Protein AF-0000000084525799 (afdb_homodimer)

InterPro domains:
  IPR000524 Transcription regulator HTH, GntR [PF00392] (22-78)
  IPR000524 Transcription regulator HTH, GntR [PS50949] (14-81)
  IPR000524 Transcription regulator HTH, GntR [SM00345] (20-78)
  IPR008920 Transcription regulator FadR/GntR, C-terminal [G3DSA:1.20.120.530] (85-225)
  IPR008920 Transcription regulator FadR/GntR, C-terminal [SSF48008] (85-222)
  IPR011711 GntR, C-terminal [PF07729] (88-215)
  IPR011711 GntR, C-terminal [SM00895] (88-216)
  IPR036388 Winged helix-like DNA-binding domain superfamily [G3DSA:1.10.10.10] (8-80)
  IPR036390 Winged helix DNA-binding domain superfamily [SSF46785] (15-82)

Secondary structure (DSSP, 8-state):
----TT--S--TT--HHHHHHHHHHHHHHTTSSPTT-B--HHHHHHHHT--HHHHHHHHHHHHHTTSEEE-TTS-EEEPP--HHHHHHHHHHHHHHHHHHHHHHHHH--HHHHHHHHHHHHHHHHHHHHHHTT-GGGHHHHHHHHHHHHHHHHTTS--HHHHHHHHHHHHHHHHHHHHS----THHHHHHHHHHHHHHHTT-HHHHHHHHHHHHHHHHHHHHHHS----/----TT--S--TT--HHHHHHHHHHHHHHTTSSPTT-B--HHHHHHHHT--HHHHHHHHHHHHHTTSEEE-TTS-EEEPP--HHHHHHHHHHHHHHHHHHHHHHHHH--HHHHHHHHHHHHHHHHHHHHHHTT-GGGHHHHHHHHHHHHHHHHTTS--HHHHHHHHHHHHHHHHHHHHS----THHHHHHHHHHHHHHHTT-HHHHHHHHHHHHHHHHHHHHHTT-S--

Sequence (458 aa):
MLVHRFDVAGREGETVGDVAHRRIRSDIVHARLKPMQKLKLEVLKERYGVSVSTLREILSKLTVEELVVAEGQRGFQVAPVTQGGLRDISELRILLETFALRKSLAAGDLDWQGNVVSAHYKLATVEKKLMNGDPEQVEQWVRHDWGFHYATISACDAPALMQAHSSIFDRHQRYHMLVPHFRGKLAADEHERLRDLVLDRKADEAVDLLTSHVRAGVEHVLSVGTIPAMLVHRFDVAGREGETVGDVAHRRIRSDIVHARLKPMQKLKLEVLKERYGVSVSTLREILSKLTVEELVVAEGQRGFQVAPVTQGGLRDISELRILLETFALRKSLAAGDLDWQGNVVSAHYKLATVEKKLMNGDPEQVEQWVRHDWGFHYATISACDAPALMQAHSSIFDRHQRYHMLVPHFRGKLAADEHERLRDLVLDRKADEAVDLLTSHVRAGVEHVLSVGTIPA

Foldseek 3Di:
DPPQLQNLDDDPPDDLLNSLLSVVLNCLLLCVAPAFAFDDLVVSCVVSVDDSVSVVVSLVVVVVLQQWDDDVVPGIGGHAFALVVLVVLLVVLLVLLLLLLLLCLVQPDPVLLVQLVVLLVQLLVLLVVVLVPDPVSLSVNLSSVVSNSCSSRVNNPDVVSSVVNVSSSSVNSSLCSQVVDDPHPVLNVLSVVLSVCSVVSVSVVNSVSVSVSSVVSSVVSVVRHDGHD/DPPQLQNLDDDPPDDLLNSLLSVVLNCLLLCVAPAFAFDDLVVSCVVSVDDSVSVVVSLVVVVVLQQWDDDVVPGIGGHAFALVNLVVLLVVLLVLLLLLLLLCLVQPDPVLLVQLVVLLVQLLVLLVVVLVPDPVSLSVNLSSVVSNSCSSRVNNPDVVSSVVNVSSSSVNSSLCSQVVDDPHPVLNVLSVVLSVCSVVSVSVVNSVSVSVSSVVSSVVSVVVPDHHD

Structure (mmCIF, N/CA/C/O backbone):
data_AF-0000000084525799-model_v1
#
loop_
_entity.id
_entity.type
_entity.pdbx_description
1 polymer 'Transcriptional regulator, GntR family'
#
loop_
_atom_site.group_PDB
_atom_site.id
_atom_site.type_symbol
_atom_site.label_atom_id
_atom_site.label_alt_id
_atom_site.label_comp_id
_atom_site.label_asym_id
_atom_site.label_entity_id
_atom_site.label_seq_id
_atom_site.pdbx_PDB_ins_code
_atom_site.Cartn_x
_atom_site.Cartn_y
_atom_site.Cartn_z
_atom_site.occupancy
_atom_site.B_iso_or_equiv
_atom_site.auth_seq_id
_atom_site.auth_comp_id
_atom_site.auth_asym_id
_atom_site.auth_atom_id
_atom_site.pdbx_PDB_model_num
ATOM 1 N N . MET A 1 1 ? -1.345 19.562 -11.922 1 25.59 1 MET A N 1
ATOM 2 C CA . MET A 1 1 ? -1.147 19.719 -10.484 1 25.59 1 MET A CA 1
ATOM 3 C C . MET A 1 1 ? -1.774 18.547 -9.719 1 25.59 1 MET A C 1
ATOM 5 O O . MET A 1 1 ? -2.941 18.219 -9.938 1 25.59 1 MET A O 1
ATOM 9 N N . LEU A 1 2 ? -1.003 17.641 -9.305 1 35.16 2 LEU A N 1
ATOM 10 C CA . LEU A 1 2 ? -1.513 16.484 -8.586 1 35.16 2 LEU A CA 1
ATOM 11 C C . LEU A 1 2 ? -2.535 16.906 -7.535 1 35.16 2 LEU A C 1
ATOM 13 O O . LEU A 1 2 ? -2.307 17.859 -6.785 1 35.16 2 LEU A O 1
ATOM 17 N N . VAL A 1 3 ? -3.688 16.906 -7.918 1 37.44 3 VAL A N 1
ATOM 18 C CA . VAL A 1 3 ? -4.695 17.25 -6.922 1 37.44 3 VAL A CA 1
ATOM 19 C C . VAL A 1 3 ? -4.227 16.812 -5.539 1 37.44 3 VAL A C 1
ATOM 21 O O . VAL A 1 3 ? -3.926 15.633 -5.328 1 37.44 3 VAL A O 1
ATOM 24 N N . HIS A 1 4 ? -3.795 17.875 -4.953 1 42.34 4 HIS A N 1
ATOM 25 C CA . HIS A 1 4 ? -3.379 17.594 -3.584 1 42.34 4 HIS A CA 1
ATOM 26 C C . HIS A 1 4 ? -4.445 16.797 -2.834 1 42.34 4 HIS A C 1
ATOM 28 O O . HIS A 1 4 ? -5.633 17.125 -2.908 1 42.34 4 HIS A O 1
ATOM 34 N N . ARG A 1 5 ? -4.164 15.648 -2.459 1 44.72 5 ARG A N 1
ATOM 35 C CA . ARG A 1 5 ? -5.043 14.688 -1.803 1 44.72 5 ARG A CA 1
ATOM 36 C C . ARG A 1 5 ? -5.977 15.375 -0.817 1 44.72 5 ARG A C 1
ATOM 38 O O . ARG A 1 5 ? -7.066 14.883 -0.534 1 44.72 5 ARG A O 1
ATOM 45 N N . PHE A 1 6 ? -5.625 16.672 -0.457 1 41.47 6 PHE A N 1
ATOM 46 C CA . PHE A 1 6 ? -6.457 17.328 0.537 1 41.47 6 PHE A CA 1
ATOM 47 C C . PHE A 1 6 ? -7.242 18.484 -0.094 1 41.47 6 PHE A C 1
ATOM 49 O O . PHE A 1 6 ? -7.859 19.281 0.612 1 41.47 6 PHE A O 1
ATOM 56 N N . ASP A 1 7 ? -7.121 18.516 -1.472 1 47.06 7 ASP A N 1
ATOM 57 C CA . ASP A 1 7 ? -7.953 19.516 -2.117 1 47.06 7 ASP A CA 1
ATOM 58 C C . ASP A 1 7 ? -9.414 19.078 -2.172 1 47.06 7 ASP A C 1
ATOM 60 O O . ASP A 1 7 ? -9.773 18.203 -2.961 1 47.06 7 ASP A O 1
ATOM 64 N N . VAL A 1 8 ? -10.242 19.578 -1.281 1 47 8 VAL A N 1
ATOM 65 C CA . VAL A 1 8 ? -11.633 19.156 -1.106 1 47 8 VAL A CA 1
ATOM 66 C C . VAL A 1 8 ? -12.531 19.938 -2.062 1 47 8 VAL A C 1
ATOM 68 O O . VAL A 1 8 ? -13.75 19.734 -2.082 1 47 8 VAL A O 1
ATOM 71 N N . ALA A 1 9 ? -11.891 20.781 -2.875 1 51.81 9 ALA A N 1
ATOM 72 C CA . ALA A 1 9 ? -12.734 21.547 -3.785 1 51.81 9 ALA A CA 1
ATOM 73 C C . ALA A 1 9 ? -13 20.766 -5.074 1 51.81 9 ALA A C 1
ATOM 75 O O . ALA A 1 9 ? -12.086 20.141 -5.621 1 51.81 9 ALA A O 1
ATOM 76 N N . GLY A 1 10 ? -14.125 20.391 -5.234 1 56.5 10 GLY A N 1
ATOM 77 C CA . GLY A 1 10 ? -14.547 19.641 -6.41 1 56.5 10 GLY A CA 1
ATOM 78 C C . GLY A 1 10 ? -13.914 20.141 -7.691 1 56.5 10 GLY A C 1
ATOM 79 O O . GLY A 1 10 ? -13.602 21.328 -7.812 1 56.5 10 GLY A O 1
ATOM 80 N N . ARG A 1 11 ? -13.273 19.297 -8.438 1 59.75 11 ARG A N 1
ATOM 81 C CA . ARG A 1 11 ? -12.75 19.688 -9.742 1 59.75 11 ARG A CA 1
ATOM 82 C C . ARG A 1 11 ? -13.664 19.203 -10.859 1 59.75 11 ARG A C 1
ATOM 84 O O . ARG A 1 11 ? -14.57 18.391 -10.633 1 59.75 11 ARG A O 1
ATOM 91 N N . GLU A 1 12 ? -13.477 19.891 -11.906 1 63.28 12 GLU A N 1
ATOM 92 C CA . GLU A 1 12 ? -14.234 19.484 -13.094 1 63.28 12 GLU A CA 1
ATOM 93 C C . GLU A 1 12 ? -14.125 17.984 -13.344 1 63.28 12 GLU A C 1
ATOM 95 O O . GLU A 1 12 ? -13.031 17.422 -13.289 1 63.28 12 GLU A O 1
ATOM 100 N N . GLY A 1 13 ? -15.242 17.344 -13.383 1 67.06 13 GLY A N 1
ATOM 101 C CA . GLY A 1 13 ? -15.297 15.922 -13.688 1 67.06 13 GLY A CA 1
ATOM 102 C C . GLY A 1 13 ? -15.43 15.055 -12.453 1 67.06 13 GLY A C 1
ATOM 103 O O . GLY A 1 13 ? -15.672 13.852 -12.555 1 67.06 13 GLY A O 1
ATOM 104 N N . GLU A 1 14 ? -15.352 15.828 -11.383 1 76.12 14 GLU A N 1
ATOM 105 C CA . GLU A 1 14 ? -15.484 15.055 -10.148 1 76.12 14 GLU A CA 1
ATOM 106 C C . GLU A 1 14 ? -16.953 14.875 -9.766 1 76.12 14 GLU A C 1
ATOM 108 O O . GLU A 1 14 ? -17.766 15.766 -9.977 1 76.12 14 GLU A O 1
ATOM 113 N N . THR A 1 15 ? -17.234 13.703 -9.266 1 81.5 15 THR A N 1
ATOM 114 C CA . THR A 1 15 ? -18.578 13.398 -8.789 1 81.5 15 THR A CA 1
ATOM 115 C C . THR A 1 15 ? -18.75 13.867 -7.344 1 81.5 15 THR A C 1
ATOM 117 O O . THR A 1 15 ? -17.766 14.164 -6.66 1 81.5 15 THR A O 1
ATOM 120 N N . VAL A 1 16 ? -19.969 14.016 -7.023 1 82.75 16 VAL A N 1
ATOM 121 C CA . VAL A 1 16 ? -20.281 14.352 -5.637 1 82.75 16 VAL A CA 1
ATOM 122 C C . VAL A 1 16 ? -19.656 13.328 -4.699 1 82.75 16 VAL A C 1
ATOM 124 O O . VAL A 1 16 ? -19.203 13.672 -3.604 1 82.75 16 VAL A O 1
ATOM 127 N N . GLY A 1 17 ? -19.578 12.094 -5.129 1 87.5 17 GLY A N 1
ATOM 128 C CA . GLY A 1 17 ? -18.953 11.023 -4.363 1 87.5 17 GLY A CA 1
ATOM 129 C C . GLY A 1 17 ? -17.469 11.234 -4.152 1 87.5 17 GLY A C 1
ATOM 130 O O . GLY A 1 17 ? -16.938 10.984 -3.062 1 87.5 17 GLY A O 1
ATOM 131 N N . ASP A 1 18 ? -16.812 11.711 -5.188 1 87.69 18 ASP A N 1
ATOM 132 C CA . ASP A 1 18 ? -15.375 11.977 -5.102 1 87.69 18 ASP A CA 1
ATOM 133 C C . ASP A 1 18 ? -15.086 13.062 -4.074 1 87.69 18 ASP A C 1
ATOM 135 O O . ASP A 1 18 ? -14.148 12.938 -3.279 1 87.69 18 ASP A O 1
ATOM 139 N N . VAL A 1 19 ? -15.867 14.047 -4.152 1 89.12 19 VAL A N 1
ATOM 140 C CA . VAL A 1 19 ? -15.695 15.172 -3.24 1 89.12 19 VAL A CA 1
ATOM 141 C C . VAL A 1 19 ? -15.961 14.719 -1.806 1 89.12 19 VAL A C 1
ATOM 143 O O . VAL A 1 19 ? -15.18 15.023 -0.898 1 89.12 19 VAL A O 1
ATOM 146 N N . ALA A 1 20 ? -17.047 14.016 -1.622 1 93.75 20 ALA A N 1
ATOM 147 C CA . ALA A 1 20 ? -17.375 13.516 -0.29 1 93.75 20 ALA A CA 1
ATOM 148 C C . ALA A 1 20 ? -16.281 12.602 0.243 1 93.75 20 ALA A C 1
ATOM 150 O O . ALA A 1 20 ? -15.938 12.656 1.427 1 93.75 20 ALA A O 1
ATOM 151 N N . HIS A 1 21 ? -15.734 11.766 -0.628 1 93.38 21 HIS A N 1
A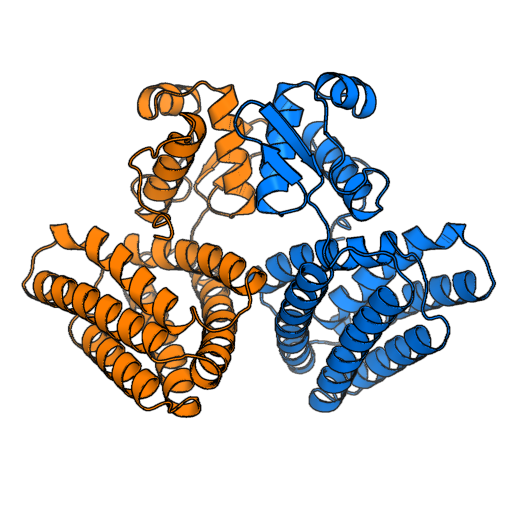TOM 152 C CA . HIS A 1 21 ? -14.633 10.883 -0.252 1 93.38 21 HIS A CA 1
ATOM 153 C C . HIS A 1 21 ? -13.445 11.672 0.282 1 93.38 21 HIS A C 1
ATOM 155 O O . HIS A 1 21 ? -12.906 11.352 1.34 1 93.38 21 HIS A O 1
ATOM 161 N N . ARG A 1 22 ? -13.047 12.672 -0.445 1 92.38 22 ARG A N 1
ATOM 162 C CA . ARG A 1 22 ? -11.906 13.492 -0.042 1 92.38 22 ARG A CA 1
ATOM 163 C C . ARG A 1 22 ? -12.195 14.219 1.268 1 92.38 22 ARG A C 1
ATOM 165 O O . ARG A 1 22 ? -11.305 14.344 2.117 1 92.38 22 ARG A O 1
ATOM 172 N N . ARG A 1 23 ? -13.391 14.68 1.413 1 93.38 23 ARG A N 1
ATOM 173 C CA . ARG A 1 23 ? -13.773 15.398 2.627 1 93.38 23 ARG A CA 1
ATOM 174 C C . ARG A 1 23 ? -13.742 14.469 3.84 1 93.38 23 ARG A C 1
ATOM 176 O O . ARG A 1 23 ? -13.211 14.836 4.891 1 93.38 23 ARG A O 1
ATOM 183 N N . ILE A 1 24 ? -14.328 13.305 3.695 1 96 24 ILE A N 1
ATOM 184 C CA . ILE A 1 24 ? -14.352 12.352 4.801 1 96 24 ILE A CA 1
ATOM 185 C C . ILE A 1 24 ? -12.922 11.953 5.164 1 96 24 ILE A C 1
ATOM 187 O O . ILE A 1 24 ? -12.562 11.938 6.344 1 96 24 ILE A O 1
ATOM 191 N N . ARG A 1 25 ? -12.172 11.68 4.145 1 94.06 25 ARG A N 1
ATOM 192 C CA . ARG A 1 25 ? -10.773 11.328 4.367 1 94.06 25 ARG A CA 1
ATOM 193 C C . ARG A 1 25 ? -10.039 12.445 5.105 1 94.06 25 ARG A C 1
ATOM 195 O O . ARG A 1 25 ? -9.32 12.188 6.07 1 94.06 25 ARG A O 1
ATOM 202 N N . SER A 1 26 ? -10.234 13.641 4.625 1 91.44 26 SER A N 1
ATOM 203 C CA . SER A 1 26 ? -9.625 14.812 5.254 1 91.44 26 SER A CA 1
ATOM 204 C C . SER A 1 26 ? -10.047 14.938 6.711 1 91.44 26 SER A C 1
ATOM 206 O O . SER A 1 26 ? -9.219 15.211 7.582 1 91.44 26 SER A O 1
ATOM 208 N N . ASP A 1 27 ? -11.328 14.727 6.973 1 93.88 27 ASP A N 1
ATOM 209 C CA . ASP A 1 27 ? -11.844 14.844 8.336 1 93.88 27 ASP A CA 1
ATOM 210 C C . ASP A 1 27 ? -11.234 13.781 9.25 1 93.88 27 ASP A C 1
ATOM 212 O O . ASP A 1 27 ? -10.984 14.039 10.43 1 93.88 27 ASP A O 1
ATOM 216 N N . ILE A 1 28 ? -10.969 12.609 8.711 1 94.56 28 ILE A N 1
ATOM 217 C CA . ILE A 1 28 ? -10.359 11.539 9.492 1 94.56 28 ILE A CA 1
ATOM 218 C C . ILE A 1 28 ? -8.891 11.867 9.75 1 94.56 28 ILE A C 1
ATOM 220 O O . ILE A 1 28 ? -8.414 11.781 10.883 1 94.56 28 ILE A O 1
ATOM 224 N N . VAL A 1 29 ? -8.188 12.312 8.742 1 91.19 29 VAL A N 1
ATOM 225 C CA . VAL A 1 29 ? -6.754 12.555 8.82 1 91.19 29 VAL A CA 1
ATOM 226 C C . VAL A 1 29 ? -6.48 13.742 9.742 1 91.19 29 VAL A C 1
ATOM 228 O O . VAL A 1 29 ? -5.504 13.734 10.5 1 91.19 29 VAL A O 1
ATOM 231 N N . HIS A 1 30 ? -7.348 14.727 9.719 1 88.44 30 HIS A N 1
ATOM 232 C CA . HIS A 1 30 ? -7.168 15.914 10.539 1 88.44 30 HIS A CA 1
ATOM 233 C C . HIS A 1 30 ? -7.848 15.758 11.898 1 88.44 30 HIS A C 1
ATOM 235 O O . HIS A 1 30 ? -8.008 16.734 12.633 1 88.44 30 HIS A O 1
ATOM 241 N N . ALA A 1 31 ? -8.406 14.602 12.227 1 89.56 31 ALA A N 1
ATOM 242 C CA . ALA A 1 31 ? -8.93 14.195 13.531 1 89.56 31 ALA A CA 1
ATOM 243 C C . ALA A 1 31 ? -10.219 14.938 13.859 1 89.56 31 ALA A C 1
ATOM 245 O O . ALA A 1 31 ? -10.57 15.094 15.031 1 89.56 31 ALA A O 1
ATOM 246 N N . ARG A 1 32 ? -10.805 15.516 12.82 1 92.38 32 ARG A N 1
ATOM 247 C CA . ARG A 1 32 ? -12.156 16.031 13.031 1 92.38 32 ARG A CA 1
ATOM 248 C C . ARG A 1 32 ? -13.141 14.898 13.289 1 92.38 32 ARG A C 1
ATOM 250 O O . ARG A 1 32 ? -14.109 15.062 14.039 1 92.38 32 ARG A O 1
ATOM 257 N N . LEU A 1 33 ? -13.023 13.781 12.586 1 95.62 33 LEU A N 1
ATOM 258 C CA . LEU A 1 33 ? -13.57 12.484 12.977 1 95.62 33 LEU A CA 1
ATOM 259 C C . LEU A 1 33 ? -12.57 11.703 13.82 1 95.62 33 LEU A C 1
ATOM 261 O O . LEU A 1 33 ? -11.477 11.375 13.352 1 95.62 33 LEU A O 1
ATOM 265 N N . LYS A 1 34 ? -12.938 11.391 15.047 1 94.69 34 LYS A N 1
ATOM 266 C CA . LYS A 1 34 ? -11.984 10.906 16.047 1 94.69 34 LYS A CA 1
ATOM 267 C C . LYS A 1 34 ? -11.812 9.398 15.945 1 94.69 34 LYS A C 1
ATOM 269 O O . LYS A 1 34 ? -12.719 8.688 15.5 1 94.69 34 LYS A O 1
ATOM 274 N N . PRO A 1 35 ? -10.617 8.938 16.453 1 95.31 35 PRO A N 1
ATOM 275 C CA . PRO A 1 35 ? -10.43 7.484 16.5 1 95.31 35 PRO A CA 1
ATOM 276 C C . PRO A 1 35 ? -11.555 6.77 17.25 1 95.31 35 PRO A C 1
ATOM 278 O O . PRO A 1 35 ? -12.008 7.246 18.281 1 95.31 35 PRO A O 1
ATOM 281 N N . MET A 1 36 ? -12.016 5.699 16.625 1 95 36 MET A N 1
ATOM 282 C CA . MET A 1 36 ? -13.016 4.797 17.203 1 95 36 MET A CA 1
ATOM 283 C C . MET A 1 36 ? -14.406 5.422 17.141 1 95 36 MET A C 1
ATOM 285 O O . MET A 1 36 ? -15.383 4.801 17.547 1 95 36 MET A O 1
ATOM 289 N N . GLN A 1 37 ? -14.516 6.602 16.672 1 96.31 37 GLN A N 1
ATOM 290 C CA . GLN A 1 37 ? -15.828 7.223 16.516 1 96.31 37 GLN A CA 1
ATOM 291 C C . GLN A 1 37 ? -16.703 6.43 15.547 1 96.31 37 GLN A C 1
ATOM 293 O O . GLN A 1 37 ? -16.281 6.102 14.438 1 96.31 37 GLN A O 1
ATOM 298 N N . LYS A 1 38 ? -17.875 6.121 15.984 1 96.12 38 LYS A N 1
ATOM 299 C CA . LYS A 1 38 ? -18.828 5.441 15.109 1 96.12 38 LYS A CA 1
ATOM 300 C C . LYS A 1 38 ? -19.281 6.363 13.984 1 96.12 38 LYS A C 1
ATOM 302 O O . LYS A 1 38 ? -19.531 7.551 14.211 1 96.12 38 LYS A O 1
ATOM 307 N N . LEU A 1 39 ? -19.297 5.832 12.828 1 97.12 39 LEU A N 1
ATOM 308 C CA . LEU A 1 39 ? -19.734 6.582 11.648 1 97.12 39 LEU A CA 1
ATOM 309 C C . LEU A 1 39 ? -21.156 6.211 11.258 1 97.12 39 LEU A C 1
ATOM 311 O O . LEU A 1 39 ? -21.375 5.363 10.391 1 97.12 39 LEU A O 1
ATOM 315 N N . LYS A 1 40 ? -22.125 6.871 11.914 1 95.62 40 LYS A N 1
ATOM 316 C CA . LYS A 1 40 ? -23.531 6.625 11.648 1 95.62 40 LYS A CA 1
ATOM 317 C C . LYS A 1 40 ? -23.953 7.18 10.289 1 95.62 40 LYS A C 1
ATOM 319 O O . LYS A 1 40 ? -23.859 8.383 10.047 1 95.62 40 LYS A O 1
ATOM 324 N N . LEU A 1 41 ? -24.438 6.383 9.469 1 95.12 41 LEU A N 1
ATOM 325 C CA . LEU A 1 41 ? -24.672 6.691 8.062 1 95.12 41 LEU A CA 1
ATOM 326 C C . LEU A 1 41 ? -25.672 7.828 7.914 1 95.12 41 LEU A C 1
ATOM 328 O O . LEU A 1 41 ? -25.5 8.711 7.07 1 95.12 41 LEU A O 1
ATOM 332 N N . GLU A 1 42 ? -26.719 7.84 8.742 1 95 42 GLU A N 1
ATOM 333 C CA . GLU A 1 42 ? -27.734 8.875 8.633 1 95 42 GLU A CA 1
ATOM 334 C C . GLU A 1 42 ? -27.172 10.242 9.008 1 95 42 GLU A C 1
ATOM 336 O O . GLU A 1 42 ? -27.5 11.25 8.383 1 95 42 GLU A O 1
ATOM 341 N N . VAL A 1 43 ? -26.391 10.297 9.938 1 95.94 43 VAL A N 1
ATOM 342 C CA . VAL A 1 43 ? -25.75 11.539 10.359 1 95.94 43 VAL A CA 1
ATOM 343 C C . VAL A 1 43 ? -24.797 12.023 9.281 1 95.94 43 VAL A C 1
ATOM 345 O O . VAL A 1 43 ? -24.766 13.211 8.945 1 95.94 43 VAL A O 1
ATOM 348 N N . LEU A 1 44 ? -23.984 11.133 8.719 1 96.94 44 LEU A N 1
ATOM 349 C CA . LEU A 1 44 ? -23 11.477 7.699 1 96.94 44 LEU A CA 1
ATOM 350 C C . LEU A 1 44 ? -23.688 11.93 6.414 1 96.94 44 LEU A C 1
ATOM 352 O O . LEU A 1 44 ? -23.172 12.789 5.699 1 96.94 44 LEU A O 1
ATOM 356 N N . LYS A 1 45 ? -24.781 11.281 6.156 1 96.88 45 LYS A N 1
ATOM 357 C CA . LYS A 1 45 ? -25.578 11.68 4.992 1 96.88 45 LYS A CA 1
ATOM 358 C C . LYS A 1 45 ? -25.875 13.172 5.016 1 96.88 45 LYS A C 1
ATOM 360 O O . LYS A 1 45 ? -25.719 13.859 4 1 96.88 45 LYS A O 1
ATOM 365 N N . GLU A 1 46 ? -26.297 13.68 6.129 1 96.06 46 GLU A N 1
ATOM 366 C CA . GLU A 1 46 ? -26.609 15.094 6.289 1 96.06 46 GLU A CA 1
ATOM 367 C C . GLU A 1 46 ? -25.344 15.945 6.246 1 96.06 46 GLU A C 1
ATOM 369 O O . GLU A 1 46 ? -25.312 16.984 5.594 1 96.06 46 GLU A O 1
ATOM 374 N N . ARG A 1 47 ? -24.344 15.477 6.793 1 95.44 47 ARG A N 1
ATOM 375 C CA . ARG A 1 47 ? -23.109 16.234 6.938 1 95.44 47 ARG A CA 1
ATOM 376 C C . ARG A 1 47 ? -22.406 16.391 5.598 1 95.44 47 ARG A C 1
ATOM 378 O O . ARG A 1 47 ? -21.812 17.438 5.32 1 95.44 47 ARG A O 1
ATOM 385 N N . TYR A 1 48 ? -22.438 15.344 4.781 1 96.19 48 TYR A N 1
ATOM 386 C CA . TYR A 1 48 ? -21.594 15.359 3.584 1 96.19 48 TYR A CA 1
ATOM 387 C C . TYR A 1 48 ? -22.453 15.461 2.324 1 96.19 48 TYR A C 1
ATOM 389 O O . TYR A 1 48 ? -21.922 15.57 1.216 1 96.19 48 TYR A O 1
ATOM 397 N N . GLY A 1 49 ? -23.703 15.328 2.414 1 95.06 49 GLY A N 1
ATOM 398 C CA . GLY A 1 49 ? -24.609 15.609 1.321 1 95.06 49 GLY A CA 1
ATOM 399 C C . GLY A 1 49 ? -24.625 14.531 0.257 1 95.06 49 GLY A C 1
ATOM 400 O O . GLY A 1 49 ? -24.672 14.828 -0.938 1 95.06 49 GLY A O 1
ATOM 401 N N . VAL A 1 50 ? -24.453 13.289 0.634 1 95.19 50 VAL A N 1
ATOM 402 C CA . VAL A 1 50 ? -24.484 12.164 -0.301 1 95.19 50 VAL A CA 1
ATOM 403 C C . VAL A 1 50 ? -25.375 11.062 0.259 1 95.19 50 VAL A C 1
ATOM 405 O O . VAL A 1 50 ? -25.672 11.031 1.458 1 95.19 50 VAL A O 1
ATOM 408 N N . SER A 1 51 ? -25.828 10.188 -0.551 1 94.62 51 SER A N 1
ATOM 409 C CA . SER A 1 51 ? -26.75 9.117 -0.166 1 94.62 51 SER A CA 1
ATOM 410 C C . SER A 1 51 ? -26.047 8.078 0.701 1 94.62 51 SER A C 1
ATOM 412 O O . SER A 1 51 ? -24.828 8.031 0.756 1 94.62 51 SER A O 1
ATOM 414 N N . VAL A 1 52 ? -26.859 7.297 1.346 1 93.5 52 VAL A N 1
ATOM 415 C CA . VAL A 1 52 ? -26.359 6.223 2.193 1 93.5 52 VAL A CA 1
ATOM 416 C C . VAL A 1 52 ? -25.562 5.23 1.349 1 93.5 52 VAL A C 1
ATOM 418 O O . VAL A 1 52 ? -24.516 4.738 1.779 1 93.5 52 VAL A O 1
ATOM 421 N N . SER A 1 53 ? -26 4.941 0.217 1 91.94 53 SER A N 1
ATOM 422 C CA . SER A 1 53 ? -25.312 4.004 -0.656 1 91.94 53 SER A CA 1
ATOM 423 C C . SER A 1 53 ? -23.938 4.539 -1.05 1 91.94 53 SER A C 1
ATOM 425 O O . SER A 1 53 ? -22.953 3.799 -1.049 1 91.94 53 SER A O 1
ATOM 427 N N . THR A 1 54 ? -23.859 5.762 -1.387 1 92.94 54 THR A N 1
ATOM 428 C CA . THR A 1 54 ? -22.594 6.406 -1.725 1 92.94 54 THR A CA 1
ATOM 429 C C . THR A 1 54 ? -21.641 6.41 -0.524 1 92.94 54 THR A C 1
ATOM 431 O O . THR A 1 54 ? -20.453 6.145 -0.667 1 92.94 54 THR A O 1
ATOM 434 N N . LEU A 1 55 ? -22.219 6.668 0.591 1 95.56 55 LEU A N 1
ATOM 435 C CA . LEU A 1 55 ? -21.422 6.66 1.812 1 95.56 55 LEU A CA 1
ATOM 436 C C . LEU A 1 55 ? -20.828 5.277 2.064 1 95.56 55 LEU A C 1
ATOM 438 O O . LEU A 1 55 ? -19.656 5.156 2.439 1 95.56 55 LEU A O 1
ATOM 442 N N . ARG A 1 56 ? -21.641 4.309 1.902 1 92.75 56 ARG A N 1
ATOM 443 C CA . ARG A 1 56 ? -21.156 2.947 2.105 1 92.75 56 ARG A CA 1
ATOM 444 C C . ARG A 1 56 ? -20.016 2.625 1.148 1 92.75 56 ARG A C 1
ATOM 446 O O . ARG A 1 56 ? -19.047 1.968 1.531 1 92.75 56 ARG A O 1
ATOM 453 N N . GLU A 1 57 ? -20.078 3.084 -0.061 1 92.69 57 GLU A N 1
ATOM 454 C CA . GLU A 1 57 ? -19 2.906 -1.023 1 92.69 57 GLU A CA 1
ATOM 455 C C . GLU A 1 57 ? -17.719 3.613 -0.561 1 92.69 57 GLU A C 1
ATOM 457 O O . GLU A 1 57 ? -16.641 3.029 -0.588 1 92.69 57 GLU A O 1
ATOM 462 N N . ILE A 1 58 ? -17.906 4.82 -0.156 1 94.75 58 ILE A N 1
ATOM 463 C CA . ILE A 1 58 ? -16.797 5.648 0.278 1 94.75 58 ILE A CA 1
ATOM 464 C C . ILE A 1 58 ? -16.125 5.023 1.504 1 94.75 58 ILE A C 1
ATOM 466 O O . ILE A 1 58 ? -14.906 4.875 1.549 1 94.75 58 ILE A O 1
ATOM 470 N N . LEU A 1 59 ? -16.969 4.656 2.453 1 95.81 59 LEU A N 1
ATOM 471 C CA . LEU A 1 59 ? -16.438 4.098 3.695 1 95.81 59 LEU A CA 1
ATOM 472 C C . LEU A 1 59 ? -15.797 2.74 3.449 1 95.81 59 LEU A C 1
ATOM 474 O O . LEU A 1 59 ? -14.812 2.391 4.102 1 95.81 59 LEU A O 1
ATOM 478 N N . SER A 1 60 ? -16.297 2.01 2.535 1 92.69 60 SER A N 1
ATOM 479 C CA . SER A 1 60 ? -15.68 0.742 2.152 1 92.69 60 SER A CA 1
ATOM 480 C C . SER A 1 60 ? -14.289 0.955 1.567 1 92.69 60 SER A C 1
ATOM 482 O O . SER A 1 60 ? -13.352 0.219 1.893 1 92.69 60 SER A O 1
ATOM 484 N N . LYS A 1 61 ? -14.094 1.958 0.708 1 94.06 61 LYS A N 1
ATOM 485 C CA . LYS A 1 61 ? -12.781 2.314 0.184 1 94.06 61 LYS A CA 1
ATOM 486 C C . LYS A 1 61 ? -11.812 2.666 1.313 1 94.06 61 LYS A C 1
ATOM 488 O O . LYS A 1 61 ? -10.656 2.242 1.302 1 94.06 61 LYS A O 1
ATOM 493 N N . LEU A 1 62 ? -12.336 3.35 2.221 1 95.38 62 LEU A N 1
ATOM 494 C CA . LEU A 1 62 ? -11.5 3.854 3.307 1 95.38 62 LEU A CA 1
ATOM 495 C C . LEU A 1 62 ? -11.102 2.727 4.254 1 95.38 62 LEU A C 1
ATOM 497 O O . LEU A 1 62 ? -10.148 2.867 5.023 1 95.38 62 LEU A O 1
ATOM 501 N N . THR A 1 63 ? -11.852 1.562 4.285 1 93.88 63 THR A N 1
ATOM 502 C CA . THR A 1 63 ? -11.43 0.396 5.059 1 93.88 63 THR A CA 1
ATOM 503 C C . THR A 1 63 ? -10.141 -0.194 4.488 1 93.88 63 THR A C 1
ATOM 505 O O . THR A 1 63 ? -9.273 -0.643 5.238 1 93.88 63 THR A O 1
ATOM 508 N N . VAL A 1 64 ? -10.016 -0.153 3.188 1 92.19 64 VAL A N 1
ATOM 509 C CA . VAL A 1 64 ? -8.812 -0.659 2.529 1 92.19 64 VAL A CA 1
ATOM 510 C C . VAL A 1 64 ? -7.629 0.246 2.852 1 92.19 64 VAL A C 1
ATOM 512 O O . VAL A 1 64 ? -6.504 -0.231 3.02 1 92.19 64 VAL A O 1
ATOM 515 N N . GLU A 1 65 ? -7.922 1.487 2.941 1 92.25 65 GLU A N 1
ATOM 516 C CA . GLU A 1 65 ? -6.887 2.459 3.277 1 92.25 65 GLU A CA 1
ATOM 517 C C . GLU A 1 65 ? -6.586 2.453 4.773 1 92.25 65 GLU A C 1
ATOM 519 O O . GLU A 1 65 ? -5.727 3.197 5.242 1 92.25 65 GLU A O 1
ATOM 524 N N . GLU A 1 66 ? -7.367 1.695 5.57 1 94.12 66 GLU A N 1
ATOM 525 C CA . GLU A 1 66 ? -7.18 1.454 7 1 94.12 66 GLU A CA 1
ATOM 526 C C . GLU A 1 66 ? -7.457 2.715 7.812 1 94.12 66 GLU A C 1
ATOM 528 O O . GLU A 1 66 ? -6.867 2.916 8.875 1 94.12 66 GLU A O 1
ATOM 533 N N . LEU A 1 67 ? -8.273 3.611 7.242 1 96.06 67 LEU A N 1
ATOM 534 C CA . LEU A 1 67 ? -8.719 4.797 7.965 1 96.06 67 LEU A CA 1
ATOM 535 C C . LEU A 1 67 ? -10.047 4.539 8.664 1 96.06 67 LEU A C 1
ATOM 537 O O . LEU A 1 67 ? -10.438 5.289 9.562 1 96.06 67 LEU A O 1
ATOM 541 N N . VAL A 1 68 ? -10.734 3.51 8.18 1 96.5 68 VAL A N 1
ATOM 542 C CA . VAL A 1 68 ? -12.039 3.1 8.688 1 96.5 68 VAL A CA 1
ATOM 543 C C . VAL A 1 68 ? -12.047 1.594 8.938 1 96.5 68 VAL A C 1
ATOM 545 O O . VAL A 1 68 ? -11.352 0.84 8.258 1 96.5 68 VAL A O 1
ATOM 548 N N . VAL A 1 69 ? -12.742 1.119 9.953 1 94.94 69 VAL A N 1
ATOM 549 C CA . VAL A 1 69 ? -12.961 -0.3 10.211 1 94.94 69 VAL A CA 1
ATOM 550 C C . VAL A 1 69 ? -14.438 -0.635 10.039 1 94.94 69 VAL A C 1
ATOM 552 O O . VAL A 1 69 ? -15.305 0.111 10.492 1 94.94 69 VAL A O 1
ATOM 555 N N . ALA A 1 70 ? -14.578 -1.75 9.32 1 89.88 70 ALA A N 1
ATOM 556 C CA . ALA A 1 70 ? -15.945 -2.24 9.188 1 89.88 70 ALA A CA 1
ATOM 557 C C . ALA A 1 70 ? -16.297 -3.182 10.336 1 89.88 70 ALA A C 1
ATOM 559 O O . ALA A 1 70 ? -15.477 -3.988 10.766 1 89.88 70 ALA A O 1
ATOM 560 N N . GLU A 1 71 ? -17.422 -3.014 10.922 1 79.12 71 GLU A N 1
ATOM 561 C CA . GLU A 1 71 ? -17.922 -3.881 11.984 1 79.12 71 GLU A CA 1
ATOM 562 C C . GLU A 1 71 ? -19 -4.828 11.461 1 79.12 71 GLU A C 1
ATOM 564 O O . GLU A 1 71 ? -20.172 -4.73 11.852 1 79.12 71 GLU A O 1
ATOM 569 N N . GLY A 1 72 ? -18.578 -5.781 10.648 1 67.19 72 GLY A N 1
ATOM 570 C CA . GLY A 1 72 ? -19.547 -6.688 10.07 1 67.19 72 GLY A CA 1
ATOM 571 C C . GLY A 1 72 ? -20.719 -5.973 9.414 1 67.19 72 GLY A C 1
ATOM 572 O O . GLY A 1 72 ? -20.531 -5.152 8.516 1 67.19 72 GLY A O 1
ATOM 573 N N . GLN A 1 73 ? -21.953 -6.324 9.961 1 64.94 73 GLN A N 1
ATOM 574 C CA . GLN A 1 73 ? -23.172 -5.734 9.438 1 64.94 73 GLN A CA 1
ATOM 575 C C . GLN A 1 73 ? -23.625 -4.551 10.289 1 64.94 73 GLN A C 1
ATOM 577 O O . GLN A 1 73 ? -24.672 -3.967 10.039 1 64.94 73 GLN A O 1
ATOM 582 N N . ARG A 1 74 ? -22.734 -4.227 11.141 1 66.81 74 ARG A N 1
ATOM 583 C CA . ARG A 1 74 ? -23.172 -3.307 12.188 1 66.81 74 ARG A CA 1
ATOM 584 C C . ARG A 1 74 ? -22.781 -1.872 11.859 1 66.81 74 ARG A C 1
ATOM 586 O O . ARG A 1 74 ? -23.266 -0.928 12.477 1 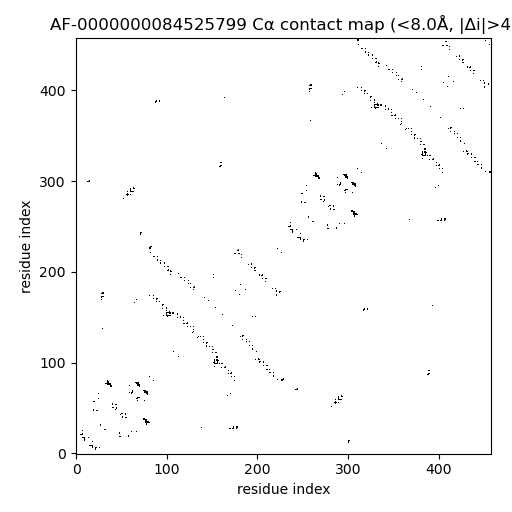66.81 74 ARG A O 1
ATOM 593 N N . GLY A 1 75 ? -21.859 -1.723 10.898 1 88 75 GLY A N 1
ATOM 594 C CA . GLY A 1 75 ? -21.531 -0.335 10.602 1 88 75 GLY A CA 1
ATOM 595 C C . GLY A 1 75 ? -20.047 -0.08 10.477 1 88 75 GLY A C 1
ATOM 596 O O . GLY A 1 75 ? -19.281 -0.979 10.109 1 88 75 GLY A O 1
ATOM 597 N N . PHE A 1 76 ? -19.672 1.282 10.461 1 95.62 76 PHE A N 1
ATOM 598 C CA . PHE A 1 76 ? -18.312 1.74 10.273 1 95.62 76 PHE A CA 1
ATOM 599 C C . PHE A 1 76 ? -17.844 2.572 11.461 1 95.62 76 PHE A C 1
ATOM 601 O O . PHE A 1 76 ? -18.656 3.219 12.125 1 95.62 76 PHE A O 1
ATOM 608 N N . GLN A 1 77 ? -16.641 2.529 11.734 1 97.06 77 GLN A N 1
ATOM 609 C CA . GLN A 1 77 ? -16.031 3.424 12.711 1 97.06 77 GLN A CA 1
ATOM 610 C C . GLN A 1 77 ? -14.648 3.877 12.242 1 97.06 77 GLN A C 1
ATOM 612 O O . GLN A 1 77 ? -14.008 3.209 11.422 1 97.06 77 GLN A O 1
ATOM 617 N N . VAL A 1 78 ? -14.25 5.012 12.742 1 97.44 78 VAL A N 1
ATOM 618 C CA . VAL A 1 78 ? -12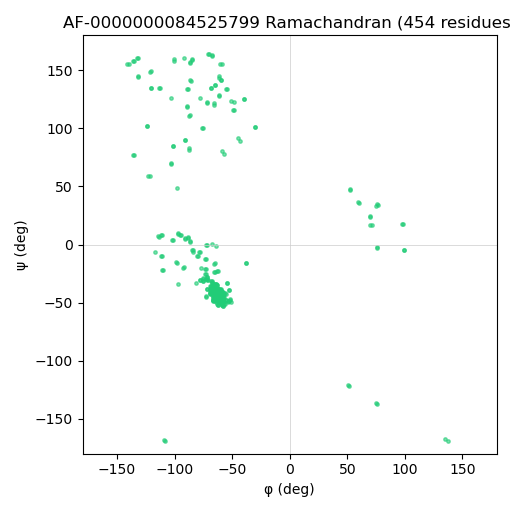.891 5.473 12.445 1 97.44 78 VAL A CA 1
ATOM 619 C C . VAL A 1 78 ? -11.875 4.508 13.055 1 97.44 78 VAL A C 1
ATOM 621 O O . VAL A 1 78 ? -12.039 4.059 14.188 1 97.44 78 VAL A O 1
ATOM 624 N N . ALA A 1 79 ? -10.805 4.172 12.32 1 96.5 79 ALA A N 1
ATOM 625 C CA . ALA A 1 79 ? -9.797 3.213 12.766 1 96.5 79 ALA A CA 1
ATOM 626 C C . ALA A 1 79 ? -9.133 3.684 14.062 1 96.5 79 ALA A C 1
ATOM 628 O O . ALA A 1 79 ? -8.875 4.875 14.234 1 96.5 79 ALA A O 1
ATOM 629 N N . PRO A 1 80 ? -8.852 2.775 14.969 1 95.38 80 PRO A N 1
ATOM 630 C CA . PRO A 1 80 ? -8.125 3.154 16.188 1 95.38 80 PRO A CA 1
ATOM 631 C C . PRO A 1 80 ? -6.68 3.564 15.906 1 95.38 80 PRO A C 1
ATOM 633 O O . PRO A 1 80 ? -6.16 3.314 14.82 1 95.38 80 PRO A O 1
ATOM 636 N N . VAL A 1 81 ? -6.105 4.23 16.859 1 94.31 81 VAL A N 1
ATOM 637 C CA . VAL A 1 81 ? -4.691 4.59 16.844 1 94.31 81 VAL A CA 1
ATOM 638 C C . VAL A 1 81 ? -3.984 3.984 18.047 1 94.31 81 VAL A C 1
ATOM 640 O O . VAL A 1 81 ? -4.551 3.932 19.141 1 94.31 81 VAL A O 1
ATOM 643 N N . THR A 1 82 ? -2.857 3.404 17.859 1 95.69 82 THR A N 1
ATOM 644 C CA . THR A 1 82 ? -2.037 2.844 18.922 1 95.69 82 THR A CA 1
ATOM 645 C C . THR A 1 82 ? -0.57 3.223 18.734 1 95.69 82 THR A C 1
ATOM 647 O O . THR A 1 82 ? -0.156 3.586 17.625 1 95.69 82 THR A O 1
ATOM 650 N N . GLN A 1 83 ? 0.223 3.191 19.828 1 95.88 83 GLN A N 1
ATOM 651 C CA . GLN A 1 83 ? 1.657 3.445 19.734 1 95.88 83 GLN A CA 1
ATOM 652 C C . GLN A 1 83 ? 2.332 2.455 18.797 1 95.88 83 GLN A C 1
ATOM 654 O O . GLN A 1 83 ? 3.189 2.84 18 1 95.88 83 GLN A O 1
ATOM 659 N N . GLY A 1 84 ? 1.934 1.197 18.938 1 96.25 84 GLY A N 1
ATOM 660 C CA . GLY A 1 84 ? 2.457 0.181 18.031 1 96.25 84 GLY A CA 1
ATOM 661 C C . GLY A 1 84 ? 2.131 0.45 16.578 1 96.25 84 GLY A C 1
ATOM 662 O O . GLY A 1 84 ? 2.971 0.238 15.695 1 96.25 84 GLY A O 1
ATOM 663 N N . GLY A 1 85 ? 0.903 0.895 16.344 1 96.44 85 GLY A N 1
ATOM 664 C CA . GLY A 1 85 ? 0.508 1.255 14.984 1 96.44 85 GLY A CA 1
ATOM 665 C C . GLY A 1 85 ? 1.33 2.391 14.406 1 96.44 85 GLY A C 1
ATOM 666 O O . GLY A 1 85 ? 1.709 2.355 13.234 1 96.44 85 GLY A O 1
ATOM 667 N N . LEU A 1 86 ? 1.615 3.383 15.234 1 96 86 LEU A N 1
ATOM 668 C CA . LEU A 1 86 ? 2.439 4.504 14.797 1 96 86 LEU A CA 1
ATOM 669 C C . LEU A 1 86 ? 3.84 4.035 14.414 1 96 86 LEU A C 1
ATOM 671 O O . LEU A 1 86 ? 4.359 4.41 13.359 1 96 86 LEU A O 1
ATOM 675 N N . ARG A 1 87 ? 4.457 3.215 15.273 1 97.12 87 ARG A N 1
ATOM 676 C CA . ARG A 1 87 ? 5.797 2.707 15 1 97.12 87 ARG A CA 1
ATOM 677 C C . ARG A 1 87 ? 5.809 1.863 13.727 1 97.12 87 ARG A C 1
ATOM 679 O O . ARG A 1 87 ? 6.723 1.976 12.906 1 97.12 87 ARG A O 1
ATOM 686 N N . ASP A 1 88 ? 4.809 1.102 13.617 1 97.5 88 ASP A N 1
ATOM 687 C CA . ASP A 1 88 ? 4.691 0.194 12.484 1 97.5 88 ASP A CA 1
ATOM 688 C C . ASP A 1 88 ? 4.609 0.967 11.164 1 97.5 88 ASP A C 1
ATOM 690 O O . ASP A 1 88 ? 5.391 0.721 10.25 1 97.5 88 ASP A O 1
ATOM 694 N N . ILE A 1 89 ? 3.738 1.896 11.039 1 97.38 89 ILE A N 1
ATOM 695 C CA . ILE A 1 89 ? 3.537 2.631 9.797 1 97.38 89 ILE A CA 1
ATOM 696 C C . ILE A 1 89 ? 4.727 3.557 9.547 1 97.38 89 ILE A C 1
ATOM 698 O O . ILE A 1 89 ? 5.094 3.809 8.398 1 97.38 89 ILE A O 1
ATOM 702 N N . SER A 1 90 ? 5.379 4.059 10.609 1 97.88 90 SER A N 1
ATOM 703 C CA . SER A 1 90 ? 6.547 4.918 10.445 1 97.88 90 SER A CA 1
ATOM 704 C C . SER A 1 90 ? 7.715 4.156 9.828 1 97.88 90 SER A C 1
ATOM 706 O O . SER A 1 90 ? 8.453 4.703 9.008 1 97.88 90 SER A O 1
ATOM 708 N N . GLU A 1 91 ? 7.84 2.941 10.227 1 98 91 GLU A N 1
ATOM 709 C CA . GLU A 1 91 ? 8.906 2.127 9.648 1 98 91 GLU A CA 1
ATOM 710 C C . GLU A 1 91 ? 8.664 1.877 8.164 1 98 91 GLU A C 1
ATOM 712 O O . GLU A 1 91 ? 9.602 1.895 7.363 1 98 91 GLU A O 1
ATOM 717 N N . LEU A 1 92 ? 7.453 1.604 7.832 1 98.62 92 LEU A N 1
ATOM 718 C CA . LEU A 1 92 ? 7.129 1.418 6.422 1 98.62 92 LEU A CA 1
ATOM 719 C C . LEU A 1 92 ? 7.32 2.717 5.645 1 98.62 92 LEU A C 1
ATOM 721 O O . LEU A 1 92 ? 7.805 2.703 4.512 1 98.62 92 LEU A O 1
ATOM 725 N N . ARG A 1 93 ? 6.91 3.873 6.191 1 98.44 93 ARG A N 1
ATOM 726 C CA . ARG A 1 93 ? 7.16 5.164 5.559 1 98.44 93 ARG A CA 1
ATOM 727 C C . ARG A 1 93 ? 8.641 5.344 5.25 1 98.44 93 ARG A C 1
ATOM 729 O O . ARG A 1 93 ? 9.008 5.719 4.133 1 98.44 93 ARG A O 1
ATOM 736 N N . ILE A 1 94 ? 9.461 5.059 6.297 1 98.75 94 ILE A N 1
ATOM 737 C CA . ILE A 1 94 ? 10.898 5.23 6.145 1 98.75 94 ILE A CA 1
ATOM 738 C C . ILE A 1 94 ? 11.406 4.352 5 1 98.75 94 ILE A C 1
ATOM 740 O O . ILE A 1 94 ? 12.148 4.82 4.133 1 98.75 94 ILE A O 1
ATOM 744 N N . LEU A 1 95 ? 10.992 3.133 4.965 1 98.75 95 LEU A N 1
ATOM 745 C CA . LEU A 1 95 ? 11.422 2.201 3.93 1 98.75 95 LEU A CA 1
ATOM 746 C C . LEU A 1 95 ? 11.078 2.729 2.543 1 98.75 95 LEU A C 1
ATOM 748 O O . LEU A 1 95 ? 11.945 2.814 1.671 1 98.75 95 LEU A O 1
ATOM 752 N N . LEU A 1 96 ? 9.828 3.092 2.309 1 98.75 96 LEU A N 1
ATOM 753 C CA . LEU A 1 96 ? 9.352 3.547 1.007 1 98.75 96 LEU A CA 1
ATOM 754 C C . LEU A 1 96 ? 10.008 4.867 0.62 1 98.75 96 LEU A C 1
ATOM 756 O O . LEU A 1 96 ? 10.492 5.02 -0.505 1 98.75 96 LEU A O 1
ATOM 760 N N . GLU A 1 97 ? 10.016 5.773 1.521 1 98.62 97 GLU A N 1
ATOM 761 C CA . GLU A 1 97 ? 10.461 7.137 1.236 1 98.62 97 GLU A CA 1
ATOM 762 C C . GLU A 1 97 ? 11.969 7.18 0.98 1 98.62 97 GLU A C 1
ATOM 764 O O . GLU A 1 97 ? 12.43 7.898 0.09 1 98.62 97 GLU A O 1
ATOM 769 N N . THR A 1 98 ? 12.758 6.449 1.779 1 98.81 98 THR A N 1
ATOM 770 C CA . THR A 1 98 ? 14.203 6.465 1.582 1 98.81 98 THR A CA 1
ATOM 771 C C . THR A 1 98 ? 14.578 5.789 0.266 1 98.81 98 THR A C 1
ATOM 773 O O . THR A 1 98 ? 15.5 6.23 -0.424 1 98.81 98 THR A O 1
ATOM 776 N N . PHE A 1 99 ? 13.898 4.715 -0.122 1 98.75 99 PHE A N 1
ATOM 777 C CA . PHE A 1 99 ? 14.141 4.074 -1.409 1 98.75 99 PHE A CA 1
ATOM 778 C C . PHE A 1 99 ? 13.828 5.027 -2.557 1 98.75 99 PHE A C 1
ATOM 780 O O . PHE A 1 99 ? 14.641 5.188 -3.473 1 98.75 99 PHE A O 1
ATOM 787 N N . ALA A 1 100 ? 12.688 5.668 -2.488 1 98.75 100 ALA A N 1
ATOM 788 C CA . ALA A 1 100 ? 12.266 6.613 -3.52 1 98.75 100 ALA A CA 1
ATOM 789 C C . ALA A 1 100 ? 13.203 7.82 -3.568 1 98.75 100 ALA A C 1
ATOM 791 O O . ALA A 1 100 ? 13.445 8.375 -4.641 1 98.75 100 ALA A O 1
ATOM 792 N N . LEU A 1 101 ? 13.664 8.227 -2.389 1 98.81 101 LEU A N 1
ATOM 793 C CA . LEU A 1 101 ? 14.57 9.367 -2.297 1 98.81 101 LEU A CA 1
ATOM 794 C C . LEU A 1 101 ? 15.875 9.078 -3.029 1 98.81 101 LEU A C 1
ATOM 796 O O . LEU A 1 101 ? 16.344 9.898 -3.826 1 98.81 101 LEU A O 1
ATOM 800 N N . ARG A 1 102 ? 16.484 7.895 -2.809 1 98.62 102 ARG A N 1
ATOM 801 C CA . ARG A 1 102 ? 17.703 7.512 -3.502 1 98.62 102 ARG A CA 1
ATOM 802 C C . ARG A 1 102 ? 17.5 7.496 -5.012 1 98.62 102 ARG A C 1
ATOM 804 O O . ARG A 1 102 ? 18.344 7.98 -5.766 1 98.62 102 ARG A O 1
ATOM 811 N N . LYS A 1 103 ? 16.406 6.93 -5.43 1 98.5 103 LYS A N 1
ATOM 812 C CA . LYS A 1 103 ? 16.109 6.879 -6.855 1 98.5 103 LYS A CA 1
ATOM 813 C C . LYS A 1 103 ? 15.938 8.281 -7.43 1 98.5 103 LYS A C 1
ATOM 815 O O . LYS A 1 103 ? 16.391 8.562 -8.539 1 98.5 103 LYS A O 1
ATOM 820 N N . SER A 1 104 ? 15.234 9.117 -6.691 1 98.75 104 SER A N 1
ATOM 821 C CA . SER A 1 104 ? 14.977 10.477 -7.156 1 98.75 104 SER A CA 1
ATOM 822 C C . SER A 1 104 ? 16.266 11.281 -7.258 1 98.75 104 SER A C 1
ATOM 824 O O . SER A 1 104 ? 16.438 12.062 -8.195 1 98.75 104 SER A O 1
ATOM 826 N N . LEU A 1 105 ? 17.172 11.094 -6.297 1 98.62 105 LEU A N 1
ATOM 827 C CA . LEU A 1 105 ? 18.453 11.789 -6.324 1 98.62 105 LEU A CA 1
ATOM 828 C C . LEU A 1 105 ? 19.281 11.359 -7.527 1 98.62 105 LEU A C 1
ATOM 830 O O . LEU A 1 105 ? 20 12.172 -8.109 1 98.62 105 LEU A O 1
ATOM 834 N N . ALA A 1 106 ? 19.141 10.109 -7.902 1 98.12 106 ALA A N 1
ATOM 835 C CA . ALA A 1 106 ? 19.891 9.562 -9.031 1 98.12 106 ALA A CA 1
ATOM 836 C C . ALA A 1 106 ? 19.312 10.039 -10.359 1 98.12 106 ALA A C 1
ATOM 838 O O . ALA A 1 106 ? 20.047 10.281 -11.32 1 98.12 106 ALA A O 1
ATOM 839 N N . ALA A 1 107 ? 18.016 10.258 -10.391 1 97.94 107 ALA A N 1
ATOM 840 C CA . ALA A 1 107 ? 17.344 10.414 -11.68 1 97.94 107 ALA A CA 1
ATOM 841 C C . ALA A 1 107 ? 16.875 11.852 -11.875 1 97.94 107 ALA A C 1
ATOM 843 O O . ALA A 1 107 ? 16.562 12.266 -13 1 97.94 107 ALA A O 1
ATOM 844 N N . GLY A 1 108 ? 16.703 12.617 -10.82 1 97.75 108 GLY A N 1
ATOM 845 C CA . GLY A 1 108 ? 16.062 13.914 -10.875 1 97.75 108 GLY A CA 1
ATOM 846 C C . GLY A 1 108 ? 16.781 14.914 -11.758 1 97.75 108 GLY A C 1
ATOM 847 O O . GLY A 1 108 ? 18.016 14.93 -11.797 1 97.75 108 GLY A O 1
ATOM 848 N N . ASP A 1 109 ? 16.016 15.719 -12.43 1 98.06 109 ASP A N 1
ATOM 849 C CA . ASP A 1 109 ? 16.578 16.766 -13.281 1 98.06 109 ASP A CA 1
ATOM 850 C C . ASP A 1 109 ? 16.344 18.141 -12.664 1 98.06 109 ASP A C 1
ATOM 852 O O . ASP A 1 109 ? 15.984 18.25 -11.492 1 98.06 109 ASP A O 1
ATOM 856 N N . LEU A 1 110 ? 16.594 19.156 -13.43 1 97.75 110 LEU A N 1
ATOM 857 C CA . LEU A 1 110 ? 16.516 20.531 -12.93 1 97.75 110 LEU A CA 1
ATOM 858 C C . LEU A 1 110 ? 15.086 20.891 -12.555 1 97.75 110 LEU A C 1
ATOM 860 O O . LEU A 1 110 ? 14.867 21.625 -11.586 1 97.75 110 LEU A O 1
ATOM 864 N N . ASP A 1 111 ? 14.195 20.422 -13.305 1 98.19 111 ASP A N 1
ATOM 865 C CA . ASP A 1 111 ? 12.797 20.688 -12.992 1 98.19 111 ASP A CA 1
ATOM 866 C C . ASP A 1 111 ? 12.406 20.094 -11.648 1 98.19 111 ASP A C 1
ATOM 868 O O . ASP A 1 111 ? 11.68 20.719 -10.867 1 98.19 111 ASP A O 1
ATOM 872 N N . TRP A 1 112 ? 12.859 18.875 -11.445 1 98.19 112 TRP A N 1
ATOM 873 C CA . TRP A 1 112 ? 12.617 18.219 -10.172 1 98.19 112 TRP A CA 1
ATOM 874 C C . TRP A 1 112 ? 13.227 19.016 -9.016 1 98.19 112 TRP A C 1
ATOM 876 O O . TRP A 1 112 ? 12.578 19.234 -7.996 1 98.19 112 TRP A O 1
ATOM 886 N N . GLN A 1 113 ? 14.438 19.484 -9.141 1 98.31 113 GLN A N 1
ATOM 887 C CA . GLN A 1 113 ? 15.086 20.281 -8.109 1 98.31 113 GLN A CA 1
ATOM 888 C C . GLN A 1 113 ? 14.305 21.562 -7.828 1 98.31 113 GLN A C 1
ATOM 890 O O . GLN A 1 113 ? 14.148 21.953 -6.672 1 98.31 113 GLN A O 1
ATOM 895 N N . GLY A 1 114 ? 13.883 22.172 -8.914 1 98.38 114 GLY A N 1
ATOM 896 C CA . GLY A 1 114 ? 13.055 23.359 -8.758 1 98.38 114 GLY A CA 1
ATOM 897 C C . GLY A 1 114 ? 11.797 23.109 -7.945 1 98.38 114 GLY A C 1
ATOM 898 O O . GLY A 1 114 ? 11.414 23.938 -7.113 1 98.38 114 GLY A O 1
ATOM 899 N N . ASN A 1 115 ? 11.141 22 -8.203 1 98.12 115 ASN A N 1
ATOM 900 C CA . ASN A 1 115 ? 9.945 21.625 -7.457 1 98.12 115 ASN A CA 1
ATOM 901 C C . ASN A 1 115 ? 10.25 21.391 -5.98 1 98.12 115 ASN A C 1
ATOM 903 O O . ASN A 1 115 ? 9.445 21.734 -5.113 1 98.12 115 ASN A O 1
ATOM 907 N N . VAL A 1 116 ? 11.391 20.812 -5.664 1 98.62 116 VAL A N 1
ATOM 908 C CA . VAL A 1 116 ? 11.797 20.578 -4.285 1 98.62 116 VAL A CA 1
ATOM 909 C C . VAL A 1 116 ? 12 21.906 -3.568 1 98.62 116 VAL A C 1
ATOM 911 O O . VAL A 1 116 ? 11.523 22.094 -2.447 1 98.62 116 VAL A O 1
ATOM 914 N N . VAL A 1 117 ? 12.688 22.812 -4.203 1 98.69 117 VAL A N 1
ATOM 915 C CA . VAL A 1 117 ? 12.945 24.125 -3.639 1 98.69 117 VAL A CA 1
ATOM 916 C C . VAL A 1 117 ? 11.625 24.859 -3.389 1 98.69 117 VAL A C 1
ATOM 918 O O . VAL A 1 117 ? 11.422 25.438 -2.32 1 98.69 117 VAL A O 1
ATOM 921 N N . SER A 1 118 ? 10.805 24.797 -4.395 1 98.62 118 SER A N 1
ATOM 922 C CA . SER A 1 118 ? 9.5 25.453 -4.285 1 98.62 118 SER A CA 1
ATOM 923 C C . SER A 1 118 ? 8.688 24.859 -3.133 1 98.62 118 SER A C 1
ATOM 925 O O . SER A 1 118 ? 8.102 25.609 -2.342 1 98.62 118 SER A O 1
ATOM 927 N N . ALA A 1 119 ? 8.609 23.547 -3.051 1 98.25 119 ALA A N 1
ATOM 928 C CA . ALA A 1 119 ? 7.863 22.875 -1.993 1 98.25 119 ALA A CA 1
ATOM 929 C C . ALA A 1 119 ? 8.422 23.234 -0.617 1 98.25 119 ALA A C 1
ATOM 931 O O . ALA A 1 119 ? 7.668 23.484 0.324 1 98.25 119 ALA A O 1
ATOM 932 N N . HIS A 1 120 ? 9.75 23.266 -0.48 1 98.44 120 HIS A N 1
ATOM 933 C CA . HIS A 1 120 ? 10.352 23.625 0.799 1 98.44 120 HIS A CA 1
ATOM 934 C C . HIS A 1 120 ? 10.039 25.062 1.174 1 98.44 120 HIS A C 1
ATOM 936 O O . HIS A 1 120 ? 9.805 25.375 2.346 1 98.44 120 HIS A O 1
ATOM 942 N N . TYR A 1 121 ? 10.117 25.953 0.188 1 98.5 121 TYR A N 1
ATOM 943 C CA . TYR A 1 121 ? 9.828 27.359 0.452 1 98.5 121 TYR A CA 1
ATOM 944 C C . TYR A 1 121 ? 8.445 27.516 1.061 1 98.5 121 TYR A C 1
ATOM 946 O O . TYR A 1 121 ? 8.273 28.234 2.043 1 98.5 121 TYR A O 1
ATOM 954 N N . LYS A 1 122 ? 7.461 26.875 0.472 1 97.5 122 LYS A N 1
ATOM 955 C CA . LYS A 1 122 ? 6.094 26.922 0.992 1 97.5 122 LYS A CA 1
ATOM 956 C C . LYS A 1 122 ? 6.027 26.359 2.41 1 97.5 122 LYS A C 1
ATOM 958 O O . LYS A 1 122 ? 5.398 26.953 3.287 1 97.5 122 LYS A O 1
ATOM 963 N N . LEU A 1 123 ? 6.68 25.234 2.633 1 96.62 123 LEU A N 1
ATOM 964 C CA . LEU A 1 123 ? 6.703 24.609 3.953 1 96.62 123 LEU A CA 1
ATOM 965 C C . LEU A 1 123 ? 7.352 25.531 4.977 1 96.62 123 LEU A C 1
ATOM 967 O O . LEU A 1 123 ? 6.801 25.75 6.059 1 96.62 123 LEU A O 1
ATOM 971 N N . ALA A 1 124 ? 8.469 26.094 4.613 1 97.31 124 ALA A N 1
ATOM 972 C CA . ALA A 1 124 ? 9.234 26.953 5.512 1 97.31 124 ALA A CA 1
ATOM 973 C C . ALA A 1 124 ? 8.422 28.188 5.895 1 97.31 124 ALA A C 1
ATOM 975 O O . ALA A 1 124 ? 8.5 28.656 7.031 1 97.31 124 ALA A O 1
ATOM 976 N N . THR A 1 125 ? 7.719 28.703 4.969 1 96.81 125 THR A N 1
ATOM 977 C CA . THR A 1 125 ? 6.883 29.875 5.211 1 96.81 125 THR A CA 1
ATOM 978 C C . THR A 1 125 ? 5.82 29.562 6.266 1 96.81 125 THR A C 1
ATOM 980 O O . THR A 1 125 ? 5.609 30.359 7.188 1 96.81 125 THR A O 1
ATOM 983 N N . VAL A 1 126 ? 5.191 28.438 6.102 1 94.5 126 VAL A N 1
ATOM 984 C CA . VAL A 1 126 ? 4.145 28.031 7.031 1 94.5 126 VAL A CA 1
ATOM 985 C C . VAL A 1 126 ? 4.758 27.703 8.391 1 94.5 126 VAL A C 1
ATOM 987 O O . VAL A 1 126 ? 4.18 28.016 9.43 1 94.5 126 VAL A O 1
ATOM 990 N N . GLU A 1 127 ? 5.906 27 8.391 1 94.06 127 GLU A N 1
ATOM 991 C CA . GLU A 1 127 ? 6.59 26.656 9.633 1 94.06 127 GLU A CA 1
ATOM 992 C C . GLU A 1 127 ? 6.949 27.922 10.422 1 94.06 127 GLU A C 1
ATOM 994 O O . GLU A 1 127 ? 6.84 27.938 11.648 1 94.06 127 GLU A O 1
ATOM 999 N N . LYS A 1 128 ? 7.406 28.953 9.727 1 94.56 128 LYS A N 1
ATOM 1000 C CA . LYS A 1 128 ? 7.723 30.219 10.375 1 94.56 128 LYS A CA 1
ATOM 1001 C C . LYS A 1 128 ? 6.496 30.812 11.062 1 94.56 128 LYS A C 1
ATOM 1003 O O . LYS A 1 128 ? 6.582 31.312 12.188 1 94.56 128 LYS A O 1
ATOM 1008 N N . LYS A 1 129 ? 5.398 30.719 10.406 1 92.94 129 LYS A N 1
ATOM 1009 C CA . LYS A 1 129 ? 4.156 31.234 10.977 1 92.94 129 LYS A CA 1
ATOM 1010 C C . LYS A 1 129 ? 3.74 30.438 12.203 1 92.94 129 LYS A C 1
ATOM 1012 O O . LYS A 1 129 ? 3.252 31 13.188 1 92.94 129 LYS A O 1
ATOM 1017 N N . LEU A 1 130 ? 3.881 29.156 12.133 1 89.31 130 LEU A N 1
ATOM 1018 C CA . LEU A 1 130 ? 3.547 28.281 13.258 1 89.31 130 LEU A CA 1
ATOM 1019 C C . LEU A 1 130 ? 4.43 28.594 14.461 1 89.31 130 LEU A C 1
ATOM 1021 O O . LEU A 1 130 ? 3.949 28.625 15.594 1 89.31 130 LEU A O 1
ATOM 1025 N N . MET A 1 131 ? 5.664 28.766 14.219 1 89.81 131 MET A N 1
ATOM 1026 C CA . MET A 1 131 ? 6.613 29.047 15.289 1 89.81 131 MET A CA 1
ATOM 1027 C C . MET A 1 131 ? 6.328 30.391 15.93 1 89.81 131 MET A C 1
ATOM 1029 O O . MET A 1 131 ? 6.656 30.625 17.094 1 89.81 131 MET A O 1
ATOM 1033 N N . ASN A 1 132 ? 5.707 31.188 15.172 1 90 132 ASN A N 1
ATOM 1034 C CA . ASN A 1 132 ? 5.336 32.5 15.688 1 90 132 ASN A CA 1
ATOM 1035 C C . ASN A 1 132 ? 3.977 32.469 16.375 1 90 132 ASN A C 1
ATOM 1037 O O . ASN A 1 132 ? 3.443 33.531 16.75 1 90 132 ASN A O 1
ATOM 1041 N N . GLY A 1 133 ? 3.363 31.297 16.531 1 82.12 133 GLY A N 1
ATOM 1042 C CA . GLY A 1 133 ? 2.215 31.109 17.406 1 82.12 133 GLY A CA 1
ATOM 1043 C C . GLY A 1 133 ? 0.891 31.141 16.656 1 82.12 133 GLY A C 1
ATOM 1044 O O . GLY A 1 133 ? -0.157 31.391 17.266 1 82.12 133 GLY A O 1
ATOM 1045 N N . ASP A 1 134 ? 0.826 30.984 15.391 1 83.25 134 ASP A N 1
ATOM 1046 C CA . ASP A 1 134 ? -0.415 30.984 14.617 1 83.25 134 ASP A CA 1
ATOM 1047 C C . ASP A 1 134 ? -0.972 29.562 14.484 1 83.25 134 ASP A C 1
ATOM 1049 O O . ASP A 1 134 ? -0.668 28.859 13.523 1 83.25 134 ASP A O 1
ATOM 1053 N N . PRO A 1 135 ? -1.789 29.188 15.414 1 77.31 135 PRO A N 1
ATOM 1054 C CA . PRO A 1 135 ? -2.275 27.812 15.422 1 77.31 135 PRO A CA 1
ATOM 1055 C C . PRO A 1 135 ? -3.146 27.484 14.211 1 77.31 135 PRO A C 1
ATOM 1057 O O . PRO A 1 135 ? -3.338 26.312 13.883 1 77.31 135 PRO A O 1
ATOM 1060 N N . GLU A 1 136 ? -3.617 28.484 13.523 1 78.94 136 GLU A N 1
ATOM 1061 C CA . GLU A 1 136 ? -4.496 28.281 12.375 1 78.94 136 GLU A CA 1
ATOM 1062 C C . GLU A 1 136 ? -3.729 27.734 11.18 1 78.94 136 GLU A C 1
ATOM 1064 O O . GLU A 1 136 ? -4.332 27.266 10.211 1 78.94 136 GLU A O 1
ATOM 1069 N N . GLN A 1 137 ? -2.436 27.562 11.438 1 83 137 GLN A N 1
ATOM 1070 C CA . GLN A 1 137 ? -1.6 27.172 10.305 1 83 137 GLN A CA 1
ATOM 1071 C C . GLN A 1 137 ? -1.279 25.672 10.359 1 83 137 GLN A C 1
ATOM 1073 O O . GLN A 1 137 ? -0.579 25.156 9.484 1 83 137 GLN A O 1
ATOM 1078 N N . VAL A 1 138 ? -1.863 25.016 11.328 1 83.5 138 VAL A N 1
ATOM 1079 C CA . VAL A 1 138 ? -1.524 23.609 11.508 1 83.5 138 VAL A CA 1
ATOM 1080 C C . VAL A 1 138 ? -1.944 22.812 10.273 1 83.5 138 VAL A C 1
ATOM 1082 O O . VAL A 1 138 ? -1.174 22 9.758 1 83.5 138 VAL A O 1
ATOM 1085 N N . GLU A 1 139 ? -3.096 23.016 9.766 1 82.56 139 GLU A N 1
ATOM 1086 C CA . GLU A 1 139 ? -3.578 22.297 8.594 1 82.56 139 GLU A CA 1
ATOM 1087 C C . GLU A 1 139 ? -2.703 22.594 7.375 1 82.56 139 GLU A C 1
ATOM 1089 O O . GLU A 1 139 ? -2.408 21.688 6.586 1 82.56 139 GLU A O 1
ATOM 1094 N N . GLN A 1 140 ? -2.352 23.859 7.246 1 86.62 140 GLN A N 1
ATOM 1095 C CA . GLN A 1 140 ? -1.461 24.234 6.148 1 86.62 140 GLN A CA 1
ATOM 1096 C C . GLN A 1 140 ? -0.099 23.562 6.301 1 86.62 140 GLN A C 1
ATOM 1098 O O . GLN A 1 140 ? 0.521 23.172 5.309 1 86.62 140 GLN A O 1
ATOM 1103 N N . TRP A 1 141 ? 0.381 23.484 7.496 1 88.31 141 TRP A N 1
ATOM 1104 C CA . TRP A 1 141 ? 1.659 22.828 7.746 1 88.31 141 TRP A CA 1
ATOM 1105 C C . TRP A 1 141 ? 1.616 21.359 7.312 1 88.31 141 TRP A C 1
ATOM 1107 O O . TRP A 1 141 ? 2.533 20.875 6.641 1 88.31 141 TRP A O 1
ATOM 1117 N N . VAL A 1 142 ? 0.585 20.719 7.68 1 84.12 142 VAL A N 1
ATOM 1118 C CA . VAL A 1 142 ? 0.424 19.312 7.316 1 84.12 142 VAL A CA 1
ATOM 1119 C C . VAL A 1 142 ? 0.457 19.156 5.797 1 84.12 142 VAL A C 1
ATOM 1121 O O . VAL A 1 142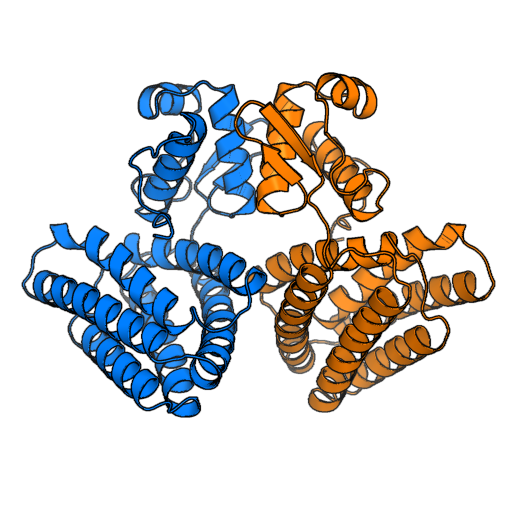 ? 1.148 18.281 5.266 1 84.12 142 VAL A O 1
ATOM 1124 N N . ARG A 1 143 ? -0.25 19.969 5.137 1 86.75 143 ARG A N 1
ATOM 1125 C CA . ARG A 1 143 ? -0.323 19.953 3.68 1 86.75 143 ARG A CA 1
ATOM 1126 C C . ARG A 1 143 ? 1.054 20.172 3.061 1 86.75 143 ARG A C 1
ATOM 1128 O O . ARG A 1 143 ? 1.459 19.453 2.156 1 86.75 143 ARG A O 1
ATOM 1135 N N . HIS A 1 144 ? 1.702 21.141 3.525 1 92.25 144 HIS A N 1
ATOM 1136 C CA . HIS A 1 144 ? 2.971 21.5 2.902 1 92.25 144 HIS A CA 1
ATOM 1137 C C . HIS A 1 144 ? 4.086 20.547 3.338 1 92.25 144 HIS A C 1
ATOM 1139 O O . HIS A 1 144 ? 5.039 20.328 2.59 1 92.25 144 HIS A O 1
ATOM 1145 N N . ASP A 1 145 ? 3.971 20.016 4.57 1 92.94 145 ASP A N 1
ATOM 1146 C CA . ASP A 1 145 ? 4.895 18.953 4.977 1 92.94 145 ASP A CA 1
ATOM 1147 C C . ASP A 1 145 ? 4.801 17.75 4.039 1 92.94 145 ASP A C 1
ATOM 1149 O O . ASP A 1 145 ? 5.824 17.234 3.59 1 92.94 145 ASP A O 1
ATOM 1153 N N . TRP A 1 146 ? 3.602 17.359 3.734 1 91.38 146 TRP A N 1
ATOM 1154 C CA . TRP A 1 146 ? 3.373 16.328 2.738 1 91.38 146 TRP A CA 1
ATOM 1155 C C . TRP A 1 146 ? 3.994 16.703 1.398 1 91.38 146 TRP A C 1
ATOM 1157 O O . TRP A 1 146 ? 4.684 15.898 0.773 1 91.38 146 TRP A O 1
ATOM 1167 N N . GLY A 1 147 ? 3.672 17.875 0.965 1 94.62 147 GLY A N 1
ATOM 1168 C CA . GLY A 1 147 ? 4.148 18.328 -0.327 1 94.62 147 GLY A CA 1
ATOM 1169 C C . GLY A 1 147 ? 5.656 18.281 -0.464 1 94.62 147 GLY A C 1
ATOM 1170 O O . GLY A 1 147 ? 6.176 17.891 -1.514 1 94.62 147 GLY A O 1
ATOM 1171 N N . PHE A 1 148 ? 6.352 18.688 0.61 1 98.06 148 PHE A N 1
ATOM 1172 C CA . PHE A 1 148 ? 7.809 18.719 0.583 1 98.06 148 PHE A CA 1
ATOM 1173 C C . PHE A 1 148 ? 8.375 17.297 0.492 1 98.06 148 PHE A C 1
ATOM 1175 O O . PHE A 1 148 ? 9.203 17.016 -0.369 1 98.06 148 PHE A O 1
ATOM 1182 N N . HIS A 1 149 ? 7.914 16.406 1.288 1 97.81 149 HIS A N 1
ATOM 1183 C CA . HIS A 1 149 ? 8.391 15.031 1.272 1 97.81 149 HIS A CA 1
ATOM 1184 C C . HIS A 1 149 ? 8.07 14.352 -0.052 1 97.81 149 HIS A C 1
ATOM 1186 O O . HIS A 1 149 ? 8.891 13.609 -0.595 1 97.81 149 HIS A O 1
ATOM 1192 N N . TYR A 1 150 ? 6.875 14.617 -0.501 1 97.25 150 TYR A N 1
ATOM 1193 C CA . TYR A 1 150 ? 6.473 14.07 -1.792 1 97.25 150 TYR A CA 1
ATOM 1194 C C . TYR A 1 150 ? 7.379 14.586 -2.906 1 97.25 150 TYR A C 1
ATOM 1196 O O . TYR A 1 150 ? 7.812 13.812 -3.766 1 97.25 150 TYR A O 1
ATOM 1204 N N . ALA A 1 151 ? 7.613 15.852 -2.895 1 97.94 151 ALA A N 1
ATOM 1205 C CA . ALA A 1 151 ? 8.453 16.453 -3.924 1 97.94 151 ALA A CA 1
ATOM 1206 C C . ALA A 1 151 ? 9.844 15.812 -3.938 1 97.94 151 ALA A C 1
ATOM 1208 O O . ALA A 1 151 ? 10.398 15.539 -5.004 1 97.94 151 ALA A O 1
ATOM 1209 N N . THR A 1 152 ? 10.43 15.586 -2.783 1 98.62 152 THR A N 1
ATOM 1210 C CA . THR A 1 152 ? 11.789 15.07 -2.684 1 98.62 152 THR A CA 1
ATOM 1211 C C . THR A 1 152 ? 11.891 13.688 -3.312 1 98.62 152 THR A C 1
ATOM 1213 O O . THR A 1 152 ? 12.961 13.289 -3.779 1 98.62 152 THR A O 1
ATOM 1216 N N . ILE A 1 153 ? 10.773 12.969 -3.422 1 98.56 153 ILE A N 1
ATOM 1217 C CA . ILE A 1 153 ? 10.875 11.578 -3.867 1 98.56 153 ILE A CA 1
ATOM 1218 C C . ILE A 1 153 ? 10.188 11.43 -5.227 1 98.56 153 ILE A C 1
ATOM 1220 O O . ILE A 1 153 ? 10.125 10.32 -5.77 1 98.56 153 ILE A O 1
ATOM 1224 N N . SER A 1 154 ? 9.75 12.477 -5.883 1 97.94 154 SER A N 1
ATOM 1225 C CA . SER A 1 154 ? 8.812 12.422 -7 1 97.94 154 SER A CA 1
ATOM 1226 C C . SER A 1 154 ? 9.516 12.055 -8.297 1 97.94 154 SER A C 1
ATOM 1228 O O . SER A 1 154 ? 8.867 11.734 -9.297 1 97.94 154 SER A O 1
ATOM 1230 N N . ALA A 1 155 ? 10.812 12.023 -8.336 1 98.25 155 ALA A N 1
ATOM 1231 C CA . ALA A 1 155 ? 11.531 11.68 -9.555 1 98.25 155 ALA A CA 1
ATOM 1232 C C . ALA A 1 155 ? 11.891 10.195 -9.586 1 98.25 155 ALA A C 1
ATOM 1234 O O . ALA A 1 155 ? 12.594 9.742 -10.492 1 98.25 155 ALA A O 1
ATOM 1235 N N . CYS A 1 156 ? 11.391 9.445 -8.664 1 97.75 156 CYS A N 1
ATOM 1236 C CA . CYS A 1 156 ? 11.828 8.07 -8.484 1 97.75 156 CYS A CA 1
ATOM 1237 C C . CYS A 1 156 ? 11.297 7.176 -9.594 1 97.75 156 CYS A C 1
ATOM 1239 O O . CYS A 1 156 ? 11.766 6.047 -9.773 1 97.75 156 CYS A O 1
ATOM 1241 N N . ASP A 1 157 ? 10.336 7.574 -10.445 1 95.44 157 ASP A N 1
ATOM 1242 C CA . ASP A 1 157 ? 9.719 6.789 -11.516 1 95.44 157 ASP A CA 1
ATOM 1243 C C . ASP A 1 157 ? 9.203 5.449 -10.984 1 95.44 157 ASP A C 1
ATOM 1245 O O . ASP A 1 157 ? 9.539 4.395 -11.523 1 95.44 157 ASP A O 1
ATOM 1249 N N . ALA A 1 158 ? 8.516 5.473 -9.922 1 97.44 158 ALA A N 1
ATOM 1250 C CA . ALA A 1 158 ? 7.949 4.305 -9.25 1 97.44 158 ALA A CA 1
ATOM 1251 C C . ALA A 1 158 ? 6.508 4.559 -8.82 1 97.44 158 ALA A C 1
ATOM 1253 O O . ALA A 1 158 ? 6.23 4.734 -7.629 1 97.44 158 ALA A O 1
ATOM 1254 N N . PRO A 1 159 ? 5.555 4.508 -9.766 1 96.5 159 PRO A N 1
ATOM 1255 C CA . PRO A 1 159 ? 4.168 4.879 -9.484 1 96.5 159 PRO A CA 1
ATOM 1256 C C . PRO A 1 159 ? 3.543 4.035 -8.375 1 96.5 159 PRO A C 1
ATOM 1258 O O . PRO A 1 159 ? 2.828 4.566 -7.52 1 96.5 159 PRO A O 1
ATOM 1261 N N . ALA A 1 160 ? 3.801 2.729 -8.367 1 96.56 160 ALA A N 1
ATOM 1262 C CA . ALA A 1 160 ? 3.232 1.865 -7.336 1 96.56 160 ALA A CA 1
ATOM 1263 C C . ALA A 1 160 ? 3.756 2.244 -5.953 1 96.56 160 ALA A C 1
ATOM 1265 O O . ALA A 1 160 ? 2.996 2.287 -4.984 1 96.56 160 ALA A O 1
ATOM 1266 N N . LEU A 1 161 ? 5.012 2.486 -5.863 1 98 161 LEU A N 1
ATOM 1267 C CA . LEU A 1 161 ? 5.621 2.91 -4.605 1 98 161 LEU A CA 1
ATOM 1268 C C . LEU A 1 161 ? 5.043 4.242 -4.145 1 98 161 LEU A C 1
ATOM 1270 O O . LEU A 1 161 ? 4.742 4.418 -2.961 1 98 161 LEU A O 1
ATOM 1274 N N . MET A 1 162 ? 4.906 5.188 -5.062 1 96.75 162 MET A N 1
ATOM 1275 C CA . MET A 1 162 ? 4.395 6.512 -4.73 1 96.75 162 MET A CA 1
ATOM 1276 C C . MET A 1 162 ? 2.969 6.43 -4.199 1 96.75 162 MET A C 1
ATOM 1278 O O . MET A 1 162 ? 2.6 7.16 -3.279 1 96.75 162 MET A O 1
ATOM 1282 N N . GLN A 1 163 ? 2.211 5.543 -4.785 1 93.81 163 GLN A N 1
ATOM 1283 C CA . GLN A 1 163 ? 0.845 5.352 -4.309 1 93.81 163 GLN A CA 1
ATOM 1284 C C . GLN A 1 163 ? 0.829 4.773 -2.898 1 93.81 163 GLN A C 1
ATOM 1286 O O . GLN A 1 163 ? 0.075 5.238 -2.039 1 93.81 163 GLN A O 1
ATOM 1291 N N . ALA A 1 164 ? 1.609 3.738 -2.646 1 95.56 164 ALA A N 1
ATOM 1292 C CA . ALA A 1 164 ? 1.722 3.154 -1.312 1 95.56 164 ALA A CA 1
ATOM 1293 C C . ALA A 1 164 ? 2.195 4.191 -0.297 1 95.56 164 ALA A C 1
ATOM 1295 O O . ALA A 1 164 ? 1.648 4.285 0.805 1 95.56 164 ALA A O 1
ATOM 1296 N N . HIS A 1 165 ? 3.164 4.961 -0.688 1 96.75 165 HIS A N 1
ATOM 1297 C CA . HIS A 1 165 ? 3.729 5.98 0.186 1 96.75 165 HIS A CA 1
ATOM 1298 C C . HIS A 1 165 ? 2.676 7.016 0.576 1 96.75 165 HIS A C 1
ATOM 1300 O O . HIS A 1 165 ? 2.6 7.422 1.738 1 96.75 165 HIS A O 1
ATOM 1306 N N . SER A 1 166 ? 1.894 7.457 -0.371 1 92.88 166 SER A N 1
ATOM 1307 C CA . SER A 1 166 ? 0.879 8.469 -0.105 1 92.88 166 SER A CA 1
ATOM 1308 C C . SER A 1 166 ? -0.121 7.992 0.942 1 92.88 166 SER A C 1
ATOM 1310 O O . SER A 1 166 ? -0.491 8.75 1.845 1 92.88 166 SER A O 1
ATOM 1312 N N . SER A 1 167 ? -0.513 6.754 0.818 1 92.06 167 SER A N 1
ATOM 1313 C CA . SER A 1 167 ? -1.451 6.18 1.776 1 92.06 167 SER A CA 1
ATOM 1314 C C . SER A 1 167 ? -0.827 6.07 3.164 1 92.06 167 SER A C 1
ATOM 1316 O O . SER A 1 167 ? -1.469 6.395 4.164 1 92.06 167 SER A O 1
ATOM 1318 N N . ILE A 1 168 ? 0.408 5.668 3.221 1 95.94 168 ILE A N 1
ATOM 1319 C CA . ILE A 1 168 ? 1.127 5.488 4.477 1 95.94 168 ILE A CA 1
ATOM 1320 C C . ILE A 1 168 ? 1.38 6.844 5.129 1 95.94 168 ILE A C 1
ATOM 1322 O O . ILE A 1 168 ? 1.249 6.988 6.348 1 95.94 168 ILE A O 1
ATOM 1326 N N . PHE A 1 169 ? 1.722 7.824 4.301 1 94.19 169 PHE A N 1
ATOM 1327 C CA . PHE A 1 169 ? 1.995 9.164 4.809 1 94.19 169 PHE A CA 1
ATOM 1328 C C . PHE A 1 169 ? 0.755 9.758 5.465 1 94.19 169 PHE A C 1
ATOM 1330 O O . PHE A 1 169 ? 0.84 10.344 6.547 1 94.19 169 PHE A O 1
ATOM 1337 N N . ASP A 1 170 ? -0.385 9.547 4.883 1 90.44 170 ASP A N 1
ATOM 1338 C CA . ASP A 1 170 ? -1.641 10.055 5.43 1 90.44 170 ASP A CA 1
ATOM 1339 C C . ASP A 1 170 ? -1.937 9.43 6.793 1 90.44 170 ASP A C 1
ATOM 1341 O O . ASP A 1 170 ? -2.357 10.117 7.719 1 90.44 170 ASP A O 1
ATOM 1345 N N . ARG A 1 171 ? -1.774 8.164 6.848 1 93.44 171 ARG A N 1
ATOM 1346 C CA . ARG A 1 171 ? -1.994 7.48 8.117 1 93.44 171 ARG A CA 1
ATOM 1347 C C . ARG A 1 171 ? -1.025 7.977 9.18 1 93.44 171 ARG A C 1
ATOM 1349 O O . ARG A 1 171 ? -1.405 8.148 10.344 1 93.44 171 ARG A O 1
ATOM 1356 N N . HIS A 1 172 ? 0.181 8.188 8.766 1 93.94 172 HIS A N 1
ATOM 1357 C CA . HIS A 1 172 ? 1.203 8.703 9.672 1 93.94 172 HIS A CA 1
ATOM 1358 C C . HIS A 1 172 ? 0.845 10.109 10.156 1 93.94 172 HIS A C 1
ATOM 1360 O O . HIS A 1 172 ? 0.974 10.406 11.352 1 93.94 172 HIS A O 1
ATOM 1366 N N . GLN A 1 173 ? 0.393 10.953 9.266 1 89.38 173 GLN A N 1
ATOM 1367 C CA . GLN A 1 173 ? 0.048 12.336 9.578 1 89.38 173 GLN A CA 1
ATOM 1368 C C . GLN A 1 173 ? -1.108 12.398 10.57 1 89.38 173 GLN A C 1
ATOM 1370 O O . GLN A 1 173 ? -1.159 13.297 11.414 1 89.38 173 GLN A O 1
ATOM 1375 N N . ARG A 1 174 ? -2.033 11.477 10.477 1 90.44 174 ARG A N 1
ATOM 1376 C CA . ARG A 1 174 ? -3.156 11.438 11.406 1 90.44 174 ARG A CA 1
ATOM 1377 C C . ARG A 1 174 ? -2.672 11.445 12.852 1 90.44 174 ARG A C 1
ATOM 1379 O O . ARG A 1 174 ? -3.236 12.141 13.695 1 90.44 174 ARG A O 1
ATOM 1386 N N . TYR A 1 175 ? -1.63 10.758 13.156 1 90.38 175 TYR A N 1
ATOM 1387 C CA . TYR A 1 175 ? -1.092 10.703 14.516 1 90.38 175 TYR A CA 1
ATOM 1388 C C . TYR A 1 175 ? -0.565 12.062 14.945 1 90.38 175 TYR A C 1
ATOM 1390 O O . TYR A 1 175 ? -0.736 12.461 16.094 1 90.38 175 TYR A O 1
ATOM 1398 N N . HIS A 1 176 ? 0.019 12.758 14.016 1 84.12 176 HIS A N 1
ATOM 1399 C CA . HIS A 1 176 ? 0.567 14.07 14.32 1 84.12 176 HIS A CA 1
ATOM 1400 C C . HIS A 1 176 ? -0.543 15.102 14.531 1 84.12 176 HIS A C 1
ATOM 1402 O O . HIS A 1 176 ? -0.379 16.047 15.297 1 84.12 176 HIS A O 1
ATOM 1408 N N . MET A 1 177 ? -1.646 14.859 13.891 1 85.06 177 MET A N 1
ATOM 1409 C CA . MET A 1 177 ? -2.793 15.75 14.055 1 85.06 177 MET A CA 1
ATOM 1410 C C . MET A 1 177 ? -3.479 15.516 15.398 1 85.06 177 MET A C 1
ATOM 1412 O O . MET A 1 177 ? -4.086 16.422 15.953 1 85.06 177 MET A O 1
ATOM 1416 N N . LEU A 1 178 ? -3.381 14.336 15.867 1 84.31 178 LEU A N 1
ATOM 1417 C CA . LEU A 1 178 ? -3.984 13.984 17.141 1 84.31 178 LEU A CA 1
ATOM 1418 C C . LEU A 1 178 ? -3.199 14.594 18.297 1 84.31 178 LEU A C 1
ATOM 1420 O O . LEU A 1 178 ? -3.77 14.898 19.359 1 84.31 178 LEU A O 1
ATOM 1424 N N . VAL A 1 179 ? -1.957 14.742 18.062 1 76.62 179 VAL A N 1
ATOM 1425 C CA . VAL A 1 179 ? -1.095 15.391 19.047 1 76.62 179 VAL A CA 1
ATOM 1426 C C . VAL A 1 179 ? -0.395 16.594 18.422 1 76.62 179 VAL A C 1
ATOM 1428 O O . VAL A 1 179 ? 0.815 16.562 18.188 1 76.62 179 VAL A O 1
ATOM 1431 N N . PRO A 1 180 ? -1.25 17.453 17.984 1 61.84 180 PRO A N 1
ATOM 1432 C CA . PRO A 1 180 ? -0.692 18.516 17.141 1 61.84 180 PRO A CA 1
ATOM 1433 C C . PRO A 1 180 ? 0.388 19.328 17.859 1 61.84 180 PRO A C 1
ATOM 1435 O O . PRO A 1 180 ? 0.074 20.234 18.641 1 61.84 180 PRO A O 1
ATOM 1438 N N . HIS A 1 181 ? 1.49 18.75 17.859 1 67.44 181 HIS A N 1
ATOM 1439 C CA . HIS A 1 181 ? 2.627 19.5 18.375 1 67.44 181 HIS A CA 1
ATOM 1440 C C . HIS A 1 181 ? 3.756 19.578 17.359 1 67.44 181 HIS A C 1
ATOM 1442 O O . HIS A 1 181 ? 4.332 18.547 16.984 1 67.44 181 HIS A O 1
ATOM 1448 N N . PHE A 1 182 ? 3.783 20.766 16.75 1 74.5 182 PHE A N 1
ATOM 1449 C CA . PHE A 1 182 ? 4.906 21.094 15.875 1 74.5 182 PHE A CA 1
ATOM 1450 C C . PHE A 1 182 ? 6.199 21.188 16.672 1 74.5 182 PHE A C 1
ATOM 1452 O O . PHE A 1 182 ? 6.258 21.906 17.672 1 74.5 182 PHE A O 1
ATOM 1459 N N . ARG A 1 183 ? 7.184 20.297 16.219 1 79.62 183 ARG A N 1
ATOM 1460 C CA . ARG A 1 183 ? 8.445 20.203 16.953 1 79.62 183 ARG A CA 1
ATOM 1461 C C . ARG A 1 183 ? 9.242 21.5 16.828 1 79.62 183 ARG A C 1
ATOM 1463 O O . ARG A 1 183 ? 10.375 21.578 17.312 1 79.62 183 ARG A O 1
ATOM 1470 N N . GLY A 1 184 ? 8.633 22.484 16.078 1 85.56 184 GLY A N 1
ATOM 1471 C CA . GLY A 1 184 ? 9.219 23.812 16.047 1 85.56 184 GLY A CA 1
ATOM 1472 C C . GLY A 1 184 ? 10.461 23.906 15.188 1 85.56 184 GLY A C 1
ATOM 1473 O O . GLY A 1 184 ? 10.484 23.406 14.062 1 85.56 184 GLY A O 1
ATOM 1474 N N . LYS A 1 185 ? 11.422 24.594 15.742 1 90.38 185 LYS A N 1
ATOM 1475 C CA . LYS A 1 185 ? 12.625 24.953 14.992 1 90.38 185 LYS A CA 1
ATOM 1476 C C . LYS A 1 185 ? 13.43 23.703 14.625 1 90.38 185 LYS A C 1
ATOM 1478 O O . LYS A 1 185 ? 14.031 23.641 13.555 1 90.38 185 LYS A O 1
ATOM 1483 N N . LEU A 1 186 ? 13.414 22.75 15.477 1 91.44 186 LEU A N 1
ATOM 1484 C CA . LEU A 1 186 ? 14.172 21.531 15.211 1 91.44 186 LEU A CA 1
ATOM 1485 C C . LEU A 1 186 ? 13.68 20.859 13.93 1 91.44 186 LEU A C 1
ATOM 1487 O O . LEU A 1 186 ? 14.484 20.484 13.078 1 91.44 186 LEU A O 1
ATOM 1491 N N . ALA A 1 187 ? 12.43 20.672 13.797 1 93.12 187 ALA A N 1
ATOM 1492 C CA . ALA A 1 187 ? 11.852 20.047 12.609 1 93.12 187 ALA A CA 1
ATOM 1493 C C . ALA A 1 187 ? 12.094 20.906 11.367 1 93.12 187 ALA A C 1
ATOM 1495 O O . ALA A 1 187 ? 12.406 20.391 10.297 1 93.12 187 ALA A O 1
ATOM 1496 N N . ALA A 1 188 ? 11.961 22.203 11.531 1 95.75 188 ALA A N 1
ATOM 1497 C CA . ALA A 1 188 ? 12.18 23.125 10.422 1 95.75 188 ALA A CA 1
ATOM 1498 C C . ALA A 1 188 ? 13.625 23.078 9.93 1 95.75 188 ALA A C 1
ATOM 1500 O O . ALA A 1 188 ? 13.883 23.078 8.727 1 95.75 188 ALA A O 1
ATOM 1501 N N . ASP A 1 189 ? 14.555 23.016 10.844 1 97.56 189 ASP A N 1
ATOM 1502 C CA . ASP A 1 189 ? 15.969 22.922 10.492 1 97.56 189 ASP A CA 1
ATOM 1503 C C . ASP A 1 189 ? 16.266 21.609 9.758 1 97.56 189 ASP A C 1
ATOM 1505 O O . ASP A 1 189 ? 17.062 21.594 8.82 1 97.56 189 ASP A O 1
ATOM 1509 N N . GLU A 1 190 ? 15.664 20.562 10.211 1 98 190 GLU A N 1
ATOM 1510 C CA . GLU A 1 190 ? 15.852 19.281 9.555 1 98 190 GLU A CA 1
ATOM 1511 C C . GLU A 1 190 ? 15.32 19.312 8.125 1 98 190 GLU A C 1
ATOM 1513 O O . GLU A 1 190 ? 15.945 18.75 7.215 1 98 190 GLU A O 1
ATOM 1518 N N . HIS A 1 191 ? 14.148 19.938 7.887 1 98.25 191 HIS A N 1
ATOM 1519 C CA . HIS A 1 191 ? 13.617 20.062 6.539 1 98.25 191 HIS A CA 1
ATOM 1520 C C . HIS A 1 191 ? 14.555 20.875 5.648 1 98.25 191 HIS A C 1
ATOM 1522 O O . HIS A 1 191 ? 14.773 20.531 4.488 1 98.25 191 HIS A O 1
ATOM 1528 N N . GLU A 1 192 ? 15.055 21.953 6.195 1 98.5 192 GLU A N 1
ATOM 1529 C CA . GLU A 1 192 ? 16 22.766 5.445 1 98.5 192 GLU A CA 1
ATOM 1530 C C . GLU A 1 192 ? 17.25 21.984 5.082 1 98.5 192 GLU A C 1
ATOM 1532 O O . GLU A 1 192 ? 17.719 22.031 3.938 1 98.5 192 GLU A O 1
ATOM 1537 N N . ARG A 1 193 ? 17.781 21.328 6.031 1 98.75 193 ARG A N 1
ATOM 1538 C CA . ARG A 1 193 ? 18.984 20.516 5.793 1 98.75 193 ARG A CA 1
ATOM 1539 C C . ARG A 1 193 ? 18.703 19.422 4.777 1 98.75 193 ARG A C 1
ATOM 1541 O O . ARG A 1 193 ? 19.547 19.109 3.938 1 98.75 193 ARG A O 1
ATOM 1548 N N . LEU A 1 194 ? 17.547 18.797 4.852 1 98.75 194 LEU A N 1
ATOM 1549 C CA . LEU A 1 194 ? 17.188 17.75 3.891 1 98.75 194 LEU A CA 1
ATOM 1550 C C . LEU A 1 194 ? 17.125 18.328 2.479 1 98.75 194 LEU A C 1
ATOM 1552 O O . LEU A 1 194 ? 17.625 17.703 1.534 1 98.75 194 LEU A O 1
ATOM 1556 N N . ARG A 1 195 ? 16.453 19.5 2.365 1 98.75 195 ARG A N 1
ATOM 1557 C CA . ARG A 1 195 ? 16.453 20.188 1.072 1 98.75 195 ARG A CA 1
ATOM 1558 C C . ARG A 1 195 ? 17.859 20.344 0.53 1 98.75 195 ARG A C 1
ATOM 1560 O O . ARG A 1 195 ? 18.141 20.016 -0.624 1 98.75 195 ARG A O 1
ATOM 1567 N N . ASP A 1 196 ? 18.766 20.828 1.335 1 98.75 196 ASP A N 1
ATOM 1568 C CA . ASP A 1 196 ? 20.125 21.109 0.905 1 98.75 196 ASP A CA 1
ATOM 1569 C C . ASP A 1 196 ? 20.844 19.828 0.487 1 98.75 196 ASP A C 1
ATOM 1571 O O . ASP A 1 196 ? 21.547 19.797 -0.522 1 98.75 196 ASP A O 1
ATOM 1575 N N . LEU A 1 197 ? 20.688 18.75 1.311 1 98.81 197 LEU A N 1
ATOM 1576 C CA . LEU A 1 197 ? 21.297 17.469 0.991 1 98.81 197 LEU A CA 1
ATOM 1577 C C . LEU A 1 197 ? 20.766 16.922 -0.327 1 98.81 197 LEU A C 1
ATOM 1579 O O . LEU A 1 197 ? 21.5 16.312 -1.104 1 98.81 197 LEU A O 1
ATOM 1583 N N . VAL A 1 198 ? 19.453 17.078 -0.583 1 98.69 198 VAL A N 1
ATOM 1584 C CA . VAL A 1 198 ? 18.828 16.641 -1.819 1 98.69 198 VAL A CA 1
ATOM 1585 C C . VAL A 1 198 ? 19.406 17.406 -3.004 1 98.69 198 VAL A C 1
ATOM 1587 O O . VAL A 1 198 ? 19.766 16.812 -4.02 1 98.69 198 VAL A O 1
ATOM 1590 N N . LEU A 1 199 ? 19.547 18.703 -2.848 1 98.19 199 LEU A N 1
ATOM 1591 C CA . LEU A 1 199 ? 20.078 19.547 -3.922 1 98.19 199 LEU A CA 1
ATOM 1592 C C . LEU A 1 199 ? 21.547 19.234 -4.184 1 98.19 199 LEU A C 1
ATOM 1594 O O . LEU A 1 199 ? 22.016 19.312 -5.328 1 98.19 199 LEU A O 1
ATOM 1598 N N . ASP A 1 200 ? 22.25 18.844 -3.158 1 98.12 200 ASP A N 1
ATOM 1599 C CA . ASP A 1 200 ? 23.656 18.5 -3.27 1 98.12 200 ASP A CA 1
ATOM 1600 C C . ASP A 1 200 ? 23.828 17.047 -3.711 1 98.12 200 ASP A C 1
ATOM 1602 O O . ASP A 1 200 ? 24.953 16.562 -3.875 1 98.12 200 ASP A O 1
ATOM 1606 N N . ARG A 1 201 ? 22.797 16.359 -3.816 1 98.25 201 ARG A N 1
ATOM 1607 C CA . ARG A 1 201 ? 22.734 14.977 -4.25 1 98.25 201 ARG A CA 1
ATOM 1608 C C . ARG A 1 201 ? 23.562 14.078 -3.32 1 98.25 201 ARG A C 1
ATOM 1610 O O . ARG A 1 201 ? 24.297 13.219 -3.779 1 98.25 201 ARG A O 1
ATOM 1617 N N . LYS A 1 202 ? 23.516 14.422 -2.117 1 98.56 202 LYS A N 1
ATOM 1618 C CA . LYS A 1 202 ? 24.141 13.594 -1.086 1 98.56 202 LYS A CA 1
ATOM 1619 C C . LYS A 1 202 ? 23.172 12.531 -0.578 1 98.56 202 LYS A C 1
ATOM 1621 O O . LYS A 1 202 ? 22.641 12.641 0.529 1 98.56 202 LYS A O 1
ATOM 1626 N N . ALA A 1 203 ? 23.094 11.453 -1.302 1 98.5 203 ALA A N 1
ATOM 1627 C CA . ALA A 1 203 ? 22.047 10.453 -1.127 1 98.5 203 ALA A CA 1
ATOM 1628 C C . ALA A 1 203 ? 22.141 9.789 0.245 1 98.5 203 ALA A C 1
ATOM 1630 O O . ALA A 1 203 ? 21.156 9.719 0.975 1 98.5 203 ALA A O 1
ATOM 1631 N N . ASP A 1 204 ? 23.297 9.336 0.612 1 98.69 204 ASP A N 1
ATOM 1632 C CA . ASP A 1 204 ? 23.438 8.609 1.872 1 98.69 204 ASP A CA 1
ATOM 1633 C C . ASP A 1 204 ? 23.109 9.508 3.062 1 98.69 204 ASP A C 1
ATOM 1635 O O . ASP A 1 204 ? 22.375 9.094 3.969 1 98.69 204 ASP A O 1
ATOM 1639 N N . GLU A 1 205 ? 23.594 10.719 3.104 1 98.81 205 GLU A N 1
ATOM 1640 C CA . GLU A 1 205 ? 23.328 11.664 4.184 1 98.81 205 GLU A CA 1
ATOM 1641 C C . GLU A 1 205 ? 21.844 12.039 4.227 1 98.81 205 GLU A C 1
ATOM 1643 O O . GLU A 1 205 ? 21.266 12.195 5.309 1 98.81 205 GLU A O 1
ATOM 1648 N N . ALA A 1 206 ? 21.234 12.242 3.041 1 98.88 206 ALA A N 1
ATOM 1649 C CA . ALA A 1 206 ? 19.812 12.586 2.975 1 98.88 206 ALA A CA 1
ATOM 1650 C C . ALA A 1 206 ? 18.953 11.469 3.547 1 98.88 206 ALA A C 1
ATOM 1652 O O . ALA A 1 206 ? 18 11.734 4.305 1 98.88 206 ALA A O 1
ATOM 1653 N N . VAL A 1 207 ? 19.281 10.234 3.201 1 98.75 207 VAL A N 1
ATOM 1654 C CA . VAL A 1 207 ? 18.547 9.07 3.689 1 98.75 207 VAL A CA 1
ATOM 1655 C C . VAL A 1 207 ? 18.688 8.969 5.207 1 98.75 207 VAL A C 1
ATOM 1657 O O . VAL A 1 207 ? 17.719 8.727 5.914 1 98.75 207 VAL A O 1
ATOM 1660 N N . ASP A 1 208 ? 19.891 9.172 5.695 1 98.75 208 ASP A N 1
ATOM 1661 C CA . ASP A 1 208 ? 20.125 9.125 7.133 1 98.75 208 ASP A CA 1
ATOM 1662 C C . ASP A 1 208 ? 19.312 10.203 7.855 1 98.75 208 ASP A C 1
ATOM 1664 O O . ASP A 1 208 ? 18.719 9.945 8.898 1 98.75 208 ASP A O 1
ATOM 1668 N N . LEU A 1 209 ? 19.328 11.391 7.348 1 98.81 209 LEU A N 1
ATOM 1669 C CA . LEU A 1 209 ? 18.609 12.5 7.953 1 98.81 209 LEU A CA 1
ATOM 1670 C C . LEU A 1 209 ? 17.094 12.25 7.922 1 98.81 209 LEU A C 1
ATOM 1672 O O . LEU A 1 209 ? 16.406 12.477 8.914 1 98.81 209 LEU A O 1
ATOM 1676 N N . LEU A 1 210 ? 16.562 11.805 6.777 1 98.62 210 LEU A N 1
ATOM 1677 C CA . LEU A 1 210 ? 15.133 11.5 6.664 1 98.62 210 LEU A CA 1
ATOM 1678 C C . LEU A 1 210 ? 14.719 10.453 7.688 1 98.62 210 LEU A C 1
ATOM 1680 O O . LEU A 1 210 ? 13.688 10.602 8.344 1 98.62 210 LEU A O 1
ATOM 1684 N N . THR A 1 211 ? 15.523 9.422 7.801 1 98.75 211 THR A N 1
ATOM 1685 C CA . THR A 1 211 ? 15.25 8.344 8.75 1 98.75 211 THR A CA 1
ATOM 1686 C C . THR A 1 211 ? 15.18 8.891 10.172 1 98.75 211 THR A C 1
ATOM 1688 O O . THR A 1 211 ? 14.211 8.648 10.891 1 98.75 211 THR A O 1
ATOM 1691 N N . SER A 1 212 ? 16.219 9.648 10.57 1 98.25 212 SER A N 1
ATOM 1692 C CA . SER A 1 212 ? 16.25 10.211 11.922 1 98.25 212 SER A CA 1
ATOM 1693 C C . SER A 1 212 ? 15.117 11.219 12.125 1 98.25 212 SER A C 1
ATOM 1695 O O . SER A 1 212 ? 14.539 11.297 13.211 1 98.25 212 SER A O 1
ATOM 1697 N N . HIS A 1 213 ? 14.805 12.023 11.102 1 97.31 213 HIS A N 1
ATOM 1698 C CA . HIS A 1 213 ? 13.734 13.008 11.148 1 97.31 213 HIS A CA 1
ATOM 1699 C C . HIS A 1 213 ? 12.391 12.359 11.445 1 97.31 213 HIS A C 1
ATOM 1701 O O . HIS A 1 213 ? 11.648 12.812 12.32 1 97.31 213 HIS A O 1
ATOM 1707 N N . VAL A 1 214 ? 12.039 11.289 10.727 1 97.19 214 VAL A N 1
ATOM 1708 C CA . VAL A 1 214 ? 10.773 10.586 10.906 1 97.19 214 VAL A CA 1
ATOM 1709 C C . VAL A 1 214 ? 10.727 9.93 12.281 1 97.19 214 VAL A C 1
ATOM 1711 O O . VAL A 1 214 ? 9.727 10.023 12.992 1 97.19 214 VAL A O 1
ATOM 1714 N N . ARG A 1 215 ? 11.82 9.273 12.695 1 97.12 215 ARG A N 1
ATOM 1715 C CA . ARG A 1 215 ? 11.859 8.609 13.992 1 97.12 215 ARG A CA 1
ATOM 1716 C C . ARG A 1 215 ? 11.75 9.617 15.133 1 97.12 215 ARG A C 1
ATOM 1718 O O . ARG A 1 215 ? 11.094 9.344 16.141 1 97.12 215 ARG A O 1
ATOM 1725 N N . ALA A 1 216 ? 12.422 10.758 15 1 95.19 216 ALA A N 1
ATOM 1726 C CA . ALA A 1 216 ? 12.297 11.812 16 1 95.19 216 ALA A CA 1
ATOM 1727 C C . ALA A 1 216 ? 10.852 12.289 16.125 1 95.19 216 ALA A C 1
ATOM 1729 O O . ALA A 1 216 ? 10.391 12.586 17.234 1 95.19 216 ALA A O 1
ATOM 1730 N N . GLY A 1 217 ? 10.195 12.438 14.969 1 92.94 217 GLY A N 1
ATOM 1731 C CA . GLY A 1 217 ? 8.781 12.797 15.008 1 92.94 217 GLY A CA 1
ATOM 1732 C C . GLY A 1 217 ? 7.934 11.789 15.758 1 92.94 217 GLY A C 1
ATOM 1733 O O . GLY A 1 217 ? 7.039 12.172 16.516 1 92.94 217 GLY A O 1
ATOM 1734 N N . VAL A 1 218 ? 8.18 10.523 15.547 1 94.25 218 VAL A N 1
ATOM 1735 C CA . VAL A 1 218 ? 7.469 9.461 16.25 1 94.25 218 VAL A CA 1
ATOM 1736 C C . VAL A 1 218 ? 7.68 9.594 17.75 1 94.25 218 VAL A C 1
ATOM 1738 O O . VAL A 1 218 ? 6.719 9.57 18.531 1 94.25 218 VAL A O 1
ATOM 1741 N N . GLU A 1 219 ? 8.898 9.727 18.125 1 93.12 219 GLU A N 1
ATOM 1742 C CA . GLU A 1 219 ? 9.219 9.844 19.547 1 93.12 219 GLU A CA 1
ATOM 1743 C C . GLU A 1 219 ? 8.555 11.07 20.156 1 93.12 219 GLU A C 1
ATOM 1745 O O . GLU A 1 219 ? 8.102 11.031 21.312 1 93.12 219 GLU A O 1
ATOM 1750 N N . HIS A 1 220 ? 8.57 12.125 19.453 1 90.31 220 HIS A N 1
ATOM 1751 C CA . HIS A 1 220 ? 7.926 13.344 19.938 1 90.31 220 HIS A CA 1
ATOM 1752 C C . HIS A 1 220 ? 6.438 13.117 20.188 1 90.31 220 HIS A C 1
ATOM 1754 O O . HIS A 1 220 ? 5.918 13.477 21.234 1 90.31 220 HIS A O 1
ATOM 1760 N N . VAL A 1 221 ? 5.762 12.539 19.219 1 89.69 221 VAL A N 1
ATOM 1761 C CA . VAL A 1 221 ? 4.336 12.258 19.344 1 89.69 221 VAL A CA 1
ATOM 1762 C C . VAL A 1 221 ? 4.086 11.352 20.547 1 89.69 221 VAL A C 1
ATOM 1764 O O . VAL A 1 221 ? 3.152 11.586 21.328 1 89.69 221 VAL A O 1
ATOM 1767 N N . LEU A 1 222 ? 4.93 10.375 20.75 1 91.25 222 LEU A N 1
ATOM 1768 C CA . LEU A 1 222 ? 4.746 9.406 21.828 1 91.25 222 LEU A CA 1
ATOM 1769 C C . LEU A 1 222 ? 5.055 10.031 23.188 1 91.25 222 LEU A C 1
ATOM 1771 O O . LEU A 1 222 ? 4.523 9.594 24.203 1 91.25 222 LEU A O 1
ATOM 1775 N N . SER A 1 223 ? 5.852 11.023 23.188 1 89.19 223 SER A N 1
ATOM 1776 C CA . SER A 1 223 ? 6.25 11.656 24.438 1 89.19 223 SER A CA 1
ATOM 1777 C C . SER A 1 223 ? 5.191 12.641 24.922 1 89.19 223 SER A C 1
ATOM 1779 O O . SER A 1 223 ? 5.059 12.875 26.125 1 89.19 223 SER A O 1
ATOM 1781 N N . VAL A 1 224 ? 4.52 13.273 24.047 1 80.06 224 VAL A N 1
ATOM 1782 C CA . VAL A 1 224 ? 3.588 14.336 24.422 1 80.06 224 VAL A CA 1
ATOM 1783 C C . VAL A 1 224 ? 2.168 13.773 24.484 1 80.06 224 VAL A C 1
ATOM 1785 O O . VAL A 1 224 ? 1.314 14.305 25.203 1 80.06 224 VAL A O 1
ATOM 1788 N N . GLY A 1 225 ? 1.942 12.852 23.625 1 71.06 225 GLY A N 1
ATOM 1789 C CA . GLY A 1 225 ? 0.564 12.484 23.328 1 71.06 225 GLY A CA 1
ATOM 1790 C C . GLY A 1 225 ? 0.055 11.352 24.203 1 71.06 225 GLY A C 1
ATOM 1791 O O . GLY A 1 225 ? 0.807 10.789 25 1 71.06 225 GLY A O 1
ATOM 1792 N N . THR A 1 226 ? -1.233 11.289 24.234 1 79.81 226 THR A N 1
ATOM 1793 C CA . THR A 1 226 ? -1.989 10.25 24.922 1 79.81 226 THR A CA 1
ATOM 1794 C C . THR A 1 226 ? -2.434 9.172 23.938 1 79.81 226 THR A C 1
ATOM 1796 O O . THR A 1 226 ? -3.631 8.984 23.703 1 79.81 226 THR A O 1
ATOM 1799 N N . ILE A 1 227 ? -1.528 8.719 23.156 1 86.38 227 ILE A N 1
ATOM 1800 C CA . ILE A 1 227 ? -1.833 7.605 22.266 1 86.38 227 ILE A CA 1
ATOM 1801 C C . ILE A 1 227 ? -1.822 6.297 23.062 1 86.38 227 ILE A C 1
ATOM 1803 O O . ILE A 1 227 ? -0.844 5.984 23.734 1 86.38 227 ILE A O 1
ATOM 1807 N N . PRO A 1 228 ? -2.945 5.547 22.953 1 85.81 228 PRO A N 1
ATOM 1808 C CA . PRO A 1 228 ? -2.986 4.273 23.672 1 85.81 228 PRO A CA 1
ATOM 1809 C C . PRO A 1 228 ? -1.874 3.318 23.25 1 85.81 228 PRO A C 1
ATOM 1811 O O . PRO A 1 228 ? -1.354 3.424 22.141 1 85.81 228 PRO A O 1
ATOM 1814 N N . ALA A 1 229 ? -1.532 2.414 24.156 1 82.81 229 ALA A N 1
ATOM 1815 C CA . ALA A 1 229 ? -0.468 1.455 23.875 1 82.81 229 ALA A CA 1
ATOM 1816 C C . ALA A 1 229 ? -0.899 0.456 22.797 1 82.81 229 ALA A C 1
ATOM 1818 O O . ALA A 1 229 ? -2.08 0.114 22.703 1 82.81 229 ALA A O 1
ATOM 1819 N N . MET B 1 1 ? -5.258 -19.531 11.266 1 25.91 1 MET B N 1
ATOM 1820 C CA . MET B 1 1 ? -4.863 -19.75 9.875 1 25.91 1 MET B CA 1
ATOM 1821 C C . MET B 1 1 ? -5.211 -18.547 9.008 1 25.91 1 MET B C 1
ATOM 1823 O O . MET B 1 1 ? -6.344 -18.062 9.039 1 25.91 1 MET B O 1
ATOM 1827 N N . LEU B 1 2 ? -4.289 -17.766 8.711 1 35.81 2 LEU B N 1
ATOM 1828 C CA . LEU B 1 2 ? -4.527 -16.578 7.887 1 35.81 2 LEU B CA 1
ATOM 1829 C C . LEU B 1 2 ? -5.43 -16.906 6.707 1 35.81 2 LEU B C 1
ATOM 1831 O O . LEU B 1 2 ? -5.207 -17.906 6.008 1 35.81 2 LEU B O 1
ATOM 1835 N N . VAL B 1 3 ? -6.617 -16.797 6.914 1 37.56 3 VAL B N 1
ATOM 1836 C CA . VAL B 1 3 ? -7.492 -17.047 5.77 1 37.56 3 VAL B CA 1
ATOM 1837 C C . VAL B 1 3 ? -6.773 -16.672 4.477 1 37.56 3 VAL B C 1
ATOM 1839 O O . VAL B 1 3 ? -6.32 -15.531 4.32 1 37.56 3 VAL B O 1
ATOM 1842 N N . HIS B 1 4 ? -6.363 -17.766 3.953 1 42.56 4 HIS B N 1
ATOM 1843 C CA . HIS B 1 4 ? -5.703 -17.547 2.67 1 42.56 4 HIS B CA 1
ATOM 1844 C C . HIS B 1 4 ? -6.551 -16.656 1.762 1 42.56 4 HIS B C 1
ATOM 1846 O O . HIS B 1 4 ? -7.758 -16.875 1.633 1 42.56 4 HIS B O 1
ATOM 1852 N N . ARG B 1 5 ? -6.094 -15.555 1.457 1 44.97 5 ARG B N 1
ATOM 1853 C CA . ARG B 1 5 ? -6.75 -14.516 0.674 1 44.97 5 ARG B CA 1
ATOM 1854 C C . ARG B 1 5 ? -7.566 -15.117 -0.466 1 44.97 5 ARG B C 1
ATOM 1856 O O . ARG B 1 5 ? -8.531 -14.508 -0.936 1 44.97 5 ARG B O 1
ATOM 1863 N N . PHE B 1 6 ? -7.277 -16.438 -0.767 1 42.38 6 PHE B N 1
ATOM 1864 C CA . PHE B 1 6 ? -7.992 -17.016 -1.893 1 42.38 6 PHE B CA 1
ATOM 1865 C C . PHE B 1 6 ? -8.977 -18.078 -1.412 1 42.38 6 PHE B C 1
ATOM 1867 O O . PHE B 1 6 ? -9.547 -18.812 -2.221 1 42.38 6 PHE B O 1
ATOM 1874 N N . ASP B 1 7 ? -9.078 -18.109 -0.042 1 47.94 7 ASP B N 1
ATOM 1875 C CA . ASP B 1 7 ? -10.102 -19.031 0.445 1 47.94 7 ASP B CA 1
ATOM 1876 C C . ASP B 1 7 ? -11.5 -18.453 0.251 1 47.94 7 ASP B C 1
ATOM 1878 O O . ASP B 1 7 ? -11.906 -17.547 0.981 1 47.94 7 ASP B O 1
ATOM 1882 N N . VAL B 1 8 ? -12.203 -18.875 -0.769 1 47.53 8 VAL B N 1
ATOM 1883 C CA . VAL B 1 8 ? -13.492 -18.328 -1.179 1 47.53 8 VAL B CA 1
ATOM 1884 C C . VAL B 1 8 ? -14.617 -19.016 -0.402 1 47.53 8 VAL B C 1
ATOM 1886 O O . VAL B 1 8 ? -15.797 -18.688 -0.594 1 47.53 8 VAL B O 1
ATOM 1889 N N . ALA B 1 9 ? -14.203 -19.891 0.505 1 52.88 9 ALA B N 1
ATOM 1890 C CA . ALA B 1 9 ? -15.258 -20.562 1.252 1 52.88 9 ALA B CA 1
ATOM 1891 C C . ALA B 1 9 ? -15.664 -19.75 2.477 1 52.88 9 ALA B C 1
ATOM 1893 O O . ALA B 1 9 ? -14.812 -19.203 3.178 1 52.88 9 ALA B O 1
ATOM 1894 N N . GLY B 1 10 ? -16.781 -19.25 2.434 1 57.34 10 GLY B N 1
ATOM 1895 C CA . GLY B 1 10 ? -17.328 -18.453 3.518 1 57.34 10 GLY B CA 1
ATOM 1896 C C . GLY B 1 10 ? -16.984 -19 4.891 1 57.34 10 GLY B C 1
ATOM 1897 O O . GLY B 1 10 ? -16.812 -20.203 5.062 1 57.34 10 GLY B O 1
ATOM 1898 N N . ARG B 1 11 ? -16.406 -18.203 5.73 1 60.06 11 ARG B N 1
ATOM 1899 C CA . ARG B 1 11 ? -16.156 -18.625 7.105 1 60.06 11 ARG B CA 1
ATOM 1900 C C . ARG B 1 11 ? -17.203 -18.047 8.055 1 60.06 11 ARG B C 1
ATOM 1902 O O . ARG B 1 11 ? -17.969 -17.156 7.672 1 60.06 11 ARG B O 1
ATOM 1909 N N . GLU B 1 12 ? -17.234 -18.719 9.125 1 63.38 12 GLU B N 1
ATOM 1910 C CA . GLU B 1 12 ? -18.156 -18.234 10.156 1 63.38 12 GLU B CA 1
ATOM 1911 C C . GLU B 1 12 ? -17.938 -16.75 10.43 1 63.38 12 GLU B C 1
ATOM 1913 O O . GLU B 1 12 ? -16.797 -16.297 10.57 1 63.38 12 GLU B O 1
ATOM 1918 N N . GLY 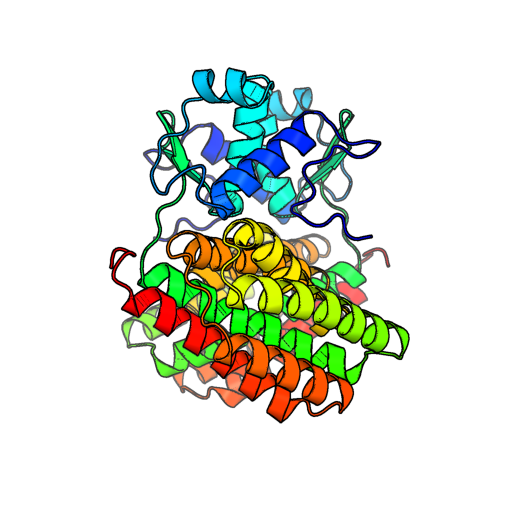B 1 13 ? -18.953 -16 10.289 1 67.12 13 GLY B N 1
ATOM 1919 C CA . GLY B 1 13 ? -18.938 -14.578 10.586 1 67.12 13 GLY B CA 1
ATOM 1920 C C . GLY B 1 13 ? -18.766 -13.719 9.344 1 67.12 13 GLY B C 1
ATOM 1921 O O . GLY B 1 13 ? -18.906 -12.492 9.406 1 67.12 13 GLY B O 1
ATOM 1922 N N . GLU B 1 14 ? -18.578 -14.508 8.305 1 76.31 14 GLU B N 1
ATOM 1923 C CA . GLU B 1 14 ? -18.422 -13.75 7.07 1 76.31 14 GLU B CA 1
ATOM 1924 C C . GLU B 1 14 ? -19.766 -13.43 6.441 1 76.31 14 GLU B C 1
ATOM 1926 O O . GLU B 1 14 ? -20.703 -14.242 6.508 1 76.31 14 GLU B O 1
ATOM 1931 N N . THR B 1 15 ? -19.859 -12.234 5.906 1 81.5 15 THR B N 1
ATOM 1932 C CA . THR B 1 15 ? -21.062 -11.812 5.203 1 81.5 15 THR B CA 1
ATOM 1933 C C . THR B 1 15 ? -21.031 -12.273 3.75 1 81.5 15 THR B C 1
ATOM 1935 O O . THR B 1 15 ? -19.984 -12.672 3.244 1 81.5 15 THR B O 1
ATOM 1938 N N . VAL B 1 16 ? -22.188 -12.32 3.215 1 82.81 16 VAL B N 1
ATOM 1939 C CA . VAL B 1 16 ? -22.281 -12.641 1.794 1 82.81 16 VAL B CA 1
ATOM 1940 C C . VAL B 1 16 ? -21.406 -11.688 0.987 1 82.81 16 VAL B C 1
ATOM 1942 O O . VAL B 1 16 ? -20.797 -12.094 -0.013 1 82.81 16 VAL B O 1
ATOM 1945 N N . GLY B 1 17 ? -21.281 -10.461 1.435 1 87.56 17 GLY B N 1
ATOM 1946 C CA . GLY B 1 17 ? -20.438 -9.469 0.797 1 87.56 17 GLY B CA 1
ATOM 1947 C C . GLY B 1 17 ? -18.953 -9.82 0.849 1 87.56 17 GLY B C 1
ATOM 1948 O O . GLY B 1 17 ? -18.234 -9.641 -0.133 1 87.56 17 GLY B O 1
ATOM 1949 N N . ASP B 1 18 ? -18.547 -10.352 1.973 1 87.69 18 ASP B N 1
ATOM 1950 C CA . ASP B 1 18 ? -17.156 -10.758 2.137 1 87.69 18 ASP B CA 1
ATOM 1951 C C . ASP B 1 18 ? -16.781 -11.883 1.17 1 87.69 18 ASP B C 1
ATOM 1953 O O . ASP B 1 18 ? -15.719 -11.859 0.55 1 87.69 18 ASP B O 1
ATOM 1957 N N . VAL B 1 19 ? -17.672 -12.789 1.108 1 89.19 19 VAL B N 1
ATOM 1958 C CA . VAL B 1 19 ? -17.438 -13.93 0.233 1 89.19 19 VAL B CA 1
ATOM 1959 C C . VAL B 1 19 ? -17.406 -13.469 -1.223 1 89.19 19 VAL B C 1
ATOM 1961 O O . VAL B 1 19 ? -16.516 -13.867 -1.983 1 89.19 19 VAL B O 1
ATOM 1964 N N . ALA B 1 20 ? -18.391 -12.664 -1.584 1 93.75 20 ALA B N 1
ATOM 1965 C CA . ALA B 1 20 ? -18.422 -12.156 -2.951 1 93.75 20 ALA B CA 1
ATOM 1966 C C . ALA B 1 20 ? -17.172 -11.359 -3.275 1 93.75 20 ALA B C 1
ATOM 1968 O O . ALA B 1 20 ? -16.625 -11.461 -4.383 1 93.75 20 ALA B O 1
ATOM 1969 N N . HIS B 1 21 ? -16.688 -10.57 -2.324 1 93.38 21 HIS B N 1
ATOM 1970 C CA . HIS B 1 21 ? -15.469 -9.805 -2.494 1 93.38 21 HIS B CA 1
ATOM 1971 C C . HIS B 1 21 ? -14.289 -10.711 -2.818 1 93.38 21 HIS B C 1
ATOM 1973 O O . HIS B 1 21 ? -13.539 -10.453 -3.762 1 93.38 21 HIS B O 1
ATOM 1979 N N . ARG B 1 22 ? -14.125 -11.742 -2.051 1 92.31 22 ARG B N 1
ATOM 1980 C CA . ARG B 1 22 ? -13.023 -12.672 -2.256 1 92.31 22 ARG B CA 1
ATOM 1981 C C . ARG B 1 22 ? -13.141 -13.383 -3.6 1 92.31 22 ARG B C 1
ATOM 1983 O O . ARG B 1 22 ? -12.141 -13.602 -4.285 1 92.31 22 ARG B O 1
ATOM 1990 N N . ARG B 1 23 ? -14.344 -13.719 -3.947 1 93.19 23 ARG B N 1
ATOM 1991 C CA . ARG B 1 23 ? -14.57 -14.406 -5.215 1 93.19 23 ARG B CA 1
ATOM 1992 C C . ARG B 1 23 ? -14.234 -13.5 -6.395 1 93.19 23 ARG B C 1
ATOM 1994 O O . ARG B 1 23 ? -13.57 -13.922 -7.344 1 93.19 23 ARG B O 1
ATOM 2001 N N . ILE B 1 24 ? -14.711 -12.289 -6.348 1 95.94 24 ILE B N 1
ATOM 2002 C CA . ILE B 1 24 ? -14.445 -11.344 -7.43 1 95.94 24 ILE B CA 1
ATOM 2003 C C . ILE B 1 24 ? -12.945 -11.086 -7.535 1 95.94 24 ILE B C 1
ATOM 2005 O O . ILE B 1 24 ? -12.383 -11.117 -8.633 1 95.94 24 ILE B O 1
ATOM 2009 N N . ARG B 1 25 ? -12.359 -10.875 -6.391 1 94 25 ARG B N 1
ATOM 2010 C CA . ARG B 1 25 ? -10.914 -10.672 -6.359 1 94 25 ARG B CA 1
ATOM 2011 C C . ARG B 1 25 ? -10.188 -11.867 -6.973 1 94 25 ARG B C 1
ATOM 2013 O O . ARG B 1 25 ? -9.281 -11.688 -7.797 1 94 25 ARG B O 1
ATOM 2020 N N . SER B 1 26 ? -10.57 -13.031 -6.551 1 91.31 26 SER B N 1
ATOM 2021 C CA . SER B 1 26 ? -9.984 -14.258 -7.074 1 91.31 26 SER B CA 1
ATOM 2022 C C . SER B 1 26 ? -10.156 -14.359 -8.586 1 91.31 26 SER B C 1
ATOM 2024 O O . SER B 1 26 ? -9.219 -14.711 -9.297 1 91.31 26 SER B O 1
ATOM 2026 N N . ASP B 1 27 ? -11.336 -14.023 -9.062 1 93.75 27 ASP B N 1
ATOM 2027 C CA . ASP B 1 27 ? -11.617 -14.102 -10.492 1 93.75 27 ASP B CA 1
ATOM 2028 C C . ASP B 1 27 ? -10.75 -13.117 -11.273 1 93.75 27 ASP B C 1
ATOM 2030 O O . ASP B 1 27 ? -10.336 -13.406 -12.398 1 93.75 27 ASP B O 1
ATOM 2034 N N . ILE B 1 28 ? -10.477 -11.961 -10.688 1 94.56 28 ILE B N 1
ATOM 2035 C CA . ILE B 1 28 ? -9.633 -10.969 -11.344 1 94.56 28 ILE B CA 1
ATOM 2036 C C . ILE B 1 28 ? -8.18 -11.438 -11.336 1 94.56 28 ILE B C 1
ATOM 2038 O O . ILE B 1 28 ? -7.508 -11.406 -12.367 1 94.56 28 ILE B O 1
ATOM 2042 N N . VAL B 1 29 ? -7.711 -11.938 -10.227 1 91.12 29 VAL B N 1
ATOM 2043 C CA . VAL B 1 29 ? -6.316 -12.336 -10.055 1 91.12 29 VAL B CA 1
ATOM 2044 C C . VAL B 1 29 ? -6.008 -13.547 -10.93 1 91.12 29 VAL B C 1
ATOM 2046 O O . VAL B 1 29 ? -4.918 -13.648 -11.5 1 91.12 29 VAL B O 1
ATOM 2049 N N . HIS B 1 30 ? -6.969 -14.43 -11.07 1 88.19 30 HIS B N 1
ATOM 2050 C CA . HIS B 1 30 ? -6.77 -15.641 -11.867 1 88.19 30 HIS B CA 1
ATOM 2051 C C . HIS B 1 30 ? -7.18 -15.422 -13.312 1 88.19 30 HIS B C 1
ATOM 2053 O O . HIS B 1 30 ? -7.305 -16.375 -14.078 1 88.19 30 HIS B O 1
ATOM 2059 N N . ALA B 1 31 ? -7.539 -14.219 -13.727 1 89.5 31 ALA B N 1
ATOM 2060 C CA . ALA B 1 31 ? -7.785 -13.766 -15.094 1 89.5 31 ALA B CA 1
ATOM 2061 C C . ALA B 1 31 ? -9.062 -14.383 -15.656 1 89.5 31 ALA B C 1
ATOM 2063 O O . ALA B 1 31 ? -9.219 -14.508 -16.875 1 89.5 31 ALA B O 1
ATOM 2064 N N . ARG B 1 32 ? -9.891 -14.906 -14.742 1 92.38 32 ARG B N 1
ATOM 2065 C CA . ARG B 1 32 ? -11.227 -15.281 -15.195 1 92.38 32 ARG B CA 1
ATOM 2066 C C . ARG B 1 32 ? -12.031 -14.055 -15.609 1 92.38 32 ARG B C 1
ATOM 2068 O O . ARG B 1 32 ? -12.859 -14.133 -16.516 1 92.38 32 ARG B O 1
ATOM 2075 N N . LEU B 1 33 ? -11.93 -12.961 -14.883 1 95.62 33 LEU B N 1
ATOM 2076 C CA . LEU B 1 33 ? -12.273 -11.625 -15.344 1 95.62 33 LEU B CA 1
ATOM 2077 C C . LEU B 1 33 ? -11.07 -10.945 -15.992 1 95.62 33 LEU B C 1
ATOM 2079 O O . LEU B 1 33 ? -10.055 -10.719 -15.336 1 95.62 33 LEU B O 1
ATOM 2083 N N . LYS B 1 34 ? -11.172 -10.602 -17.266 1 94.69 34 LYS B N 1
ATOM 2084 C CA . LYS B 1 34 ? -10.016 -10.227 -18.062 1 94.69 34 LYS B CA 1
ATOM 2085 C C . LYS B 1 34 ? -9.711 -8.734 -17.922 1 94.69 34 LYS B C 1
ATOM 2087 O O . LYS B 1 34 ? -10.602 -7.941 -17.641 1 94.69 34 LYS B O 1
ATOM 2092 N N . PRO B 1 35 ? -8.406 -8.406 -18.203 1 95.19 35 PRO B N 1
ATOM 2093 C CA . PRO B 1 35 ? -8.07 -6.984 -18.188 1 95.19 35 PRO B CA 1
ATOM 2094 C C . PRO B 1 35 ? -8.961 -6.16 -19.125 1 95.19 35 PRO B C 1
ATOM 2096 O O . PRO B 1 35 ? -9.273 -6.598 -20.234 1 95.19 35 PRO B O 1
ATOM 2099 N N . MET B 1 36 ? -9.422 -5.047 -18.578 1 94.94 36 MET B N 1
ATOM 2100 C CA . MET B 1 36 ? -10.211 -4.059 -19.312 1 94.94 36 MET B CA 1
ATOM 2101 C C . MET B 1 36 ? -11.641 -4.539 -19.516 1 94.94 36 MET B C 1
ATOM 2103 O O . MET B 1 36 ? -12.469 -3.822 -20.078 1 94.94 36 MET B O 1
ATOM 2107 N N . GLN B 1 37 ? -11.961 -5.707 -19.078 1 96.25 37 GLN B N 1
ATOM 2108 C CA . GLN B 1 37 ? -13.328 -6.191 -19.156 1 96.25 37 GLN B CA 1
ATOM 2109 C C . GLN B 1 37 ? -14.281 -5.305 -18.359 1 96.25 37 GLN B C 1
ATOM 2111 O O . GLN B 1 37 ? -14.023 -5.012 -17.188 1 96.25 37 GLN B O 1
ATOM 2116 N N . LYS B 1 38 ? -15.312 -4.891 -19 1 96.06 38 LYS B N 1
ATOM 2117 C CA . LYS B 1 38 ? -16.328 -4.113 -18.297 1 96.06 38 LYS B CA 1
ATOM 2118 C C . LYS B 1 38 ? -17.078 -4.973 -17.281 1 96.06 38 LYS B C 1
ATOM 2120 O O . LYS B 1 38 ? -17.391 -6.133 -17.547 1 96.06 38 LYS B O 1
ATOM 2125 N N . LEU B 1 39 ? -17.234 -4.426 -16.141 1 97.12 39 LEU B N 1
ATOM 2126 C CA . LEU B 1 39 ? -17.938 -5.117 -15.062 1 97.12 39 LEU B CA 1
ATOM 2127 C C . LEU B 1 39 ? -19.359 -4.602 -14.922 1 97.12 39 LEU B C 1
ATOM 2129 O O . LEU B 1 39 ? -19.641 -3.732 -14.094 1 97.12 39 LEU B O 1
ATOM 2133 N N . LYS B 1 40 ? -20.25 -5.18 -15.734 1 95.56 40 LYS B N 1
ATOM 2134 C CA . LYS B 1 40 ? -21.672 -4.789 -15.719 1 95.56 40 LYS B CA 1
ATOM 2135 C C . LYS B 1 40 ? -22.359 -5.285 -14.461 1 95.56 40 LYS B C 1
ATOM 2137 O O . LYS B 1 40 ? -22.422 -6.492 -14.211 1 95.56 40 LYS B O 1
ATOM 2142 N N . LEU B 1 41 ? -22.906 -4.438 -13.727 1 95 41 LEU B N 1
ATOM 2143 C CA . LEU B 1 41 ? -23.406 -4.711 -12.383 1 95 41 LEU B CA 1
ATOM 2144 C C . LEU B 1 41 ? -24.531 -5.738 -12.422 1 95 41 LEU B C 1
ATOM 2146 O O . LEU B 1 41 ? -24.609 -6.629 -11.57 1 95 41 LEU B O 1
ATOM 2150 N N . GLU B 1 42 ? -25.406 -5.648 -13.43 1 94.94 42 GLU B N 1
ATOM 2151 C CA . GLU B 1 42 ? -26.531 -6.578 -13.516 1 94.94 42 GLU B CA 1
ATOM 2152 C C . GLU B 1 42 ? -26.047 -8 -13.797 1 94.94 42 GLU B C 1
ATOM 2154 O O . GLU B 1 42 ? -26.594 -8.961 -13.25 1 94.94 42 GLU B O 1
ATOM 2159 N N . VAL B 1 43 ? -25.141 -8.141 -14.562 1 95.88 43 VAL B N 1
ATOM 2160 C CA . VAL B 1 43 ? -24.562 -9.438 -14.883 1 95.88 43 VAL B CA 1
ATOM 2161 C C . VAL B 1 43 ? -23.859 -10.008 -13.656 1 95.88 43 VAL B C 1
ATOM 2163 O O . VAL B 1 43 ? -24 -11.188 -13.336 1 95.88 43 VAL B O 1
ATOM 2166 N N . LEU B 1 44 ? -23.078 -9.203 -12.969 1 96.88 44 LEU B N 1
ATOM 2167 C CA . LEU B 1 44 ? -22.328 -9.633 -11.789 1 96.88 44 LEU B CA 1
ATOM 2168 C C . LEU B 1 44 ? -23.266 -10.008 -10.648 1 96.88 44 LEU B C 1
ATOM 2170 O O . LEU B 1 44 ? -22.969 -10.914 -9.859 1 96.88 44 LEU B O 1
ATOM 2174 N N . LYS B 1 45 ? -24.312 -9.242 -10.578 1 96.75 45 LYS B N 1
ATOM 2175 C CA . LYS B 1 45 ? -25.328 -9.547 -9.578 1 96.75 45 LYS B CA 1
ATOM 2176 C C . LYS B 1 45 ? -25.766 -11.008 -9.664 1 96.75 45 LYS B C 1
ATOM 2178 O O . LYS B 1 45 ? -25.859 -11.695 -8.648 1 96.75 45 LYS B O 1
ATOM 2183 N N . GLU B 1 46 ? -26.047 -11.477 -10.844 1 96.06 46 GLU B N 1
ATOM 2184 C CA . GLU B 1 46 ? -26.469 -12.859 -11.07 1 96.06 46 GLU B CA 1
ATOM 2185 C C . GLU B 1 46 ? -25.312 -13.828 -10.82 1 96.06 46 GLU B C 1
ATOM 2187 O O . GLU B 1 46 ? -25.5 -14.867 -10.18 1 96.06 46 GLU B O 1
ATOM 2192 N N . ARG B 1 47 ? -24.203 -13.477 -11.172 1 95.38 47 ARG B N 1
ATOM 2193 C CA . ARG B 1 47 ? -23.031 -14.359 -11.109 1 95.38 47 ARG B CA 1
ATOM 2194 C C . ARG B 1 47 ? -22.594 -14.57 -9.664 1 95.38 47 ARG B C 1
ATOM 2196 O O . ARG B 1 47 ? -22.172 -15.672 -9.297 1 95.38 47 ARG B O 1
ATOM 2203 N N . TYR B 1 48 ? -22.672 -13.516 -8.859 1 96.19 48 TYR B N 1
ATOM 2204 C CA . TYR B 1 48 ? -22.062 -13.602 -7.535 1 96.19 48 TYR B CA 1
ATOM 2205 C C . TYR B 1 48 ? -23.125 -13.609 -6.449 1 96.19 48 TYR B C 1
ATOM 2207 O O . TYR B 1 48 ? -22.812 -13.766 -5.266 1 96.19 48 TYR B O 1
ATOM 2215 N N . GLY B 1 49 ? -24.312 -13.352 -6.762 1 95 49 GLY B N 1
ATOM 2216 C CA . GLY B 1 49 ? -25.438 -13.531 -5.852 1 95 49 GLY B CA 1
ATOM 2217 C C . GLY B 1 49 ? -25.516 -12.445 -4.793 1 95 49 GLY B C 1
ATOM 2218 O O . GLY B 1 49 ? -25.797 -12.734 -3.625 1 95 49 GLY B O 1
ATOM 2219 N N . VAL B 1 50 ? -25.156 -11.242 -5.117 1 95.19 50 VAL B N 1
ATOM 2220 C CA . VAL B 1 50 ? -25.25 -10.117 -4.191 1 95.19 50 VAL B CA 1
ATOM 2221 C C . VAL B 1 50 ? -25.922 -8.93 -4.887 1 95.19 50 VAL B C 1
ATOM 2223 O O . VAL B 1 50 ? -25.984 -8.883 -6.117 1 95.19 50 VAL B O 1
ATOM 2226 N N . SER B 1 51 ? -26.422 -8.016 -4.148 1 94.56 51 SER B N 1
ATOM 2227 C CA . SER B 1 51 ? -27.141 -6.867 -4.676 1 94.56 51 SER B CA 1
ATOM 2228 C C . SER B 1 51 ? -26.203 -5.906 -5.398 1 94.56 51 SER B C 1
ATOM 2230 O O . SER B 1 51 ? -24.984 -5.984 -5.238 1 94.56 51 SER B O 1
ATOM 2232 N N . VAL B 1 52 ? -26.797 -5.051 -6.168 1 93.44 52 VAL B N 1
ATOM 2233 C CA . VAL B 1 52 ? -26.047 -4.039 -6.902 1 93.44 52 VAL B CA 1
ATOM 2234 C C . VAL B 1 52 ? -25.312 -3.125 -5.922 1 93.44 52 VAL B C 1
ATOM 2236 O O . VAL B 1 52 ? -24.172 -2.742 -6.16 1 93.44 52 VAL B O 1
ATOM 2239 N N . SER B 1 53 ? -25.938 -2.781 -4.883 1 92 53 SER B N 1
ATOM 2240 C CA . SER B 1 53 ? -25.312 -1.914 -3.893 1 92 53 SER B CA 1
ATOM 2241 C C . SER B 1 53 ? -24.078 -2.578 -3.266 1 92 53 SER B C 1
ATOM 2243 O O . SER B 1 53 ? -23.047 -1.938 -3.086 1 92 53 SER B O 1
ATOM 2245 N N . THR B 1 54 ? -24.188 -3.797 -2.936 1 93 54 THR B N 1
ATOM 2246 C CA . THR B 1 54 ? -23.078 -4.562 -2.389 1 93 54 THR B CA 1
ATOM 2247 C C . THR B 1 54 ? -21.938 -4.672 -3.404 1 93 54 THR B C 1
ATOM 2249 O O . THR B 1 54 ? -20.766 -4.523 -3.051 1 93 54 THR B O 1
ATOM 2252 N N . LEU B 1 55 ? -22.328 -4.879 -4.609 1 95.5 55 LEU B N 1
ATOM 2253 C CA . LEU B 1 55 ? -21.328 -4.961 -5.668 1 95.5 55 LEU B CA 1
ATOM 2254 C C . LEU B 1 55 ? -20.578 -3.646 -5.801 1 95.5 55 LEU B C 1
ATOM 2256 O O . LEU B 1 55 ? -19.344 -3.646 -5.965 1 95.5 55 LEU B O 1
ATOM 2260 N N . ARG B 1 56 ? -21.297 -2.598 -5.77 1 92.75 56 ARG B N 1
ATOM 2261 C CA . ARG B 1 56 ? -20.656 -1.292 -5.871 1 92.75 56 ARG B CA 1
ATOM 2262 C C . ARG B 1 56 ? -19.672 -1.077 -4.727 1 92.75 56 ARG B C 1
ATOM 2264 O O . ARG B 1 56 ? -18.594 -0.524 -4.926 1 92.75 56 ARG B O 1
ATOM 2271 N N . GLU B 1 57 ? -19.984 -1.516 -3.555 1 92.75 57 GLU B N 1
ATOM 2272 C CA . GLU B 1 57 ? -19.078 -1.438 -2.416 1 92.75 57 GLU B CA 1
ATOM 2273 C C . GLU B 1 57 ? -17.828 -2.271 -2.656 1 92.75 57 GLU B C 1
ATOM 2275 O O . GLU B 1 57 ? -16.703 -1.799 -2.436 1 92.75 57 GLU B O 1
ATOM 2280 N N . ILE B 1 58 ? -18.062 -3.451 -3.1 1 94.75 58 ILE B N 1
ATOM 2281 C CA . ILE B 1 58 ? -16.969 -4.395 -3.34 1 94.75 58 ILE B CA 1
ATOM 2282 C C . ILE B 1 58 ? -16.047 -3.846 -4.426 1 94.75 58 ILE B C 1
ATOM 2284 O O . ILE B 1 58 ? -14.82 -3.818 -4.254 1 94.75 58 ILE B O 1
ATOM 2288 N N . LEU B 1 59 ? -16.656 -3.402 -5.504 1 95.75 59 LEU B N 1
ATOM 2289 C CA . LEU B 1 59 ? -15.875 -2.908 -6.629 1 95.75 59 LEU B CA 1
ATOM 2290 C C . LEU B 1 59 ? -15.148 -1.619 -6.262 1 95.75 59 LEU B C 1
ATOM 2292 O O . LEU B 1 59 ? -14.031 -1.378 -6.723 1 95.75 59 LEU B O 1
ATOM 2296 N N . SER B 1 60 ? -15.719 -0.837 -5.445 1 92.62 60 SER B N 1
ATOM 2297 C CA . SER B 1 60 ? -15.062 0.367 -4.949 1 92.62 60 SER B CA 1
ATOM 2298 C C . SER B 1 60 ? -13.82 0.024 -4.129 1 92.62 60 SER B C 1
ATOM 2300 O O . SER B 1 60 ? -12.781 0.663 -4.277 1 92.62 60 SER B O 1
ATOM 2302 N N . LYS B 1 61 ? -13.891 -0.992 -3.258 1 94.06 61 LYS B N 1
ATOM 2303 C CA . LYS B 1 61 ? -12.727 -1.472 -2.514 1 94.06 61 LYS B CA 1
ATOM 2304 C C . LYS B 1 61 ? -11.617 -1.925 -3.457 1 94.06 61 LYS B C 1
ATOM 2306 O O . LYS B 1 61 ? -10.445 -1.617 -3.238 1 94.06 61 LYS B O 1
ATOM 2311 N N . LEU B 1 62 ? -12.031 -2.557 -4.445 1 95.38 62 LEU B N 1
ATOM 2312 C CA . LEU B 1 62 ? -11.07 -3.148 -5.375 1 95.38 62 LEU B CA 1
ATOM 2313 C C . LEU B 1 62 ? -10.406 -2.074 -6.227 1 95.38 62 LEU B C 1
ATOM 2315 O O . LEU B 1 62 ? -9.344 -2.312 -6.816 1 95.38 62 LEU B O 1
ATOM 2319 N N . THR B 1 63 ? -11.008 -0.84 -6.383 1 93.81 63 THR B N 1
ATOM 2320 C CA . THR B 1 63 ? -10.352 0.272 -7.059 1 93.81 63 THR B CA 1
ATOM 2321 C C . THR B 1 63 ? -9.133 0.739 -6.266 1 93.81 63 THR B C 1
ATOM 2323 O O . THR B 1 63 ? -8.109 1.096 -6.844 1 93.81 63 THR B O 1
ATOM 2326 N N . VAL B 1 64 ? -9.234 0.689 -4.961 1 92.19 64 VAL B N 1
ATOM 2327 C CA . VAL B 1 64 ? -8.125 1.079 -4.098 1 92.19 64 VAL B CA 1
ATOM 2328 C C . VAL B 1 64 ? -6.992 0.062 -4.219 1 92.19 64 VAL B C 1
ATOM 2330 O O . VAL B 1 64 ? -5.816 0.428 -4.188 1 92.19 64 VAL B O 1
ATOM 2333 N N . GLU B 1 65 ? -7.387 -1.137 -4.371 1 92.19 65 GLU B N 1
ATOM 2334 C CA . GLU B 1 65 ? -6.406 -2.207 -4.531 1 92.19 65 GLU B CA 1
ATOM 2335 C C . GLU B 1 65 ? -5.855 -2.242 -5.953 1 92.19 65 GLU B C 1
ATOM 2337 O O . GLU B 1 65 ? -5 -3.072 -6.273 1 92.19 65 GLU B O 1
ATOM 2342 N N . GLU B 1 66 ? -6.406 -1.419 -6.875 1 94.06 66 GLU B N 1
ATOM 2343 C CA . GLU B 1 66 ? -5.953 -1.208 -8.242 1 94.06 66 GLU B CA 1
ATOM 2344 C C . GLU B 1 66 ? -6.207 -2.441 -9.109 1 94.06 66 GLU B C 1
ATOM 2346 O O . GLU B 1 66 ? -5.473 -2.699 -10.062 1 94.06 66 GLU B O 1
ATOM 2351 N N . LEU B 1 67 ? -7.195 -3.258 -8.688 1 96.06 67 LEU B N 1
ATOM 2352 C CA . LEU B 1 67 ? -7.625 -4.398 -9.492 1 96.06 67 LEU B CA 1
ATOM 2353 C C . LEU B 1 67 ? -8.781 -4.016 -10.406 1 96.06 67 LEU B C 1
ATOM 2355 O O . LEU B 1 67 ? -9.078 -4.73 -11.367 1 96.06 67 LEU B O 1
ATOM 2359 N N . VAL B 1 68 ? -9.438 -2.912 -10.039 1 96.44 68 VAL B N 1
ATOM 2360 C CA . VAL B 1 68 ? -10.586 -2.377 -10.758 1 96.44 68 VAL B CA 1
ATOM 2361 C C . VAL B 1 68 ? -10.398 -0.88 -10.992 1 96.44 68 VAL B C 1
ATOM 2363 O O . VAL B 1 68 ? -9.758 -0.195 -10.195 1 96.44 68 VAL B O 1
ATOM 2366 N N . VAL B 1 69 ? -10.844 -0.354 -12.109 1 94.88 69 VAL B N 1
ATOM 2367 C CA . VAL B 1 69 ? -10.875 1.077 -12.391 1 94.88 69 VAL B CA 1
ATOM 2368 C C . VAL B 1 69 ? -12.32 1.558 -12.469 1 94.88 69 VAL B C 1
ATOM 2370 O O . VAL B 1 69 ? -13.172 0.893 -13.07 1 94.88 69 VAL B O 1
ATOM 2373 N N . ALA B 1 70 ? -12.469 2.682 -11.781 1 89.88 70 ALA B N 1
ATOM 2374 C CA . ALA B 1 70 ? -13.789 3.303 -11.883 1 89.88 70 ALA B CA 1
ATOM 2375 C C . ALA B 1 70 ? -13.852 4.266 -13.062 1 89.88 70 ALA B C 1
ATOM 2377 O O . ALA B 1 70 ? -12.891 4.988 -13.336 1 89.88 70 ALA B O 1
ATOM 2378 N N . GLU B 1 71 ? -14.867 4.211 -13.836 1 78.81 71 GLU B N 1
ATOM 2379 C CA . GLU B 1 71 ? -15.094 5.117 -14.961 1 78.81 71 GLU B CA 1
ATOM 2380 C C . GLU B 1 71 ? -16.141 6.176 -14.609 1 78.81 71 GLU B C 1
ATOM 2382 O O . GLU B 1 71 ? -17.219 6.195 -15.195 1 78.81 71 GLU B O 1
ATOM 2387 N N . GLY B 1 72 ? -15.758 7.07 -13.727 1 66.88 72 GLY B N 1
ATOM 2388 C CA . GLY B 1 72 ? -16.719 8.078 -13.305 1 66.88 72 GLY B CA 1
ATOM 2389 C C . GLY B 1 72 ? -18.031 7.48 -12.852 1 66.88 72 GLY B C 1
ATOM 2390 O O . GLY B 1 72 ? -18.062 6.652 -11.938 1 66.88 72 GLY B O 1
ATOM 2391 N N . GLN B 1 73 ? -19.125 7.945 -13.57 1 64.56 73 GLN B N 1
ATOM 2392 C CA . GLN B 1 73 ? -20.469 7.473 -13.258 1 64.56 73 GLN B CA 1
ATOM 2393 C C . GLN B 1 73 ? -20.891 6.348 -14.188 1 64.56 73 GLN B C 1
ATOM 2395 O O . GLN B 1 73 ? -22.031 5.867 -14.125 1 64.56 73 GLN B O 1
ATOM 2400 N N . ARG B 1 74 ? -19.906 5.949 -14.898 1 66.44 74 ARG B N 1
ATOM 2401 C CA . ARG B 1 74 ? -20.281 5.09 -16.016 1 66.44 74 ARG B CA 1
ATOM 2402 C C . ARG B 1 74 ? -20.078 3.619 -15.664 1 66.44 74 ARG B C 1
ATOM 2404 O O . ARG B 1 74 ? -20.562 2.736 -16.375 1 66.44 74 ARG B O 1
ATOM 2411 N N . GLY B 1 75 ? -19.328 3.357 -14.586 1 87.75 75 GLY B N 1
ATOM 2412 C CA . GLY B 1 75 ? -19.203 1.94 -14.281 1 87.75 75 GLY B CA 1
ATOM 2413 C C . GLY B 1 75 ? -17.797 1.539 -13.891 1 87.75 75 GLY B C 1
ATOM 2414 O O . GLY B 1 75 ? -17.031 2.357 -13.375 1 87.75 75 GLY B O 1
ATOM 2415 N N . PHE B 1 76 ? -17.578 0.155 -13.828 1 95.62 76 PHE B N 1
ATOM 2416 C CA . PHE B 1 76 ? -16.312 -0.438 -13.406 1 95.62 76 PHE B CA 1
ATOM 2417 C C . PHE B 1 76 ? -15.734 -1.32 -14.5 1 95.62 76 PHE B C 1
ATOM 2419 O O . PHE B 1 76 ? -16.469 -1.89 -15.305 1 95.62 76 PHE B O 1
ATOM 2426 N N . GLN B 1 77 ? -14.5 -1.383 -14.562 1 97.06 77 GLN B N 1
ATOM 2427 C CA . GLN B 1 77 ? -13.812 -2.338 -15.422 1 97.06 77 GLN B CA 1
ATOM 2428 C C . GLN B 1 77 ? -12.586 -2.924 -14.719 1 97.06 77 GLN B C 1
ATOM 2430 O O . GLN B 1 77 ? -12.039 -2.316 -13.797 1 97.06 77 GLN B O 1
ATOM 2435 N N . VAL B 1 78 ? -12.219 -4.105 -15.156 1 97.44 78 VAL B N 1
ATOM 2436 C CA . VAL B 1 78 ? -10.992 -4.691 -14.633 1 97.44 78 VAL B CA 1
ATOM 2437 C C . VAL B 1 78 ? -9.797 -3.84 -15.047 1 97.44 78 VAL B C 1
ATOM 2439 O O . VAL B 1 78 ? -9.711 -3.385 -16.188 1 97.44 78 VAL B O 1
ATOM 2442 N N . ALA B 1 79 ? -8.844 -3.598 -14.125 1 96.56 79 ALA B N 1
ATOM 2443 C CA . ALA B 1 79 ? -7.684 -2.748 -14.383 1 96.56 79 ALA B CA 1
ATOM 2444 C C . ALA B 1 79 ? -6.852 -3.293 -15.539 1 96.56 79 ALA B C 1
ATOM 2446 O O . ALA B 1 79 ? -6.691 -4.508 -15.68 1 96.56 79 ALA B O 1
ATOM 2447 N N . PRO B 1 80 ? -6.324 -2.426 -16.375 1 95.44 80 PRO B N 1
ATOM 2448 C CA . PRO B 1 80 ? -5.441 -2.885 -17.453 1 95.44 80 PRO B CA 1
ATOM 2449 C C . PRO B 1 80 ? -4.117 -3.436 -16.938 1 95.44 80 PRO B C 1
ATOM 2451 O O . PRO B 1 80 ? -3.771 -3.227 -15.766 1 95.44 80 PRO B O 1
ATOM 2454 N N . VAL B 1 81 ? -3.449 -4.172 -17.781 1 94.44 81 VAL B N 1
ATOM 2455 C CA . VAL B 1 81 ? -2.105 -4.672 -17.516 1 94.44 81 VAL B CA 1
ATOM 2456 C C . VAL B 1 81 ? -1.141 -4.156 -18.578 1 94.44 81 VAL B C 1
ATOM 2458 O O . VAL B 1 81 ? -1.5 -4.055 -19.75 1 94.44 81 VAL B O 1
ATOM 2461 N N . THR B 1 82 ? -0.005 -3.693 -18.188 1 95.62 82 THR B N 1
ATOM 2462 C CA . THR B 1 82 ? 1.041 -3.23 -19.094 1 95.62 82 THR B CA 1
ATOM 2463 C C . THR B 1 82 ? 2.406 -3.75 -18.656 1 95.62 82 THR B C 1
ATOM 2465 O O . THR B 1 82 ? 2.586 -4.137 -17.5 1 95.62 82 THR B O 1
ATOM 2468 N N . GLN B 1 83 ? 3.375 -3.809 -19.594 1 95.75 83 GLN B N 1
ATOM 2469 C CA . GLN B 1 83 ? 4.738 -4.203 -19.25 1 95.75 83 GLN B CA 1
ATOM 2470 C C . GLN B 1 83 ? 5.336 -3.273 -18.203 1 95.75 83 GLN B C 1
ATOM 2472 O O . GLN B 1 83 ? 6 -3.73 -17.266 1 95.75 83 GLN B O 1
ATOM 2477 N N . GLY B 1 84 ? 5.094 -1.988 -18.391 1 96.19 84 GLY B N 1
ATOM 2478 C CA . GLY B 1 84 ? 5.555 -1.021 -17.406 1 96.19 84 GLY B CA 1
ATOM 2479 C C . GLY B 1 84 ? 4.953 -1.239 -16.031 1 96.19 84 GLY B C 1
ATOM 2480 O O . GLY B 1 84 ? 5.645 -1.104 -15.023 1 96.19 84 GLY B O 1
ATOM 2481 N N . GLY B 1 85 ? 3.666 -1.559 -16.031 1 96.44 85 GLY B N 1
ATOM 2482 C CA . GLY B 1 85 ? 3.006 -1.862 -14.766 1 96.44 85 GLY B CA 1
ATOM 2483 C C . GLY B 1 85 ? 3.594 -3.07 -14.062 1 96.44 85 GLY B C 1
ATOM 2484 O O . GLY B 1 85 ? 3.762 -3.061 -12.836 1 96.44 85 GLY B O 1
ATOM 2485 N N . LEU B 1 86 ? 3.922 -4.082 -14.82 1 95.88 86 LEU B N 1
ATOM 2486 C CA . LEU B 1 86 ? 4.539 -5.277 -14.258 1 95.88 86 LEU B CA 1
ATOM 2487 C C . LEU B 1 86 ? 5.891 -4.949 -13.633 1 95.88 86 LEU B C 1
ATOM 2489 O O . LEU B 1 86 ? 6.176 -5.363 -12.508 1 95.88 86 LEU B O 1
ATOM 2493 N N . ARG B 1 87 ? 6.727 -4.207 -14.375 1 97.12 87 ARG B N 1
ATOM 2494 C CA . ARG B 1 87 ? 8.039 -3.834 -13.859 1 97.12 87 ARG B CA 1
ATOM 2495 C C . ARG B 1 87 ? 7.914 -2.986 -12.594 1 97.12 87 ARG B C 1
ATOM 2497 O O . ARG B 1 87 ? 8.656 -3.186 -11.633 1 97.12 87 ARG B O 1
ATOM 2504 N N . ASP B 1 88 ? 6.988 -2.121 -12.664 1 97.56 88 ASP B N 1
ATOM 2505 C CA . ASP B 1 88 ? 6.766 -1.196 -11.555 1 97.56 88 ASP B CA 1
ATOM 2506 C C . ASP B 1 88 ? 6.379 -1.946 -10.281 1 97.56 88 ASP B C 1
ATOM 2508 O O . ASP B 1 88 ? 7.008 -1.773 -9.242 1 97.56 88 ASP B O 1
ATOM 2512 N N . ILE B 1 89 ? 5.406 -2.791 -10.32 1 97.38 89 ILE B N 1
ATOM 2513 C CA . ILE B 1 89 ? 4.918 -3.49 -9.133 1 97.38 89 ILE B CA 1
ATOM 2514 C C . ILE B 1 89 ? 5.941 -4.531 -8.688 1 97.38 89 ILE B C 1
ATOM 2516 O O . ILE B 1 89 ? 6.074 -4.812 -7.496 1 97.38 89 ILE B O 1
ATOM 2520 N N . SER B 1 90 ? 6.719 -5.094 -9.625 1 97.81 90 SER B N 1
ATOM 2521 C CA . SER B 1 90 ? 7.742 -6.066 -9.266 1 97.81 90 SER B CA 1
ATOM 2522 C C . SER B 1 90 ? 8.852 -5.422 -8.438 1 97.81 90 SER B C 1
ATOM 2524 O O . SER B 1 90 ? 9.375 -6.035 -7.504 1 97.81 90 SER B O 1
ATOM 2526 N N . GLU B 1 91 ? 9.172 -4.23 -8.797 1 98 91 GLU B N 1
ATOM 2527 C CA . GLU B 1 91 ? 10.195 -3.527 -8.023 1 98 91 GLU B CA 1
ATOM 2528 C C . GLU B 1 91 ? 9.719 -3.238 -6.605 1 98 91 GLU B C 1
ATOM 2530 O O . GLU B 1 91 ? 10.492 -3.34 -5.652 1 98 91 GLU B O 1
ATOM 2535 N N . LEU B 1 92 ? 8.508 -2.844 -6.492 1 98.56 92 LEU B N 1
ATOM 2536 C CA . LEU B 1 92 ? 7.957 -2.617 -5.16 1 98.56 92 LEU B CA 1
ATOM 2537 C C . LEU B 1 92 ? 7.875 -3.922 -4.375 1 98.56 92 LEU B C 1
ATOM 2539 O O . LEU B 1 92 ? 8.148 -3.949 -3.176 1 98.56 92 LEU B O 1
ATOM 2543 N N . ARG B 1 93 ? 7.457 -5.035 -4.996 1 98.44 93 ARG B N 1
ATOM 2544 C CA . ARG B 1 93 ? 7.461 -6.34 -4.344 1 98.44 93 ARG B CA 1
ATOM 2545 C C . ARG B 1 93 ? 8.836 -6.664 -3.779 1 98.44 93 ARG B C 1
ATOM 2547 O O . ARG B 1 93 ? 8.961 -7.07 -2.621 1 98.44 93 ARG B O 1
ATOM 2554 N N . ILE B 1 94 ? 9.852 -6.473 -4.664 1 98.75 94 ILE B N 1
ATOM 2555 C CA . ILE B 1 94 ? 11.219 -6.789 -4.258 1 98.75 94 ILE B CA 1
ATOM 2556 C C . ILE B 1 94 ? 11.594 -5.957 -3.037 1 98.75 94 ILE B C 1
ATOM 2558 O O . ILE B 1 94 ? 12.125 -6.488 -2.057 1 98.75 94 ILE B O 1
ATOM 2562 N N . LEU B 1 95 ? 11.305 -4.699 -3.059 1 98.75 95 LEU B N 1
ATOM 2563 C CA . LEU B 1 95 ? 11.641 -3.811 -1.954 1 98.75 95 LEU B CA 1
ATOM 2564 C C . LEU B 1 95 ? 11 -4.289 -0.655 1 98.75 95 LEU B C 1
ATOM 2566 O O . LEU B 1 95 ? 11.688 -4.457 0.355 1 98.75 95 LEU B O 1
ATOM 2570 N N . LEU B 1 96 ? 9.703 -4.516 -0.656 1 98.75 96 LEU B N 1
ATOM 2571 C CA . LEU B 1 96 ? 8.953 -4.906 0.535 1 98.75 96 LEU B CA 1
ATOM 2572 C C . LEU B 1 96 ? 9.398 -6.285 1.021 1 98.75 96 LEU B C 1
ATOM 2574 O O . LEU B 1 96 ? 9.648 -6.477 2.213 1 98.75 96 LEU B O 1
ATOM 2578 N N . GLU B 1 97 ? 9.469 -7.199 0.125 1 98.62 97 GLU B N 1
ATOM 2579 C CA . GLU B 1 97 ? 9.719 -8.594 0.475 1 98.62 97 GLU B CA 1
ATOM 2580 C C . GLU B 1 97 ? 11.141 -8.789 0.992 1 98.62 97 GLU B C 1
ATOM 2582 O O . GLU B 1 97 ? 11.367 -9.539 1.946 1 98.62 97 GLU B O 1
ATOM 2587 N N . THR B 1 98 ? 12.125 -8.141 0.35 1 98.81 98 THR B N 1
ATOM 2588 C CA . THR B 1 98 ? 13.508 -8.305 0.8 1 98.81 98 THR B CA 1
ATOM 2589 C C . THR B 1 98 ? 13.703 -7.66 2.168 1 98.81 98 THR B C 1
ATOM 2591 O O . THR B 1 98 ? 14.438 -8.188 3.008 1 98.81 98 THR B O 1
ATOM 2594 N N . PHE B 1 99 ? 13.086 -6.523 2.443 1 98.75 99 PHE B N 1
ATOM 2595 C CA . PHE B 1 99 ? 13.156 -5.895 3.758 1 98.75 99 PHE B CA 1
ATOM 2596 C C . PHE B 1 99 ? 12.555 -6.809 4.82 1 98.75 99 PHE B C 1
ATOM 2598 O O . PHE B 1 99 ? 13.172 -7.039 5.867 1 98.75 99 PHE B O 1
ATOM 2605 N N . ALA B 1 100 ? 11.383 -7.328 4.543 1 98.75 100 ALA B N 1
ATOM 2606 C CA . ALA B 1 100 ? 10.688 -8.219 5.477 1 98.75 100 ALA B CA 1
ATOM 2607 C C . ALA B 1 100 ? 11.469 -9.516 5.676 1 98.75 100 ALA B C 1
ATOM 2609 O O . ALA B 1 100 ? 11.469 -10.086 6.77 1 98.75 100 ALA B O 1
ATOM 2610 N N . LEU B 1 101 ? 12.094 -9.977 4.59 1 98.81 101 LEU B N 1
ATOM 2611 C CA . LEU B 1 101 ? 12.883 -11.195 4.652 1 98.81 101 LEU B CA 1
ATOM 2612 C C . LEU B 1 101 ? 14.062 -11.039 5.609 1 98.81 101 LEU B C 1
ATOM 2614 O O . LEU B 1 101 ? 14.289 -11.891 6.469 1 98.81 101 LEU B O 1
ATOM 2618 N N . ARG B 1 102 ? 14.812 -9.922 5.512 1 98.62 102 ARG B N 1
ATOM 2619 C CA . ARG B 1 102 ? 15.93 -9.656 6.418 1 98.62 102 ARG B CA 1
ATOM 2620 C C . ARG B 1 102 ? 15.461 -9.609 7.867 1 98.62 102 ARG B C 1
ATOM 2622 O O . ARG B 1 102 ? 16.094 -10.172 8.75 1 98.62 102 ARG B O 1
ATOM 2629 N N . LYS B 1 103 ? 14.375 -8.93 8.094 1 98.5 103 LYS B N 1
ATOM 2630 C CA . LYS B 1 103 ? 13.828 -8.836 9.445 1 98.5 103 LYS B CA 1
ATOM 2631 C C . LYS B 1 103 ? 13.422 -10.211 9.961 1 98.5 103 LYS B C 1
ATOM 2633 O O . LYS B 1 103 ? 13.641 -10.531 11.133 1 98.5 103 LYS B O 1
ATOM 2638 N N . SER B 1 104 ? 12.773 -10.984 9.102 1 98.75 104 SER B N 1
ATOM 2639 C CA . SER B 1 104 ? 12.305 -12.305 9.5 1 98.75 104 SER B CA 1
ATOM 2640 C C . SER B 1 104 ? 13.469 -13.234 9.82 1 98.75 104 SER B C 1
ATOM 2642 O O . SER B 1 104 ? 13.391 -14.031 10.766 1 98.75 104 SER B O 1
ATOM 2644 N N . LEU B 1 105 ? 14.539 -13.148 9.031 1 98.62 105 LEU B N 1
ATOM 2645 C CA . LEU B 1 105 ? 15.719 -13.977 9.281 1 98.62 105 LEU B CA 1
ATOM 2646 C C . LEU B 1 105 ? 16.359 -13.617 10.617 1 98.62 105 LEU B C 1
ATOM 2648 O O . LEU B 1 105 ? 16.891 -14.492 11.312 1 98.62 105 LEU B O 1
ATOM 2652 N N . ALA B 1 106 ? 16.297 -12.359 10.977 1 98.12 106 ALA B N 1
ATOM 2653 C CA . ALA B 1 106 ? 16.891 -11.883 12.227 1 98.12 106 ALA B CA 1
ATOM 2654 C C . ALA B 1 106 ? 16.031 -12.281 13.422 1 98.12 106 ALA B C 1
ATOM 2656 O O . ALA B 1 106 ? 16.547 -12.602 14.492 1 98.12 106 ALA B O 1
ATOM 2657 N N . ALA B 1 107 ? 14.734 -12.359 13.234 1 97.94 107 ALA B N 1
ATOM 2658 C CA . ALA B 1 107 ? 13.836 -12.445 14.383 1 97.94 107 ALA B CA 1
ATOM 2659 C C . ALA B 1 107 ? 13.195 -13.828 14.477 1 97.94 107 ALA B C 1
ATOM 2661 O O . ALA B 1 107 ? 12.656 -14.195 15.523 1 97.94 107 ALA B O 1
ATOM 2662 N N . GLY B 1 108 ? 13.141 -14.57 13.391 1 97.75 108 GLY B N 1
ATOM 2663 C CA . GLY B 1 108 ? 12.359 -15.797 13.32 1 97.75 108 GLY B CA 1
ATOM 2664 C C . GLY B 1 108 ? 12.82 -16.844 14.312 1 97.75 108 GLY B C 1
ATOM 2665 O O . GLY B 1 108 ? 14.016 -16.984 14.578 1 97.75 108 GLY B O 1
ATOM 2666 N N . ASP B 1 109 ? 11.875 -17.578 14.82 1 98.06 109 ASP B N 1
ATOM 2667 C CA . ASP B 1 109 ? 12.164 -18.672 15.75 1 98.06 109 ASP B CA 1
ATOM 2668 C C . ASP B 1 109 ? 11.914 -20.031 15.094 1 98.06 109 ASP B C 1
ATOM 2670 O O . ASP B 1 109 ? 11.742 -20.109 13.875 1 98.06 109 ASP B O 1
ATOM 2674 N N . LEU B 1 110 ? 11.914 -21.047 15.875 1 97.75 110 LEU B N 1
ATOM 2675 C CA . LEU B 1 110 ? 11.789 -22.406 15.367 1 97.75 110 LEU B CA 1
ATOM 2676 C C . LEU B 1 110 ? 10.422 -22.625 14.742 1 97.75 110 LEU B C 1
ATOM 2678 O O . LEU B 1 110 ? 10.297 -23.344 13.742 1 97.75 110 LEU B O 1
ATOM 2682 N N . ASP B 1 111 ? 9.469 -22.062 15.32 1 98.25 111 ASP B N 1
ATOM 2683 C CA . ASP B 1 111 ? 8.125 -22.188 14.773 1 98.25 111 ASP B CA 1
ATOM 2684 C C . ASP B 1 111 ? 8.039 -21.562 13.383 1 98.25 111 ASP B C 1
ATOM 2686 O O . ASP B 1 111 ? 7.402 -22.125 12.484 1 98.25 111 ASP B O 1
ATOM 2690 N N . TRP B 1 112 ? 8.641 -20.406 13.273 1 98.19 112 TRP B N 1
ATOM 2691 C CA . TRP B 1 112 ? 8.688 -19.734 11.984 1 98.19 112 TRP B CA 1
ATOM 2692 C C . TRP B 1 112 ? 9.406 -20.594 10.953 1 98.19 112 TRP B C 1
ATOM 2694 O O . TRP B 1 112 ? 8.93 -20.766 9.828 1 98.19 112 TRP B O 1
ATOM 2704 N N . GLN B 1 113 ? 10.523 -21.188 11.281 1 98.31 113 GLN B N 1
ATOM 2705 C CA . GLN B 1 113 ? 11.266 -22.062 10.367 1 98.31 113 GLN B CA 1
ATOM 2706 C C . GLN B 1 113 ? 10.414 -23.25 9.945 1 98.31 113 GLN B C 1
ATOM 2708 O O . GLN B 1 113 ? 10.422 -23.641 8.773 1 98.31 113 GLN B O 1
ATOM 2713 N N . GLY B 1 114 ? 9.742 -23.812 10.93 1 98.38 114 GLY B N 1
ATOM 2714 C CA . GLY B 1 114 ? 8.844 -24.906 10.617 1 98.38 114 GLY B CA 1
ATOM 2715 C C . GLY B 1 114 ? 7.777 -24.531 9.602 1 98.38 114 GLY B C 1
ATOM 2716 O O . GLY B 1 114 ? 7.465 -25.328 8.703 1 98.38 114 GLY B O 1
ATOM 2717 N N . ASN B 1 115 ? 7.207 -23.359 9.75 1 98.12 115 ASN B N 1
ATOM 2718 C CA . ASN B 1 115 ? 6.203 -22.875 8.812 1 98.12 115 ASN B CA 1
ATOM 2719 C C . ASN B 1 115 ? 6.781 -22.688 7.414 1 98.12 115 ASN B C 1
ATOM 2721 O O . ASN B 1 115 ? 6.105 -22.953 6.418 1 98.12 115 ASN B O 1
ATOM 2725 N N . VAL B 1 116 ? 8.008 -22.234 7.312 1 98.62 116 VAL B N 1
ATOM 2726 C CA . VAL B 1 116 ? 8.672 -22.047 6.027 1 98.62 116 VAL B CA 1
ATOM 2727 C C . VAL B 1 116 ? 8.859 -23.406 5.348 1 98.62 116 VAL B C 1
ATOM 2729 O O . VAL B 1 116 ? 8.57 -23.547 4.156 1 98.62 116 VAL B O 1
ATOM 2732 N N . VAL B 1 117 ? 9.328 -24.359 6.078 1 98.62 117 VAL B N 1
ATOM 2733 C CA . VAL B 1 117 ? 9.547 -25.703 5.551 1 98.62 117 VAL B CA 1
ATOM 2734 C C . VAL B 1 117 ? 8.227 -26.297 5.066 1 98.62 117 VAL B C 1
ATOM 2736 O O . VAL B 1 117 ? 8.148 -26.859 3.973 1 98.62 117 VAL B O 1
ATOM 2739 N N . SER B 1 118 ? 7.25 -26.141 5.914 1 98.62 118 SER B N 1
ATOM 2740 C CA . SER B 1 118 ? 5.926 -26.656 5.57 1 98.62 118 SER B CA 1
ATOM 2741 C C . SER B 1 118 ? 5.398 -26 4.297 1 98.62 118 SER B C 1
ATOM 2743 O O . SER B 1 118 ? 4.883 -26.688 3.41 1 98.62 118 SER B O 1
ATOM 2745 N N . ALA B 1 119 ? 5.473 -24.688 4.215 1 98.25 119 ALA B N 1
ATOM 2746 C CA . ALA B 1 119 ? 4.992 -23.953 3.047 1 98.25 119 ALA B CA 1
ATOM 2747 C C . ALA B 1 119 ? 5.75 -24.375 1.789 1 98.25 119 ALA B C 1
ATOM 2749 O O . ALA B 1 119 ? 5.148 -24.547 0.727 1 98.25 119 ALA B O 1
ATOM 2750 N N . HIS B 1 120 ? 7.07 -24.547 1.895 1 98.44 120 HIS B N 1
ATOM 2751 C CA . HIS B 1 120 ? 7.852 -24.969 0.738 1 98.44 120 HIS B CA 1
ATOM 2752 C C . HIS B 1 120 ? 7.457 -26.375 0.299 1 98.44 120 HIS B C 1
ATOM 2754 O O . HIS B 1 120 ? 7.406 -26.672 -0.898 1 98.44 120 HIS B O 1
ATOM 2760 N N . TYR B 1 121 ? 7.273 -27.25 1.283 1 98.44 121 TYR B N 1
ATOM 2761 C CA . TYR B 1 121 ? 6.887 -28.625 0.96 1 98.44 121 TYR B CA 1
ATOM 2762 C C . TYR B 1 121 ? 5.621 -28.641 0.114 1 98.44 121 TYR B C 1
ATOM 2764 O O . TYR B 1 121 ? 5.551 -29.359 -0.891 1 98.44 121 TYR B O 1
ATOM 2772 N N . LYS B 1 122 ? 4.621 -27.906 0.524 1 97.44 122 LYS B N 1
ATOM 2773 C CA . LYS B 1 122 ? 3.373 -27.812 -0.229 1 97.44 122 LYS B CA 1
ATOM 2774 C C . LYS B 1 122 ? 3.613 -27.266 -1.632 1 97.44 122 LYS B C 1
ATOM 2776 O O . LYS B 1 122 ? 3.09 -27.797 -2.611 1 97.44 122 LYS B O 1
ATOM 2781 N N . LEU B 1 123 ? 4.406 -26.203 -1.73 1 96.5 123 LEU B N 1
ATOM 2782 C CA . LEU B 1 123 ? 4.727 -25.609 -3.02 1 96.5 123 LEU B CA 1
ATOM 2783 C C . LEU B 1 123 ? 5.449 -26.594 -3.922 1 96.5 123 LEU B C 1
ATOM 2785 O O . LEU B 1 123 ? 5.074 -26.766 -5.086 1 96.5 123 LEU B O 1
ATOM 2789 N N . ALA B 1 124 ? 6.43 -27.266 -3.369 1 97.19 124 ALA B N 1
ATOM 2790 C CA . ALA B 1 124 ? 7.242 -28.219 -4.129 1 97.19 124 ALA B CA 1
ATOM 2791 C C . ALA B 1 124 ? 6.391 -29.359 -4.656 1 97.19 124 ALA B C 1
ATOM 2793 O O . ALA B 1 124 ? 6.617 -29.859 -5.766 1 97.19 124 ALA B O 1
ATOM 2794 N N . THR B 1 125 ? 5.48 -29.797 -3.873 1 96.69 125 THR B N 1
ATOM 2795 C CA . THR B 1 125 ? 4.586 -30.875 -4.27 1 96.69 125 THR B CA 1
ATOM 2796 C C . THR B 1 125 ? 3.762 -30.469 -5.492 1 96.69 125 THR B C 1
ATOM 2798 O O . THR B 1 125 ? 3.637 -31.234 -6.445 1 96.69 125 THR B O 1
ATOM 2801 N N . VAL B 1 126 ? 3.236 -29.281 -5.43 1 94.31 126 VAL B N 1
ATOM 2802 C CA . VAL B 1 126 ? 2.412 -28.781 -6.527 1 94.31 126 VAL B CA 1
ATOM 2803 C C . VAL B 1 126 ? 3.285 -28.531 -7.754 1 94.31 126 VAL B C 1
ATOM 2805 O O . VAL B 1 126 ? 2.869 -28.781 -8.883 1 94.31 126 VAL B O 1
ATOM 2808 N N . GLU B 1 127 ? 4.48 -27.953 -7.543 1 93.88 127 GLU B N 1
ATOM 2809 C CA . GLU B 1 127 ? 5.402 -27.703 -8.641 1 93.88 127 GLU B CA 1
ATOM 2810 C C . GLU B 1 127 ? 5.766 -28.984 -9.375 1 93.88 127 GLU B C 1
ATOM 2812 O O . GLU B 1 127 ? 5.867 -29 -10.602 1 93.88 127 GLU B O 1
ATOM 2817 N N . LYS B 1 128 ? 5.977 -30.062 -8.609 1 94.44 128 LYS B N 1
ATOM 2818 C CA . LYS B 1 128 ? 6.273 -31.359 -9.211 1 94.44 128 LYS B CA 1
ATOM 2819 C C . LYS B 1 128 ? 5.129 -31.828 -10.102 1 94.44 128 LYS B C 1
ATOM 2821 O O . LYS B 1 128 ? 5.359 -32.344 -11.203 1 94.44 128 LYS B O 1
ATOM 2826 N N . LYS B 1 129 ? 3.949 -31.641 -9.641 1 92.75 129 LYS B N 1
ATOM 2827 C CA . LYS B 1 129 ? 2.779 -32.031 -10.43 1 92.75 129 LYS B CA 1
ATOM 2828 C C . LYS B 1 129 ? 2.666 -31.188 -11.695 1 92.75 129 LYS B C 1
ATOM 2830 O O . LYS B 1 129 ? 2.303 -31.703 -12.758 1 92.75 129 LYS B O 1
ATOM 2835 N N . LEU B 1 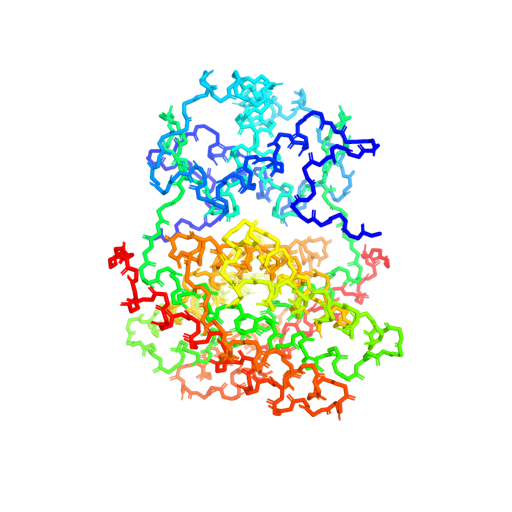130 ? 2.918 -29.938 -11.57 1 88.94 130 LEU B N 1
ATOM 2836 C CA . LEU B 1 130 ? 2.871 -29.047 -12.727 1 88.94 130 LEU B CA 1
ATOM 2837 C C . LEU B 1 130 ? 3.916 -29.438 -13.766 1 88.94 130 LEU B C 1
ATOM 2839 O O . LEU B 1 130 ? 3.637 -29.438 -14.969 1 88.94 130 LEU B O 1
ATOM 2843 N N . MET B 1 131 ? 5.074 -29.719 -13.32 1 89.44 131 MET B N 1
ATOM 2844 C CA . MET B 1 131 ? 6.164 -30.109 -14.219 1 89.44 131 MET B CA 1
ATOM 2845 C C . MET B 1 131 ? 5.863 -31.422 -14.906 1 89.44 131 MET B C 1
ATOM 2847 O O . MET B 1 131 ? 6.363 -31.688 -16 1 89.44 131 MET B O 1
ATOM 2851 N N . ASN B 1 132 ? 5.043 -32.156 -14.289 1 89.81 132 ASN B N 1
ATOM 2852 C CA . ASN B 1 132 ? 4.641 -33.438 -14.883 1 89.81 132 ASN B CA 1
ATOM 2853 C C . ASN B 1 132 ? 3.432 -33.281 -15.797 1 89.81 132 ASN B C 1
ATOM 2855 O O . ASN B 1 132 ? 2.873 -34.25 -16.266 1 89.81 132 ASN B O 1
ATOM 2859 N N . GLY B 1 133 ? 2.98 -32.031 -16.047 1 81.75 133 GLY B N 1
ATOM 2860 C CA . GLY B 1 133 ? 2.025 -31.75 -17.109 1 81.75 133 GLY B CA 1
ATOM 2861 C C . GLY B 1 133 ? 0.596 -31.656 -16.609 1 81.75 133 GLY B C 1
ATOM 2862 O O . GLY B 1 133 ? -0.35 -31.797 -17.375 1 81.75 133 GLY B O 1
ATOM 2863 N N . ASP B 1 134 ? 0.32 -31.484 -15.352 1 82.69 134 ASP B N 1
ATOM 2864 C CA . ASP B 1 134 ? -1.029 -31.344 -14.812 1 82.69 134 ASP B CA 1
ATOM 2865 C C . ASP B 1 134 ? -1.455 -29.875 -14.766 1 82.69 134 ASP B C 1
ATOM 2867 O O . ASP B 1 134 ? -1.251 -29.203 -13.758 1 82.69 134 ASP B O 1
ATOM 2871 N N . PRO B 1 135 ? -2.047 -29.438 -15.805 1 76.75 135 PRO B N 1
ATOM 2872 C CA . PRO B 1 135 ? -2.379 -28.016 -15.883 1 76.75 135 PRO B CA 1
ATOM 2873 C C . PRO B 1 135 ? -3.408 -27.578 -14.844 1 76.75 135 PRO B C 1
ATOM 2875 O O . PRO B 1 135 ? -3.531 -26.391 -14.539 1 76.75 135 PRO B O 1
ATOM 2878 N N . GLU B 1 136 ? -4.098 -28.516 -14.273 1 78.56 136 GLU B N 1
ATOM 2879 C CA . GLU B 1 136 ? -5.141 -28.219 -13.297 1 78.56 136 GLU B CA 1
ATOM 2880 C C . GLU B 1 136 ? -4.535 -27.734 -11.977 1 78.56 136 GLU B C 1
ATOM 2882 O O . GLU B 1 136 ? -5.246 -27.203 -11.125 1 78.56 136 GLU B O 1
ATOM 2887 N N . GLN B 1 137 ? -3.215 -27.703 -12.008 1 82.69 137 GLN B N 1
ATOM 2888 C CA . GLN B 1 137 ? -2.553 -27.375 -10.75 1 82.69 137 GLN B CA 1
ATOM 2889 C C . GLN B 1 137 ? -2.08 -25.922 -10.727 1 82.69 137 GLN B C 1
ATOM 2891 O O . GLN B 1 137 ? -1.492 -25.469 -9.742 1 82.69 137 GLN B O 1
ATOM 2896 N N . VAL B 1 138 ? -2.402 -25.219 -11.773 1 83.06 138 VAL B N 1
ATOM 2897 C CA . VAL B 1 138 ? -1.898 -23.844 -11.875 1 83.06 138 VAL B CA 1
ATOM 2898 C C . VAL B 1 138 ? -2.449 -23.016 -10.727 1 83.06 138 VAL B C 1
ATOM 2900 O O . VAL B 1 138 ? -1.704 -22.266 -10.078 1 83.06 138 VAL B O 1
ATOM 2903 N N . GLU B 1 139 ? -3.691 -23.094 -10.438 1 82.38 139 GLU B N 1
ATOM 2904 C CA . GLU B 1 139 ? -4.301 -22.328 -9.359 1 82.38 139 GLU B CA 1
ATOM 2905 C C . GLU B 1 139 ? -3.686 -22.688 -8.008 1 82.38 139 GLU B C 1
ATOM 2907 O O . GLU B 1 139 ? -3.443 -21.812 -7.176 1 82.38 139 GLU B O 1
ATOM 2912 N N . GLN B 1 140 ? -3.488 -23.984 -7.836 1 86.38 140 GLN B N 1
ATOM 2913 C CA . GLN B 1 140 ? -2.846 -24.422 -6.602 1 86.38 140 GLN B CA 1
ATOM 2914 C C . GLN B 1 140 ? -1.417 -23.891 -6.504 1 86.38 140 GLN B C 1
ATOM 2916 O O . GLN B 1 140 ? -0.946 -23.562 -5.418 1 86.38 140 GLN B O 1
ATOM 2921 N N . TRP B 1 141 ? -0.733 -23.875 -7.59 1 88 141 TRP B N 1
ATOM 2922 C CA . TRP B 1 141 ? 0.629 -23.359 -7.609 1 88 141 TRP B CA 1
ATOM 2923 C C . TRP B 1 141 ? 0.66 -21.891 -7.18 1 88 141 TRP B C 1
ATOM 2925 O O . TRP B 1 141 ? 1.491 -21.5 -6.355 1 88 141 TRP B O 1
ATOM 2935 N N . VAL B 1 142 ? -0.223 -21.141 -7.723 1 83.88 142 VAL B N 1
ATOM 2936 C CA . VAL B 1 142 ? -0.301 -19.719 -7.383 1 83.88 142 VAL B CA 1
ATOM 2937 C C . VAL B 1 142 ? -0.519 -19.562 -5.879 1 83.88 142 VAL B C 1
ATOM 2939 O O . VAL B 1 142 ? 0.155 -18.766 -5.23 1 83.88 142 VAL B O 1
ATOM 2942 N N . ARG B 1 143 ? -1.405 -20.297 -5.367 1 86.5 143 ARG B N 1
ATOM 2943 C CA . ARG B 1 143 ? -1.73 -20.266 -3.947 1 86.5 143 ARG B CA 1
ATOM 2944 C C . ARG B 1 143 ? -0.515 -20.625 -3.098 1 86.5 143 ARG B C 1
ATOM 2946 O O . ARG B 1 143 ? -0.199 -19.922 -2.131 1 86.5 143 ARG B O 1
ATOM 2953 N N . HIS B 1 144 ? 0.1 -21.641 -3.443 1 92.12 144 HIS B N 1
ATOM 2954 C CA . HIS B 1 144 ? 1.197 -22.125 -2.611 1 92.12 144 HIS B CA 1
ATOM 2955 C C . HIS B 1 144 ? 2.461 -21.297 -2.836 1 92.12 144 HIS B C 1
ATOM 2957 O O . HIS B 1 144 ? 3.287 -21.172 -1.931 1 92.12 144 HIS B O 1
ATOM 2963 N N . ASP B 1 145 ? 2.619 -20.766 -4.066 1 92.75 145 ASP B N 1
ATOM 2964 C CA . ASP B 1 145 ? 3.705 -19.812 -4.293 1 92.75 145 ASP B CA 1
ATOM 2965 C C . ASP B 1 145 ? 3.576 -18.609 -3.375 1 92.75 145 ASP B C 1
ATOM 2967 O O . ASP B 1 145 ? 4.551 -18.188 -2.748 1 92.75 145 ASP B O 1
ATOM 2971 N N . TRP B 1 146 ? 2.387 -18.078 -3.291 1 91.31 146 TRP B N 1
ATOM 2972 C CA . TRP B 1 146 ? 2.098 -17.016 -2.338 1 91.31 146 TRP B CA 1
ATOM 2973 C C . TRP B 1 146 ? 2.428 -17.453 -0.915 1 91.31 146 TRP B C 1
ATOM 2975 O O . TRP B 1 146 ? 3.078 -16.719 -0.167 1 91.31 146 TRP B O 1
ATOM 2985 N N . GLY B 1 147 ? 1.915 -18.578 -0.561 1 94.69 147 GLY B N 1
ATOM 2986 C CA . GLY B 1 147 ? 2.104 -19.078 0.79 1 94.69 147 GLY B CA 1
ATOM 2987 C C . GLY B 1 147 ? 3.564 -19.172 1.191 1 94.69 147 GLY B C 1
ATOM 2988 O O . GLY B 1 147 ? 3.926 -18.844 2.322 1 94.69 147 GLY B O 1
ATOM 2989 N N . PHE B 1 148 ? 4.391 -19.656 0.261 1 98 148 PHE B N 1
ATOM 2990 C CA . PHE B 1 148 ? 5.812 -19.828 0.544 1 98 148 PHE B CA 1
ATOM 2991 C C . PHE B 1 148 ? 6.488 -18.484 0.748 1 98 148 PHE B C 1
ATOM 2993 O O . PHE B 1 148 ? 7.176 -18.266 1.748 1 98 148 PHE B O 1
ATOM 3000 N N . HIS B 1 149 ? 6.277 -17.562 -0.105 1 97.81 149 HIS B N 1
ATOM 3001 C CA . HIS B 1 149 ? 6.887 -16.234 0.009 1 97.81 149 HIS B CA 1
ATOM 3002 C C . HIS B 1 149 ? 6.402 -15.516 1.262 1 97.81 149 HIS B C 1
ATOM 3004 O O . HIS B 1 149 ? 7.191 -14.859 1.947 1 97.81 149 HIS B O 1
ATOM 3010 N N . TYR B 1 150 ? 5.133 -15.656 1.487 1 97.25 150 TYR B N 1
ATOM 3011 C CA . TYR B 1 150 ? 4.566 -15.062 2.693 1 97.25 150 TYR B CA 1
ATOM 3012 C C . TYR B 1 150 ? 5.203 -15.656 3.943 1 97.25 150 TYR B C 1
ATOM 3014 O O . TYR B 1 150 ? 5.547 -14.93 4.875 1 97.25 150 TYR B O 1
ATOM 3022 N N . ALA B 1 151 ? 5.301 -16.938 3.961 1 97.94 151 ALA B N 1
ATOM 3023 C CA . ALA B 1 151 ? 5.883 -17.609 5.117 1 97.94 151 ALA B CA 1
ATOM 3024 C C . ALA B 1 151 ? 7.305 -17.125 5.383 1 97.94 151 ALA B C 1
ATOM 3026 O O . ALA B 1 151 ? 7.688 -16.891 6.531 1 97.94 151 ALA B O 1
ATOM 3027 N N . THR B 1 152 ? 8.102 -16.953 4.352 1 98.69 152 THR B N 1
ATOM 3028 C CA . THR B 1 152 ? 9.508 -16.578 4.5 1 98.69 152 THR B CA 1
ATOM 3029 C C . THR B 1 152 ? 9.633 -15.211 5.152 1 98.69 152 THR B C 1
ATOM 3031 O O . THR B 1 152 ? 10.641 -14.922 5.805 1 98.69 152 THR B O 1
ATOM 3034 N N . ILE B 1 153 ? 8.602 -14.383 5.066 1 98.56 153 ILE B N 1
ATOM 3035 C CA . ILE B 1 153 ? 8.758 -13.008 5.535 1 98.56 153 ILE B CA 1
ATOM 3036 C C . ILE B 1 153 ? 7.867 -12.773 6.754 1 98.56 153 ILE B C 1
ATOM 3038 O O . ILE B 1 153 ? 7.816 -11.664 7.289 1 98.56 153 ILE B O 1
ATOM 3042 N N . SER B 1 154 ? 7.207 -13.773 7.312 1 98 154 SER B N 1
ATOM 3043 C CA . SER B 1 154 ? 6.094 -13.617 8.242 1 98 154 SER B CA 1
ATOM 3044 C C . SER B 1 154 ? 6.594 -13.305 9.648 1 98 154 SER B C 1
ATOM 3046 O O . SER B 1 154 ? 5.812 -12.914 10.523 1 98 154 SER B O 1
ATOM 3048 N N . ALA B 1 155 ? 7.859 -13.406 9.914 1 98.25 155 ALA B N 1
ATOM 3049 C CA . ALA B 1 155 ? 8.391 -13.125 11.242 1 98.25 155 ALA B CA 1
ATOM 3050 C C . ALA B 1 155 ? 8.883 -11.688 11.344 1 98.25 155 ALA B C 1
ATOM 3052 O O . ALA B 1 155 ? 9.469 -11.297 12.359 1 98.25 155 ALA B O 1
ATOM 3053 N N . CYS B 1 156 ? 8.625 -10.898 10.367 1 97.75 156 CYS B N 1
ATOM 3054 C CA . CYS B 1 156 ? 9.234 -9.57 10.273 1 97.75 156 CYS B CA 1
ATOM 3055 C C . CYS B 1 156 ? 8.609 -8.617 11.281 1 97.75 156 CYS B C 1
ATOM 3057 O O . CYS B 1 156 ? 9.156 -7.539 11.539 1 97.75 156 CYS 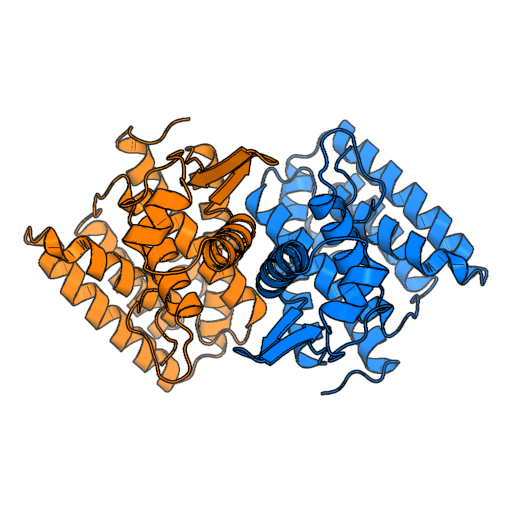B O 1
ATOM 3059 N N . ASP B 1 157 ? 7.484 -8.906 11.938 1 95.62 157 ASP B N 1
ATOM 3060 C CA . ASP B 1 157 ? 6.781 -8.047 12.883 1 95.62 157 ASP B CA 1
ATOM 3061 C C . ASP B 1 157 ? 6.504 -6.672 12.289 1 95.62 157 ASP B C 1
ATOM 3063 O O . ASP B 1 157 ? 6.848 -5.648 12.883 1 95.62 157 ASP B O 1
ATOM 3067 N N . ALA B 1 158 ? 6.012 -6.633 11.117 1 97.5 158 ALA B N 1
ATOM 3068 C CA . ALA B 1 158 ? 5.695 -5.418 10.367 1 97.5 158 ALA B CA 1
ATOM 3069 C C . ALA B 1 158 ? 4.336 -5.531 9.688 1 97.5 158 ALA B C 1
ATOM 3071 O O . ALA B 1 158 ? 4.254 -5.688 8.469 1 97.5 158 ALA B O 1
ATOM 3072 N N . PRO B 1 159 ? 3.246 -5.371 10.453 1 96.5 159 PRO B N 1
ATOM 3073 C CA . PRO B 1 159 ? 1.897 -5.605 9.93 1 96.5 159 PRO B CA 1
ATOM 3074 C C . PRO B 1 159 ? 1.565 -4.719 8.734 1 96.5 159 PRO B C 1
ATOM 3076 O O . PRO B 1 159 ? 0.96 -5.18 7.766 1 96.5 159 PRO B O 1
ATOM 3079 N N . ALA B 1 160 ? 1.949 -3.443 8.789 1 96.5 160 ALA B N 1
ATOM 3080 C CA . ALA B 1 160 ? 1.66 -2.539 7.676 1 96.5 160 ALA B CA 1
ATOM 3081 C C . ALA B 1 160 ? 2.377 -2.986 6.406 1 96.5 160 ALA B C 1
ATOM 3083 O O . ALA B 1 160 ? 1.794 -2.967 5.316 1 96.5 160 ALA B O 1
ATOM 3084 N N . LEU B 1 161 ? 3.598 -3.346 6.535 1 98.06 161 LEU B N 1
ATOM 3085 C CA . LEU B 1 161 ? 4.367 -3.844 5.398 1 98.06 161 LEU B CA 1
ATOM 3086 C C . LEU B 1 161 ? 3.746 -5.117 4.836 1 98.06 161 LEU B C 1
ATOM 3088 O O . LEU B 1 161 ? 3.643 -5.273 3.617 1 98.06 161 LEU B O 1
ATOM 3092 N N . MET B 1 162 ? 3.359 -6.031 5.711 1 96.81 162 MET B N 1
ATOM 3093 C CA . MET B 1 162 ? 2.781 -7.301 5.285 1 96.81 162 MET B CA 1
ATOM 3094 C C . MET B 1 162 ? 1.484 -7.078 4.516 1 96.81 162 MET B C 1
ATOM 3096 O O . MET B 1 162 ? 1.211 -7.777 3.537 1 96.81 162 MET B O 1
ATOM 3100 N N . GLN B 1 163 ? 0.728 -6.125 4.953 1 93.88 163 GLN B N 1
ATOM 3101 C CA . GLN B 1 163 ? -0.506 -5.801 4.246 1 93.88 163 GLN B CA 1
ATOM 3102 C C . GLN B 1 163 ? -0.214 -5.238 2.857 1 93.88 163 GLN B C 1
ATOM 3104 O O . GLN B 1 163 ? -0.846 -5.633 1.876 1 93.88 163 GLN B O 1
ATOM 3109 N N . ALA B 1 164 ? 0.709 -4.285 2.752 1 95.5 164 ALA B N 1
ATOM 3110 C CA . ALA B 1 164 ? 1.116 -3.73 1.463 1 95.5 164 ALA B CA 1
ATOM 3111 C C . ALA B 1 164 ? 1.651 -4.824 0.541 1 95.5 164 ALA B C 1
ATOM 3113 O O . ALA B 1 164 ? 1.302 -4.871 -0.642 1 95.5 164 ALA B O 1
ATOM 3114 N N . HIS B 1 165 ? 2.443 -5.684 1.096 1 96.81 165 HIS B N 1
ATOM 3115 C CA . HIS B 1 165 ? 3.045 -6.77 0.326 1 96.81 165 HIS B CA 1
ATOM 3116 C C . HIS B 1 165 ? 1.978 -7.691 -0.252 1 96.81 165 HIS B C 1
ATOM 3118 O O . HIS B 1 165 ? 2.068 -8.102 -1.41 1 96.81 165 HIS B O 1
ATOM 3124 N N . SER B 1 166 ? 1.004 -8.031 0.536 1 92.94 166 SER B N 1
ATOM 3125 C CA . SER B 1 166 ? -0.046 -8.938 0.085 1 92.94 166 SER B CA 1
ATOM 3126 C C . SER B 1 166 ? -0.79 -8.375 -1.119 1 92.94 166 SER B C 1
ATOM 3128 O O . SER B 1 166 ? -1.067 -9.094 -2.08 1 92.94 166 SER B O 1
ATOM 3130 N N . SER B 1 167 ? -1.072 -7.109 -1.06 1 92.06 167 SER B N 1
ATOM 3131 C CA . SER B 1 167 ? -1.759 -6.449 -2.166 1 92.06 167 SER B CA 1
ATOM 3132 C C . SER B 1 167 ? -0.89 -6.422 -3.418 1 92.06 167 SER B C 1
ATOM 3134 O O . SER B 1 167 ? -1.371 -6.691 -4.52 1 92.06 167 SER B O 1
ATOM 3136 N N . ILE B 1 168 ? 0.367 -6.141 -3.256 1 95.94 168 ILE B N 1
ATOM 3137 C CA . ILE B 1 168 ? 1.313 -6.047 -4.359 1 95.94 168 ILE B CA 1
ATOM 3138 C C . ILE B 1 168 ? 1.54 -7.43 -4.969 1 95.94 168 ILE B C 1
ATOM 3140 O O . ILE B 1 168 ? 1.613 -7.574 -6.191 1 95.94 168 ILE B O 1
ATOM 3144 N N . PHE B 1 169 ? 1.62 -8.43 -4.102 1 94.12 169 PHE B N 1
ATOM 3145 C CA . PHE B 1 169 ? 1.844 -9.797 -4.562 1 94.12 169 PHE B CA 1
ATOM 3146 C C . PHE B 1 169 ? 0.688 -10.273 -5.434 1 94.12 169 PHE B C 1
ATOM 3148 O O . PHE B 1 169 ? 0.906 -10.867 -6.492 1 94.12 169 PHE B O 1
ATOM 3155 N N . ASP B 1 170 ? -0.516 -9.938 -5.062 1 90.19 170 ASP B N 1
ATOM 3156 C CA . ASP B 1 170 ? -1.696 -10.312 -5.832 1 90.19 170 ASP B CA 1
ATOM 3157 C C . ASP B 1 170 ? -1.674 -9.672 -7.219 1 90.19 170 ASP B C 1
ATOM 3159 O O . ASP B 1 170 ? -1.98 -10.328 -8.219 1 90.19 170 ASP B O 1
ATOM 3163 N N . ARG B 1 171 ? -1.378 -8.438 -7.223 1 93.44 171 ARG B N 1
ATOM 3164 C CA . ARG B 1 171 ? -1.297 -7.746 -8.508 1 93.44 171 ARG B CA 1
ATOM 3165 C C . ARG B 1 171 ? -0.21 -8.352 -9.391 1 93.44 171 ARG B C 1
ATOM 3167 O O . ARG B 1 171 ? -0.392 -8.484 -10.602 1 93.44 171 ARG B O 1
ATOM 3174 N N . HIS B 1 172 ? 0.876 -8.672 -8.766 1 93.75 172 HIS B N 1
ATOM 3175 C CA . HIS B 1 172 ? 1.985 -9.297 -9.477 1 93.75 172 HIS B CA 1
ATOM 3176 C C . HIS B 1 172 ? 1.584 -10.656 -10.031 1 93.75 172 HIS B C 1
ATOM 3178 O O . HIS B 1 172 ? 1.894 -10.977 -11.188 1 93.75 172 HIS B O 1
ATOM 3184 N N . GLN B 1 173 ? 0.899 -11.453 -9.234 1 89.19 173 GLN B N 1
ATOM 3185 C CA . GLN B 1 173 ? 0.485 -12.797 -9.625 1 89.19 173 GLN B CA 1
ATOM 3186 C C . GLN B 1 173 ? -0.478 -12.758 -10.805 1 89.19 173 GLN B C 1
ATOM 3188 O O . GLN B 1 173 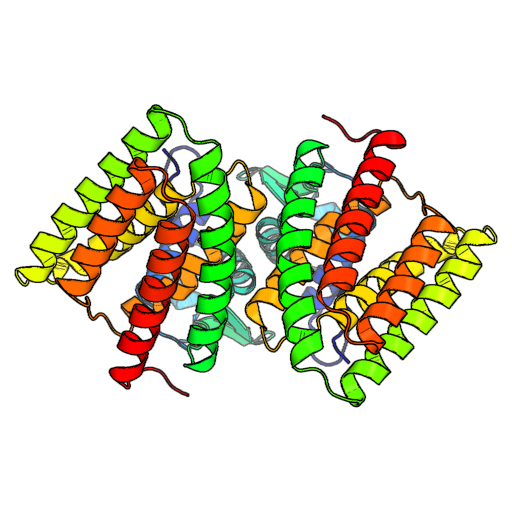? -0.464 -13.656 -11.656 1 89.19 173 GLN B O 1
ATOM 3193 N N . ARG B 1 174 ? -1.317 -11.75 -10.867 1 90.31 174 ARG B N 1
ATOM 3194 C CA . ARG B 1 174 ? -2.25 -11.609 -11.977 1 90.31 174 ARG B CA 1
ATOM 3195 C C . ARG B 1 174 ? -1.521 -11.672 -13.312 1 90.31 174 ARG B C 1
ATOM 3197 O O . ARG B 1 174 ? -1.996 -12.312 -14.258 1 90.31 174 ARG B O 1
ATOM 3204 N N . TYR B 1 175 ? -0.37 -11.094 -13.422 1 90.25 175 TYR B N 1
ATOM 3205 C CA . TYR B 1 175 ? 0.4 -11.102 -14.664 1 90.25 175 TYR B CA 1
ATOM 3206 C C . TYR B 1 175 ? 0.859 -12.508 -15.008 1 90.25 175 TYR B C 1
ATOM 3208 O O . TYR B 1 175 ? 0.858 -12.898 -16.188 1 90.25 175 TYR B O 1
ATOM 3216 N N . HIS B 1 176 ? 1.204 -13.25 -13.992 1 83.94 176 HIS B N 1
ATOM 3217 C CA . HIS B 1 176 ? 1.661 -14.617 -14.211 1 83.94 176 HIS B CA 1
ATOM 3218 C C . HIS B 1 176 ? 0.508 -15.523 -14.625 1 83.94 176 HIS B C 1
ATOM 3220 O O . HIS B 1 176 ? 0.707 -16.5 -15.367 1 83.94 176 HIS B O 1
ATOM 3226 N N . MET B 1 177 ? -0.665 -15.18 -14.188 1 85 177 MET B N 1
ATOM 3227 C CA . MET B 1 177 ? -1.849 -15.953 -14.562 1 85 177 MET B CA 1
ATOM 3228 C C . MET B 1 177 ? -2.256 -15.656 -16 1 85 177 MET B C 1
ATOM 3230 O O . MET B 1 177 ? -2.844 -16.516 -16.672 1 85 177 MET B O 1
ATOM 3234 N N . LEU B 1 178 ? -1.976 -14.5 -16.438 1 84.31 178 LEU B N 1
ATOM 3235 C CA . LEU B 1 178 ? -2.299 -14.102 -17.797 1 84.31 178 LEU B CA 1
ATOM 3236 C C . LEU B 1 178 ? -1.381 -14.797 -18.797 1 84.31 178 LEU B C 1
ATOM 3238 O O . LEU B 1 178 ? -1.778 -15.055 -19.938 1 84.31 178 LEU B O 1
ATOM 3242 N N . VAL B 1 179 ? -0.214 -15.055 -18.359 1 76.88 179 VAL B N 1
ATOM 3243 C CA . VAL B 1 179 ? 0.749 -15.789 -19.172 1 76.88 179 VAL B CA 1
ATOM 3244 C C . VAL B 1 179 ? 1.187 -17.062 -18.438 1 76.88 179 VAL B C 1
ATOM 3246 O O . VAL B 1 179 ? 2.334 -17.156 -18 1 76.88 179 VAL B O 1
ATOM 3249 N N . PRO B 1 180 ? 0.168 -17.828 -18.188 1 62.19 180 PRO B N 1
ATOM 3250 C CA . PRO B 1 180 ? 0.441 -18.953 -17.281 1 62.19 180 PRO B CA 1
ATOM 3251 C C . PRO B 1 180 ? 1.561 -19.859 -17.781 1 62.19 180 PRO B C 1
ATOM 3253 O O . PRO B 1 180 ? 1.321 -20.734 -18.609 1 62.19 180 PRO B O 1
ATOM 3256 N N . HIS B 1 181 ? 2.689 -19.375 -17.578 1 66.94 181 HIS B N 1
ATOM 3257 C CA . HIS B 1 181 ? 3.824 -20.234 -17.891 1 66.94 181 HIS B CA 1
ATOM 3258 C C . HIS B 1 181 ? 4.734 -20.406 -16.672 1 66.94 181 HIS B C 1
ATOM 3260 O O . HIS B 1 181 ? 5.34 -19.453 -16.203 1 66.94 181 HIS B O 1
ATOM 3266 N N . PHE B 1 182 ? 4.523 -21.594 -16.078 1 73.81 182 PHE B N 1
ATOM 3267 C CA . PHE B 1 182 ? 5.43 -22.031 -15.023 1 73.81 182 PHE B CA 1
ATOM 3268 C C . PHE B 1 182 ? 6.828 -22.281 -15.578 1 73.81 182 PHE B C 1
ATOM 3270 O O . PHE B 1 182 ? 6.992 -23.016 -16.562 1 73.81 182 PHE B O 1
ATOM 3277 N N . ARG B 1 183 ? 7.797 -21.453 -14.969 1 78.88 183 ARG B N 1
ATOM 3278 C CA . ARG B 1 183 ? 9.172 -21.5 -15.461 1 78.88 183 ARG B CA 1
ATOM 3279 C C . ARG B 1 183 ? 9.789 -22.875 -15.219 1 78.88 183 ARG B C 1
ATOM 3281 O O . ARG B 1 183 ? 10.969 -23.078 -15.508 1 78.88 183 ARG B O 1
ATOM 3288 N N . GLY B 1 184 ? 8.953 -23.781 -14.578 1 84.75 184 GLY B N 1
ATOM 3289 C CA . GLY B 1 184 ? 9.375 -25.172 -14.461 1 84.75 184 GLY B CA 1
ATOM 3290 C C . GLY B 1 184 ? 10.438 -25.375 -13.398 1 84.75 184 GLY B C 1
ATOM 3291 O O . GLY B 1 184 ? 10.312 -24.875 -12.281 1 84.75 184 GLY B O 1
ATOM 3292 N N . LYS B 1 185 ? 11.406 -26.172 -13.773 1 90.06 185 LYS B N 1
ATOM 3293 C CA . LYS B 1 185 ? 12.414 -26.641 -12.836 1 90.06 185 LYS B CA 1
ATOM 3294 C C . LYS B 1 185 ? 13.273 -25.5 -12.32 1 90.06 185 LYS B C 1
ATOM 3296 O O . LYS B 1 185 ? 13.68 -25.484 -11.156 1 90.06 185 LYS B O 1
ATOM 3301 N N . LEU B 1 186 ? 13.516 -24.547 -13.156 1 91.25 186 LEU B N 1
ATOM 3302 C CA . LEU B 1 186 ? 14.344 -23.422 -12.75 1 91.25 186 LEU B CA 1
ATOM 3303 C C . LEU B 1 186 ? 13.711 -22.688 -11.57 1 91.25 186 LEU B C 1
ATOM 3305 O O . LEU B 1 186 ? 14.391 -22.391 -10.586 1 91.25 186 LEU B O 1
ATOM 3309 N N . ALA B 1 187 ? 12.469 -22.375 -11.648 1 93 187 ALA B N 1
ATOM 3310 C CA . ALA B 1 187 ? 11.766 -21.688 -10.57 1 93 187 ALA B CA 1
ATOM 3311 C C . ALA B 1 187 ? 11.695 -22.547 -9.32 1 93 187 ALA B C 1
ATOM 3313 O O . ALA B 1 187 ? 11.867 -22.047 -8.203 1 93 187 ALA B O 1
ATOM 3314 N N . ALA B 1 188 ? 11.461 -23.812 -9.523 1 95.56 188 ALA B N 1
ATOM 3315 C CA . ALA B 1 188 ? 11.375 -24.75 -8.398 1 95.56 188 ALA B CA 1
ATOM 3316 C C . ALA B 1 188 ? 12.711 -24.844 -7.66 1 95.56 188 ALA B C 1
ATOM 3318 O O . ALA B 1 188 ? 12.75 -24.859 -6.43 1 95.56 188 ALA B O 1
ATOM 3319 N N . ASP B 1 189 ? 13.781 -24.891 -8.398 1 97.44 189 ASP B N 1
ATOM 3320 C CA . ASP B 1 189 ? 15.117 -24.938 -7.801 1 97.44 189 ASP B CA 1
ATOM 3321 C C . ASP B 1 189 ? 15.414 -23.672 -7.012 1 97.44 189 ASP B C 1
ATOM 3323 O O . ASP B 1 189 ? 16.031 -23.719 -5.949 1 97.44 189 ASP B O 1
ATOM 3327 N N . GLU B 1 190 ? 15.023 -22.562 -7.547 1 97.94 190 GLU B N 1
ATOM 3328 C CA . GLU B 1 190 ? 15.219 -21.297 -6.855 1 97.94 190 GLU B CA 1
ATOM 3329 C C . GLU B 1 190 ? 14.445 -21.25 -5.539 1 97.94 190 GLU B C 1
ATOM 3331 O O . GLU B 1 190 ? 14.953 -20.75 -4.535 1 97.94 190 GLU B O 1
ATOM 3336 N N . HIS B 1 191 ? 13.195 -21.766 -5.527 1 98.25 191 HIS B N 1
ATOM 3337 C CA . HIS B 1 191 ? 12.422 -21.828 -4.293 1 98.25 191 HIS B CA 1
ATOM 3338 C C . HIS B 1 191 ? 13.094 -22.719 -3.262 1 98.25 191 HIS B C 1
ATOM 3340 O O . HIS B 1 191 ? 13.141 -22.391 -2.076 1 98.25 191 HIS B O 1
ATOM 3346 N N . GLU B 1 192 ? 13.578 -23.844 -3.721 1 98.5 192 GLU B N 1
ATOM 3347 C CA . GLU B 1 192 ? 14.281 -24.75 -2.824 1 98.5 192 GLU B CA 1
ATOM 3348 C C . GLU B 1 192 ? 15.531 -24.094 -2.236 1 98.5 192 GLU B C 1
ATOM 3350 O O . GLU B 1 192 ? 15.766 -24.172 -1.03 1 98.5 192 GLU B O 1
ATOM 3355 N N . ARG B 1 193 ? 16.281 -23.5 -3.07 1 98.75 193 ARG B N 1
ATOM 3356 C CA . ARG B 1 193 ? 17.484 -22.828 -2.617 1 98.75 193 ARG B CA 1
ATOM 3357 C C . ARG B 1 193 ? 17.156 -21.688 -1.655 1 98.75 193 ARG B C 1
ATOM 3359 O O . ARG B 1 193 ? 17.875 -21.469 -0.676 1 98.75 193 ARG B O 1
ATOM 3366 N N . LEU B 1 194 ? 16.094 -20.938 -1.931 1 98.75 194 LEU B N 1
ATOM 3367 C CA . LEU B 1 194 ? 15.68 -19.859 -1.041 1 98.75 194 LEU B CA 1
ATOM 3368 C C . LEU B 1 194 ? 15.305 -20.406 0.334 1 98.75 194 LEU B C 1
ATOM 3370 O O . LEU B 1 194 ? 15.695 -19.844 1.357 1 98.75 194 LEU B O 1
ATOM 3374 N N . ARG B 1 195 ? 14.523 -21.516 0.311 1 98.75 195 ARG B N 1
ATOM 3375 C CA . ARG B 1 195 ? 14.211 -22.172 1.576 1 98.75 195 ARG B CA 1
ATOM 3376 C C . ARG B 1 195 ? 15.484 -22.484 2.359 1 98.75 195 ARG B C 1
ATOM 3378 O O . ARG B 1 195 ? 15.578 -22.156 3.547 1 98.75 195 ARG B O 1
ATOM 3385 N N . ASP B 1 196 ? 16.453 -23.062 1.724 1 98.75 196 ASP B N 1
ATOM 3386 C CA . ASP B 1 196 ? 17.688 -23.469 2.389 1 98.75 196 ASP B CA 1
ATOM 3387 C C . ASP B 1 196 ? 18.438 -22.266 2.938 1 98.75 196 ASP B C 1
ATOM 3389 O O . ASP B 1 196 ? 18.953 -22.297 4.059 1 98.75 196 ASP B O 1
ATOM 3393 N N . LEU B 1 197 ? 18.547 -21.188 2.105 1 98.81 197 LEU B N 1
ATOM 3394 C CA . LEU B 1 197 ? 19.234 -19.969 2.541 1 98.81 197 LEU B CA 1
ATOM 3395 C C . LEU B 1 197 ? 18.531 -19.359 3.748 1 98.81 197 LEU B C 1
ATOM 3397 O O . LEU B 1 197 ? 19.172 -18.828 4.648 1 98.81 197 LEU B O 1
ATOM 3401 N N . VAL B 1 198 ? 17.188 -19.391 3.773 1 98.69 198 VAL B N 1
ATOM 3402 C CA . VAL B 1 198 ? 16.391 -18.875 4.879 1 98.69 198 VAL B CA 1
ATOM 3403 C C . VAL B 1 198 ? 16.672 -19.688 6.141 1 98.69 198 VAL B C 1
ATOM 3405 O O . VAL B 1 198 ? 16.906 -19.125 7.211 1 98.69 198 VAL B O 1
ATOM 3408 N N . LEU B 1 199 ? 16.719 -20.984 6.004 1 98.19 199 LEU B N 1
ATOM 3409 C CA . LEU B 1 199 ? 16.953 -21.859 7.145 1 98.19 199 LEU B CA 1
ATOM 3410 C C . LEU B 1 199 ? 18.375 -21.703 7.668 1 98.19 199 LEU B C 1
ATOM 3412 O O . LEU B 1 199 ? 18.609 -21.812 8.875 1 98.19 199 LEU B O 1
ATOM 3416 N N . ASP B 1 200 ? 19.281 -21.406 6.781 1 98.12 200 ASP B N 1
ATOM 3417 C CA . ASP B 1 200 ? 20.672 -21.203 7.141 1 98.12 200 ASP B CA 1
ATOM 3418 C C . ASP B 1 200 ? 20.922 -19.766 7.621 1 98.12 200 ASP B C 1
ATOM 3420 O O . ASP B 1 200 ? 22.047 -19.406 7.984 1 98.12 200 ASP B O 1
ATOM 3424 N N . ARG B 1 201 ? 19.938 -18.984 7.539 1 98.25 201 ARG B N 1
ATOM 3425 C CA . ARG B 1 201 ? 19.953 -17.594 7.973 1 98.25 201 ARG B CA 1
ATOM 3426 C C . ARG B 1 201 ? 21.016 -16.797 7.211 1 98.25 201 ARG B C 1
ATOM 3428 O O . ARG B 1 201 ? 21.75 -16.016 7.805 1 98.25 201 ARG B O 1
ATOM 3435 N N . LYS B 1 202 ? 21.156 -17.141 6.016 1 98.56 202 LYS B N 1
ATOM 3436 C CA . LYS B 1 202 ? 22.031 -16.406 5.121 1 98.56 202 LYS B CA 1
ATOM 3437 C C . LYS B 1 202 ? 21.297 -15.242 4.457 1 98.56 202 LYS B C 1
ATOM 3439 O O . LYS B 1 202 ? 20.969 -15.305 3.27 1 98.56 202 LYS B O 1
ATOM 3444 N N . ALA B 1 203 ? 21.188 -14.156 5.168 1 98.5 203 ALA B N 1
ATOM 3445 C CA . ALA B 1 203 ? 20.297 -13.055 4.82 1 98.5 203 ALA B CA 1
ATOM 3446 C C . ALA B 1 203 ? 20.703 -12.422 3.492 1 98.5 203 ALA B C 1
ATOM 3448 O O . ALA B 1 203 ? 19.875 -12.25 2.598 1 98.5 203 ALA B O 1
ATOM 3449 N N . ASP B 1 204 ? 21.938 -12.078 3.344 1 98.69 204 ASP B N 1
ATOM 3450 C CA . ASP B 1 204 ? 22.391 -11.391 2.139 1 98.69 204 ASP B CA 1
ATOM 3451 C C . ASP B 1 204 ? 22.188 -12.258 0.899 1 98.69 204 ASP B C 1
ATOM 3453 O O . ASP B 1 204 ? 21.672 -11.781 -0.117 1 98.69 204 ASP B O 1
ATOM 3457 N N . GLU B 1 205 ? 22.531 -13.508 0.934 1 98.81 205 GLU B N 1
ATOM 3458 C CA . GLU B 1 205 ? 22.359 -14.43 -0.186 1 98.81 205 GLU B CA 1
ATOM 3459 C C . GLU B 1 205 ? 20.891 -14.656 -0.495 1 98.81 205 GLU B C 1
ATOM 3461 O O . GLU B 1 205 ? 20.5 -14.758 -1.661 1 98.81 205 GLU B O 1
ATOM 3466 N N . ALA B 1 206 ? 20.062 -14.789 0.564 1 98.81 206 ALA B N 1
ATOM 3467 C CA . ALA B 1 206 ? 18.625 -14.992 0.377 1 98.81 206 ALA B CA 1
ATOM 3468 C C . ALA B 1 206 ? 17.984 -13.797 -0.331 1 98.81 206 ALA B C 1
ATOM 3470 O O . ALA B 1 206 ? 17.188 -13.969 -1.246 1 98.81 206 ALA B O 1
ATOM 3471 N N . VAL B 1 207 ? 18.375 -12.594 0.072 1 98.75 207 VAL B N 1
ATOM 3472 C CA . VAL B 1 207 ? 17.875 -11.359 -0.526 1 98.75 207 VAL B CA 1
ATOM 3473 C C . VAL B 1 207 ? 18.281 -11.289 -1.993 1 98.75 207 VAL B C 1
ATOM 3475 O O . VAL B 1 207 ? 17.469 -10.953 -2.859 1 98.75 207 VAL B O 1
ATOM 3478 N N . ASP B 1 208 ? 19.531 -11.617 -2.258 1 98.75 208 ASP B N 1
ATOM 3479 C CA . ASP B 1 208 ? 20.016 -11.609 -3.633 1 98.75 208 ASP B CA 1
ATOM 3480 C C . ASP B 1 208 ? 19.25 -12.609 -4.496 1 98.75 208 ASP B C 1
ATOM 3482 O O . ASP B 1 208 ? 18.859 -12.289 -5.625 1 98.75 208 ASP B O 1
ATOM 3486 N N . LEU B 1 209 ? 19.047 -13.789 -4.004 1 98.81 209 LEU B N 1
ATOM 3487 C CA . LEU B 1 209 ? 18.328 -14.82 -4.742 1 98.81 209 LEU B CA 1
ATOM 3488 C C . LEU B 1 209 ? 16.875 -14.414 -4.973 1 98.81 209 LEU B C 1
ATOM 3490 O O . LEU B 1 209 ? 16.344 -14.586 -6.07 1 98.81 209 LEU B O 1
ATOM 3494 N N . LEU B 1 210 ? 16.188 -13.914 -3.938 1 98.62 210 LEU B N 1
ATOM 3495 C CA . LEU B 1 210 ? 14.805 -13.469 -4.074 1 98.62 210 LEU B CA 1
ATOM 3496 C C . LEU B 1 210 ? 14.68 -12.391 -5.145 1 98.62 210 LEU B C 1
ATOM 3498 O O . LEU B 1 210 ? 13.773 -12.438 -5.977 1 98.62 210 LEU B O 1
ATOM 3502 N N . THR B 1 211 ? 15.594 -11.438 -5.109 1 98.75 211 THR B N 1
ATOM 3503 C CA . THR B 1 211 ? 15.609 -10.352 -6.082 1 98.75 211 THR B CA 1
ATOM 3504 C C . THR B 1 211 ? 15.734 -10.906 -7.504 1 98.75 211 THR B C 1
ATOM 3506 O O . THR B 1 211 ? 14.938 -10.562 -8.375 1 98.75 211 THR B O 1
ATOM 3509 N N . SER B 1 212 ? 16.734 -11.766 -7.723 1 98.25 212 SER B N 1
ATOM 3510 C CA . SER B 1 212 ? 16.953 -12.336 -9.047 1 98.25 212 SER B CA 1
ATOM 3511 C C . SER B 1 212 ? 15.789 -13.227 -9.461 1 98.25 212 SER B C 1
ATOM 3513 O O . SER B 1 212 ? 15.406 -13.258 -10.633 1 98.25 212 SER B O 1
ATOM 3515 N N . HIS B 1 213 ? 15.211 -13.977 -8.508 1 97.25 213 HIS B N 1
ATOM 3516 C CA . HIS B 1 213 ? 14.07 -14.852 -8.758 1 97.25 213 HIS B CA 1
ATOM 3517 C C . HIS B 1 213 ? 12.875 -14.062 -9.281 1 97.25 213 HIS B C 1
ATOM 3519 O O . HIS B 1 213 ? 12.258 -14.453 -10.273 1 97.25 213 HIS B O 1
ATOM 3525 N N . VAL B 1 214 ? 12.523 -12.961 -8.625 1 97.06 214 VAL B N 1
ATOM 3526 C CA . VAL B 1 214 ? 11.383 -12.141 -9.016 1 97.06 214 VAL B CA 1
ATOM 3527 C C . VAL B 1 214 ? 11.648 -11.492 -10.375 1 97.06 214 VAL B C 1
ATOM 3529 O O . VAL B 1 214 ? 10.781 -11.492 -11.25 1 97.06 214 VAL B O 1
ATOM 3532 N N . ARG B 1 215 ? 12.859 -10.953 -10.594 1 97.06 215 ARG B N 1
ATOM 3533 C CA . ARG B 1 215 ? 13.188 -10.297 -11.852 1 97.06 215 ARG B CA 1
ATOM 3534 C C . ARG B 1 215 ? 13.18 -11.297 -13.008 1 97.06 215 ARG B C 1
ATOM 3536 O O . ARG B 1 215 ? 12.75 -10.977 -14.109 1 97.06 215 ARG B O 1
ATOM 3543 N N . ALA B 1 216 ? 13.695 -12.508 -12.766 1 95.06 216 ALA B N 1
ATOM 3544 C CA . ALA B 1 216 ? 13.648 -13.555 -13.789 1 95.06 216 ALA B CA 1
ATOM 3545 C C . ALA B 1 216 ? 12.203 -13.875 -14.172 1 95.06 216 ALA B C 1
ATOM 3547 O O . ALA B 1 216 ? 11.914 -14.133 -15.344 1 95.06 216 ALA B O 1
ATOM 3548 N N . GLY B 1 217 ? 11.344 -13.953 -13.148 1 92.81 217 GLY B N 1
ATOM 3549 C CA . GLY B 1 217 ? 9.938 -14.164 -13.438 1 92.81 217 GLY B CA 1
ATOM 3550 C C . GLY B 1 217 ? 9.336 -13.078 -14.312 1 92.81 217 GLY B C 1
ATOM 3551 O O . GLY B 1 217 ? 8.555 -13.367 -15.219 1 92.81 217 GLY B O 1
ATOM 3552 N N . VAL B 1 218 ? 9.672 -11.844 -14.047 1 93.88 218 VAL B N 1
ATOM 3553 C CA . VAL B 1 218 ? 9.203 -10.711 -14.844 1 93.88 218 VAL B CA 1
ATOM 3554 C C . VAL B 1 218 ? 9.664 -10.867 -16.281 1 93.88 218 VAL B C 1
ATOM 3556 O O . VAL B 1 218 ? 8.859 -10.75 -17.219 1 93.88 218 VAL B O 1
ATOM 3559 N N . GLU B 1 219 ? 10.906 -11.133 -16.438 1 93.06 219 GLU B N 1
ATOM 3560 C CA . GLU B 1 219 ? 11.461 -11.289 -17.781 1 93.06 219 GLU B CA 1
ATOM 3561 C C . GLU B 1 219 ? 10.789 -12.438 -18.531 1 93.06 219 GLU B C 1
ATOM 3563 O O . GLU B 1 219 ? 10.562 -12.352 -19.734 1 93.06 219 GLU B O 1
ATOM 3568 N N . HIS B 1 220 ? 10.57 -13.484 -17.844 1 90.12 220 HIS B N 1
ATOM 3569 C CA . HIS B 1 220 ? 9.898 -14.633 -18.438 1 90.12 220 HIS B CA 1
ATOM 3570 C C . HIS B 1 220 ? 8.508 -14.25 -18.953 1 90.12 220 HIS B C 1
ATOM 3572 O O . HIS B 1 220 ? 8.156 -14.562 -20.094 1 90.12 220 HIS B O 1
ATOM 3578 N N . VAL B 1 221 ? 7.742 -13.602 -18.141 1 89.5 221 VAL B N 1
ATOM 3579 C CA . VAL B 1 221 ? 6.395 -13.164 -18.516 1 89.5 221 VAL B CA 1
ATOM 3580 C C . VAL B 1 221 ? 6.461 -12.242 -19.719 1 89.5 221 VAL B C 1
ATOM 3582 O O . VAL B 1 221 ? 5.664 -12.367 -20.656 1 89.5 221 VAL B O 1
ATOM 3585 N N . LEU B 1 222 ? 7.422 -11.336 -19.75 1 90.81 222 LEU B N 1
ATOM 3586 C CA . LEU B 1 222 ? 7.535 -10.344 -20.812 1 90.81 222 LEU B CA 1
ATOM 3587 C C . LEU B 1 222 ? 8.016 -10.984 -22.109 1 90.81 222 LEU B C 1
ATOM 3589 O O . LEU B 1 222 ? 7.734 -10.477 -23.203 1 90.81 222 LEU B O 1
ATOM 3593 N N . SER B 1 223 ? 8.688 -12.023 -22.047 1 88.81 223 SER B N 1
ATOM 3594 C CA . SER B 1 223 ? 9.25 -12.68 -23.219 1 88.81 223 SER B CA 1
ATOM 3595 C C . SER B 1 223 ? 8.18 -13.453 -23.984 1 88.81 223 SER B C 1
ATOM 3597 O O . SER B 1 223 ? 8.336 -13.719 -25.188 1 88.81 223 SER B O 1
ATOM 3599 N N . VAL B 1 224 ? 7.184 -13.742 -23.391 1 80.38 224 VAL B N 1
ATOM 3600 C CA . VAL B 1 224 ? 6.148 -14.547 -24.031 1 80.38 224 VAL B CA 1
ATOM 3601 C C . VAL B 1 224 ? 5.238 -13.648 -24.859 1 80.38 224 VAL B C 1
ATOM 3603 O O . VAL B 1 224 ? 4.547 -14.125 -25.766 1 80.38 224 VAL B O 1
ATOM 3606 N N . GLY B 1 225 ? 5.297 -12.375 -24.875 1 68.94 225 GLY B N 1
ATOM 3607 C CA . GLY B 1 225 ? 4.699 -11.406 -25.781 1 68.94 225 GLY B CA 1
ATOM 3608 C C . GLY B 1 225 ? 3.211 -11.219 -25.562 1 68.94 225 GLY B C 1
ATOM 3609 O O . GLY B 1 225 ? 2.516 -10.664 -26.422 1 68.94 225 GLY B O 1
ATOM 3610 N N . THR B 1 226 ? 2.635 -11.305 -24.453 1 80.25 226 THR B N 1
ATOM 3611 C CA . THR B 1 226 ? 1.181 -11.266 -24.344 1 80.25 226 THR B CA 1
ATOM 3612 C C . THR B 1 226 ? 0.729 -10.047 -23.547 1 80.25 226 THR B C 1
ATOM 3614 O O . THR B 1 226 ? -0.421 -9.617 -23.641 1 80.25 226 THR B O 1
ATOM 3617 N N . ILE B 1 227 ? 1.64 -9.344 -23 1 87.81 227 ILE B N 1
ATOM 3618 C CA . ILE B 1 227 ? 1.309 -8.18 -22.188 1 87.81 227 ILE B CA 1
ATOM 3619 C C . ILE B 1 227 ? 1.573 -6.902 -23 1 87.81 227 ILE B C 1
ATOM 3621 O O . ILE B 1 227 ? 2.676 -6.703 -23.5 1 87.81 227 ILE B O 1
ATOM 3625 N N . PRO B 1 228 ? 0.572 -6.02 -23.125 1 87.31 228 PRO B N 1
ATOM 3626 C CA . PRO B 1 228 ? 0.78 -4.777 -23.875 1 87.31 228 PRO B CA 1
ATOM 3627 C C . PRO B 1 228 ? 1.884 -3.906 -23.281 1 87.31 228 PRO B C 1
ATOM 3629 O O . PRO B 1 228 ? 2.193 -4.027 -22.094 1 87.31 228 PRO B O 1
ATOM 3632 N N . ALA B 1 229 ? 2.484 -3.057 -24.125 1 83.69 229 ALA B N 1
ATOM 3633 C CA . ALA B 1 229 ? 3.562 -2.178 -23.672 1 83.69 229 ALA B CA 1
ATOM 3634 C C . ALA B 1 229 ? 3.041 -1.112 -22.719 1 83.69 229 ALA B C 1
ATOM 3636 O O . ALA B 1 229 ? 1.896 -0.671 -22.828 1 83.69 229 ALA B O 1
#

pLDDT: mean 90.52, std 12.78, range [25.59, 98.88]

Radius of gyration: 22.72 Å; Cα contacts (8 Å, |Δi|>4): 573; chains: 2; bounding box: 52×66×51 Å

Solvent-accessible surface area (backbone atoms only — not comparable to full-atom values): 24176 Å² total; per-residue (Å²): 124,78,71,51,81,74,59,55,67,73,49,94,86,54,47,75,63,55,30,39,42,33,42,52,51,44,31,42,35,60,45,73,46,42,67,58,36,72,53,54,55,72,62,47,23,68,74,58,71,46,53,60,69,54,46,49,25,44,50,39,31,33,35,76,70,59,56,24,39,73,49,82,93,75,45,38,22,29,32,76,71,30,48,62,55,50,54,37,41,49,52,44,42,44,54,51,48,42,55,28,30,46,40,8,55,73,58,46,52,70,68,49,52,50,47,32,53,53,29,42,50,54,28,50,54,39,49,52,44,42,68,71,67,40,73,84,39,53,67,58,38,55,53,26,50,49,44,28,58,49,39,54,26,64,44,34,83,40,70,56,51,53,53,54,40,53,55,40,48,45,59,53,45,24,56,47,45,70,35,71,64,79,72,44,65,62,53,52,50,51,52,52,51,41,53,51,25,53,75,67,52,37,52,70,64,31,40,52,48,51,45,51,53,54,51,51,51,51,51,50,42,65,71,75,35,91,65,47,112,123,79,72,52,80,72,60,53,65,72,49,94,86,56,47,74,63,53,30,39,40,32,43,53,50,44,31,43,36,60,45,74,46,43,69,57,36,70,52,56,55,73,60,46,23,69,74,59,71,48,54,60,69,55,46,49,23,44,49,39,31,32,34,75,70,58,56,25,40,71,49,81,92,76,44,40,23,30,30,74,70,30,48,62,56,52,54,38,41,50,52,45,42,44,54,51,48,42,55,28,29,47,40,8,55,73,59,45,50,69,66,48,53,51,47,31,53,51,30,41,52,56,29,50,55,41,48,53,44,40,69,72,68,40,74,86,35,53,67,56,36,54,54,27,50,50,44,27,59,48,38,54,27,63,46,34,84,42,68,56,52,52,53,55,42,53,56,41,49,46,60,54,45,24,56,48,46,70,46,71,61,79,74,44,66,63,53,51,50,50,52,53,50,41,52,51,28,53,76,67,52,36,51,70,62,31,42,52,49,52,46,51,51,54,51,51,50,51,52,52,53,62,68,70,65,79,62,47,112

Nearest PDB structures (foldseek):
  7xp0-assembly1_A-2  TM=8.434E-01  e=6.192E-09  Pseudomonas aeruginosa PAO1
  7u5q-assembly2_B  TM=8.294E-01  e=7.496E-09  Brucella melitensis ATCC 23457
  7xp1-assembly1_A-2  TM=8.228E-01  e=1.047E-08  Pseudomonas aeruginosa PAO1
  4p9f-assembly1_A  TM=8.293E-01  e=2.475E-08  Escherichia coli UMEA 3718-1
  6ep3-assembly1_A  TM=6.614E-01  e=1.306E-06  Listeria monocytogenes EGD-e

Organism: NCBI:txid1123501